Protein 4F3Y (pdb70)

InterPro domains:
  IPR000846 Dihydrodipicolinate reductase, N-terminal [PF01113] (4-126)
  IPR022663 Dihydrodipicolinate reductase, C-terminal [PF05173] (129-265)
  IPR022664 Dihydrodipicolinate reductase, conserved site [PS01298] (151-168)
  IPR023940 Dihydrodipicolinate reductase [MF_00102] (4-265)
  IPR023940 Dihydrodipicolinate reductase [PIRSF000161] (3-266)
  IPR023940 Dihydrodipicolinate reductase [PTHR20836] (3-265)
  IPR023940 Dihydrodipicolinate reductase [TIGR00036] (4-266)
  IPR036291 NAD(P)-binding domain superfamily [SSF51735] (3-267)

Secondary structure (DSSP, 8-state):
--EEEEESSTTSHHHHHHHHHHHH-TTEEEEEEB--TT-TTTTSBTTTTTT---S-B-B--HHHHHHH-SEEEE-S-HHHHHHHHHHHHHHT-EEEE------HHHHHHHHHHTTTSEEEE-S---HHHHHHHHHHHHHHHHTSSS-EEEEEEEE-TT--SSS-HHHHHHHHHHHHTTT--HHHHEEE---S---SPPTT-EEEEEEE-TT--EEEEEEEE-SSEEEEEEEEE--THHHHHHHHHHHHHHHT-SSEEE-HHHHTT--/--EEEEESSTTSHHHHHHHHHHHHSTTEEEEEEB--TT-TTTTSBTTGGGT---S-B-B--HHHHHHH-SEEEE-S-HHHHHHHHHHHHHHT-EEEE-------HHHHHHGGGTSEEEE-S---HHHHHHHHHHHHHHHHTTTT-EEEEEEEE-TT--SSS-HHHHHHHHHHHHHTT--HHHHEEES--S---SPPTT-EEEEEEE-TT---EEEEEEEETTEEEEEEEEE-STHHHHHHHHHHHHHHHT-SSEEE-HHHHHT--

Structure (mmCIF, N/CA/C/O backbone):
data_4F3Y
#
_entry.id   4F3Y
#
_cell.length_a   69.740
_cell.length_b   158.370
_cell.length_c   70.440
_cell.angle_alpha   90.00
_cell.angle_beta   130.00
_cell.angle_gamma   90.00
#
_symmetry.space_group_name_H-M   'C 1 2 1'
#
loop_
_entity.id
_entity.type
_entity.pdbx_description
1 polymer 'Dihydrodipicolinate reductase'
2 non-polymer 'SODIUM ION'
3 non-polymer 'CHLORIDE ION'
4 non-polymer 'UNKNOWN LIGAND'
5 water water
#
loop_
_atom_site.group_PDB
_atom_site.id
_atom_site.type_symbol
_atom_site.label_atom_id
_atom_site.label_alt_id
_atom_site.label_comp_id
_atom_site.label_asym_id
_atom_site.label_entity_id
_atom_site.label_seq_id
_atom_site.pdbx_PDB_ins_code
_atom_site.Cartn_x
_atom_site.Cartn_y
_atom_site.Cartn_z
_atom_site.occupancy
_atom_site.B_iso_or_equiv
_atom_site.auth_seq_id
_atom_site.auth_comp_id
_atom_site.auth_asym_id
_atom_site.auth_atom_id
_atom_site.pdbx_PDB_model_num
ATOM 1 N N . SER A 1 6 ? -49.735 -36.288 -2.409 1.00 55.45 2 SER A N 1
ATOM 2 C CA . SER A 1 6 ? -49.377 -34.979 -1.771 1.00 53.83 2 SER A CA 1
ATOM 3 C C . SER A 1 6 ? -49.441 -34.991 -0.231 1.00 50.12 2 SER A C 1
ATOM 4 O O . SER A 1 6 ? -49.244 -33.939 0.390 1.00 51.78 2 SER A O 1
ATOM 7 N N . SER A 1 7 ? -49.685 -36.160 0.374 1.00 46.79 3 SER A N 1
ATOM 8 C CA . SER A 1 7 ? -50.104 -36.247 1.785 1.00 42.55 3 SER A CA 1
ATOM 9 C C . SER A 1 7 ? -49.041 -36.778 2.785 1.00 38.85 3 SER A C 1
ATOM 10 O O . SER A 1 7 ? -48.618 -37.932 2.707 1.00 40.64 3 SER A O 1
ATOM 13 N N . MET A 1 8 ? -48.653 -35.928 3.734 1.00 33.37 4 MET A N 1
ATOM 14 C CA . MET A 1 8 ? -47.563 -36.195 4.669 1.00 28.84 4 MET A CA 1
ATOM 15 C C . MET A 1 8 ? -47.869 -37.340 5.636 1.00 27.96 4 MET A C 1
ATOM 16 O O . MET A 1 8 ? -48.840 -37.278 6.411 1.00 26.97 4 MET A O 1
ATOM 21 N N . LYS A 1 9 ? -47.027 -38.370 5.603 1.00 27.22 5 LYS A N 1
ATOM 22 C CA . LYS A 1 9 ? -47.191 -39.541 6.471 1.00 27.25 5 LYS A CA 1
ATOM 23 C C . LYS A 1 9 ? -46.473 -39.273 7.790 1.00 24.94 5 LYS A C 1
ATOM 24 O O . LYS A 1 9 ? -45.242 -39.379 7.880 1.00 24.17 5 LYS A O 1
ATOM 30 N N . ILE A 1 10 ? -47.252 -38.921 8.806 1.00 23.37 6 ILE A N 1
ATOM 31 C CA . ILE A 1 10 ? -46.712 -38.359 10.036 1.00 21.44 6 ILE A CA 1
ATOM 32 C C . ILE A 1 10 ? -46.885 -39.293 11.237 1.00 21.65 6 ILE A C 1
ATOM 33 O O . ILE A 1 10 ? -47.964 -39.880 11.429 1.00 22.46 6 ILE A O 1
ATOM 38 N N . ALA A 1 11 ? -45.810 -39.429 12.023 1.00 20.38 7 ALA A N 1
ATOM 39 C CA . ALA A 1 11 ? -45.867 -40.097 13.328 1.00 20.37 7 ALA A CA 1
ATOM 40 C C . ALA A 1 11 ? -45.740 -39.065 14.444 1.00 20.15 7 ALA A C 1
ATOM 41 O O . ALA A 1 11 ? -45.064 -38.039 14.285 1.00 19.96 7 ALA A O 1
ATOM 43 N N . ILE A 1 12 ? -46.390 -39.336 15.575 1.00 20.50 8 ILE A N 1
ATOM 44 C CA . ILE A 1 12 ? -46.355 -38.417 16.713 1.00 21.06 8 ILE A CA 1
ATOM 45 C C . ILE A 1 12 ? -45.741 -39.140 17.914 1.00 21.28 8 ILE A C 1
ATOM 46 O O . ILE A 1 12 ? -46.114 -40.287 18.214 1.00 21.77 8 ILE A O 1
ATOM 51 N N . ALA A 1 13 ? -44.800 -38.473 18.581 1.00 21.57 9 ALA A N 1
ATOM 52 C CA . ALA A 1 13 ? -44.144 -39.003 19.769 1.00 22.10 9 ALA A CA 1
ATOM 53 C C . ALA A 1 13 ? -44.911 -38.589 21.017 1.00 23.51 9 ALA A C 1
ATOM 54 O O . ALA A 1 13 ? -45.629 -37.589 21.014 1.00 23.77 9 ALA A O 1
ATOM 56 N N . GLY A 1 14 ? -44.761 -39.346 22.095 1.00 24.59 10 GLY A N 1
ATOM 57 C CA . GLY A 1 14 ? -45.465 -38.994 23.336 1.00 26.05 10 GLY A CA 1
ATOM 58 C C . GLY A 1 14 ? -46.952 -38.931 23.085 1.00 26.90 10 GLY A C 1
ATOM 59 O O . GLY A 1 14 ? -47.626 -37.974 23.472 1.00 29.62 10 GLY A O 1
ATOM 60 N N . ALA A 1 15 ? -47.468 -39.963 22.446 1.00 26.13 11 ALA A N 1
ATOM 61 C CA . ALA A 1 15 ? -48.829 -39.959 21.934 1.00 27.77 11 ALA A CA 1
ATOM 62 C C . ALA A 1 15 ? -49.876 -39.968 23.036 1.00 30.59 11 ALA A C 1
ATOM 63 O O . ALA A 1 15 ? -51.015 -39.599 22.776 1.00 32.11 11 ALA A O 1
ATOM 65 N N . SER A 1 16 ? -49.497 -40.370 24.254 1.00 30.29 12 SER A N 1
ATOM 66 C CA . SER A 1 16 ? -50.418 -40.297 25.399 1.00 33.24 12 SER A CA 1
ATOM 67 C C . SER A 1 16 ? -50.352 -38.988 26.160 1.00 33.67 12 SER A C 1
ATOM 68 O O . SER A 1 16 ? -51.190 -38.742 27.014 1.00 35.52 12 SER A O 1
ATOM 71 N N . GLY A 1 17 ? -49.325 -38.191 25.899 1.00 32.05 13 GLY A N 1
ATOM 72 C CA . GLY A 1 17 ? -49.175 -36.899 26.581 1.00 33.75 13 GLY A CA 1
ATOM 73 C C . GLY A 1 17 ? -50.170 -35.876 26.073 1.00 32.84 13 GLY A C 1
ATOM 74 O O . GLY A 1 17 ? -50.799 -36.085 25.045 1.00 32.05 13 GLY A O 1
ATOM 75 N N . ARG A 1 18 ? -50.329 -34.775 26.802 1.00 34.77 14 ARG A N 1
ATOM 76 C CA . ARG A 1 18 ? -51.262 -33.719 26.399 1.00 35.05 14 ARG A CA 1
ATOM 77 C C . ARG A 1 18 ? -50.829 -33.154 25.060 1.00 32.74 14 ARG A C 1
ATOM 78 O O . ARG A 1 18 ? -51.661 -32.960 24.171 1.00 33.03 14 ARG A O 1
ATOM 80 N N . MET A 1 19 ? -49.528 -32.911 24.886 1.00 31.67 15 MET A N 1
ATOM 81 C CA . MET A 1 19 ? -49.062 -32.337 23.623 1.00 30.89 15 MET A CA 1
ATOM 82 C C . MET A 1 19 ? -49.251 -33.321 22.474 1.00 28.54 15 MET A C 1
ATOM 83 O O . MET A 1 19 ? -49.729 -32.950 21.401 1.00 28.37 15 MET A O 1
ATOM 88 N N . GLY A 1 20 ? -48.861 -34.575 22.689 1.00 27.37 16 GLY A N 1
ATOM 89 C CA . GLY A 1 20 ? -49.013 -35.611 21.665 1.00 25.25 16 GLY A CA 1
ATOM 90 C C . GLY A 1 20 ? -50.456 -35.719 21.200 1.00 26.51 16 GLY A C 1
ATOM 91 O O . GLY A 1 20 ? -50.718 -35.868 19.998 1.00 25.26 16 GLY A O 1
ATOM 92 N N . ARG A 1 21 ? -51.396 -35.652 22.149 1.00 27.74 17 ARG A N 1
ATOM 93 C CA . ARG A 1 21 ? -52.820 -35.679 21.816 1.00 30.78 17 ARG A CA 1
ATOM 94 C C . ARG A 1 21 ? -53.255 -34.472 20.973 1.00 31.00 17 ARG A C 1
ATOM 95 O O . ARG A 1 21 ? -54.014 -34.607 20.004 1.00 31.82 17 ARG A O 1
ATOM 103 N N . MET A 1 22 ? -52.748 -33.294 21.302 1.00 30.84 18 MET A N 1
ATOM 104 C CA . MET A 1 22 ? -53.029 -32.134 20.463 1.00 31.93 18 MET A CA 1
ATOM 105 C C . MET A 1 22 ? -52.437 -32.336 19.077 1.00 29.43 18 MET A C 1
ATOM 106 O O . MET A 1 22 ? -53.058 -31.997 18.080 1.00 29.81 18 MET A O 1
ATOM 111 N N . LEU A 1 23 ? -51.243 -32.924 19.011 1.00 27.56 19 LEU A N 1
ATOM 112 C CA . LEU A 1 23 ? -50.578 -33.113 17.710 1.00 25.74 19 LEU A CA 1
ATOM 113 C C . LEU A 1 23 ? -51.357 -34.121 16.882 1.00 26.01 19 LEU A C 1
ATOM 114 O O . LEU A 1 23 ? -51.559 -33.914 15.689 1.00 26.57 19 LEU A O 1
ATOM 119 N N . ILE A 1 24 ? -51.823 -35.197 17.527 1.00 25.63 20 ILE A N 1
ATOM 120 C CA . ILE A 1 24 ? -52.698 -36.157 16.858 1.00 26.91 20 ILE A CA 1
ATOM 121 C C . ILE A 1 24 ? -53.975 -35.505 16.304 1.00 29.32 20 ILE A C 1
ATOM 122 O O . ILE A 1 24 ? -54.330 -35.717 15.137 1.00 29.33 20 ILE A O 1
ATOM 127 N N . GLU A 1 25 ? -54.661 -34.696 17.105 1.00 31.92 21 GLU A N 1
ATOM 128 C CA . GLU A 1 25 ? -55.874 -34.085 16.554 1.00 34.89 21 GLU A CA 1
ATOM 129 C C . GLU A 1 25 ? -55.551 -33.142 15.388 1.00 33.79 21 GLU A C 1
ATOM 130 O O . GLU A 1 25 ? -56.288 -33.108 14.422 1.00 34.22 21 GLU A O 1
ATOM 136 N N . ALA A 1 26 ? -54.428 -32.423 15.465 1.00 31.51 22 ALA A N 1
ATOM 137 C CA . ALA A 1 26 ? -53.990 -31.575 14.370 1.00 31.18 22 ALA A CA 1
ATOM 138 C C . ALA A 1 26 ? -53.682 -32.392 13.101 1.00 30.71 22 ALA A C 1
ATOM 139 O O . ALA A 1 26 ? -54.124 -32.014 11.995 1.00 31.80 22 ALA A O 1
ATOM 141 N N . VAL A 1 27 ? -52.932 -33.493 13.238 1.00 27.82 23 VAL A N 1
ATOM 142 C CA . VAL A 1 27 ? -52.623 -34.313 12.060 1.00 27.38 23 VAL A CA 1
ATOM 143 C C . VAL A 1 27 ? -53.921 -34.833 11.422 1.00 30.37 23 VAL A C 1
ATOM 144 O O . VAL A 1 27 ? -54.070 -34.812 10.196 1.00 30.79 23 VAL A O 1
ATOM 148 N N . LEU A 1 28 ? -54.856 -35.296 12.250 1.00 31.99 24 LEU A N 1
ATOM 149 C CA . LEU A 1 28 ? -56.078 -35.910 11.744 1.00 35.52 24 LEU A CA 1
ATOM 150 C C . LEU A 1 28 ? -56.874 -34.895 10.971 1.00 37.76 24 LEU A C 1
ATOM 151 O O . LEU A 1 28 ? -57.413 -35.228 9.917 1.00 40.60 24 LEU A O 1
ATOM 156 N N . ALA A 1 29 ? -56.896 -33.656 11.466 1.00 37.07 25 ALA A N 1
ATOM 157 C CA . ALA A 1 29 ? -57.688 -32.577 10.890 1.00 39.40 25 ALA A CA 1
ATOM 158 C C . ALA A 1 29 ? -57.042 -31.983 9.663 1.00 38.99 25 ALA A C 1
ATOM 159 O O . ALA A 1 29 ? -57.755 -31.559 8.754 1.00 41.72 25 ALA A O 1
ATOM 161 N N . ALA A 1 30 ? -55.711 -31.924 9.632 1.00 35.71 26 ALA A N 1
ATOM 162 C CA . ALA A 1 30 ? -55.022 -31.391 8.454 1.00 36.96 26 ALA A CA 1
ATOM 163 C C . ALA A 1 30 ? -55.422 -32.184 7.216 1.00 38.77 26 ALA A C 1
ATOM 164 O O . ALA A 1 30 ? -55.371 -33.425 7.229 1.00 38.46 26 ALA A O 1
ATOM 166 N N . PRO A 1 31 ? -55.850 -31.475 6.149 1.00 41.71 27 PRO A N 1
ATOM 167 C CA . PRO A 1 31 ? -56.317 -32.177 4.951 1.00 42.94 27 PRO A CA 1
ATOM 168 C C . PRO A 1 31 ? -55.161 -32.843 4.199 1.00 41.63 27 PRO A C 1
ATOM 169 O O . PRO A 1 31 ? -55.380 -33.812 3.491 1.00 44.93 27 PRO A O 1
ATOM 173 N N . ASP A 1 32 ? -53.940 -32.346 4.384 1.00 37.75 28 ASP A N 1
ATOM 174 C CA . ASP A 1 32 ? -52.767 -32.828 3.644 1.00 35.21 28 ASP A CA 1
ATOM 175 C C . ASP A 1 32 ? -51.810 -33.675 4.521 1.00 32.62 28 ASP A C 1
ATOM 176 O O . ASP A 1 32 ? -50.602 -33.797 4.210 1.00 30.76 28 ASP A O 1
ATOM 181 N N . ALA A 1 33 ? -52.339 -34.253 5.608 1.00 31.10 29 ALA A N 1
ATOM 182 C CA . ALA A 1 33 ? -51.569 -35.188 6.429 1.00 29.81 29 ALA A CA 1
ATOM 183 C C . ALA A 1 33 ? -52.355 -36.409 6.863 1.00 31.19 29 ALA A C 1
ATOM 184 O O . ALA A 1 33 ? -53.560 -36.348 7.085 1.00 32.28 29 ALA A O 1
ATOM 186 N N . THR A 1 34 ? -51.659 -37.524 7.015 1.00 30.78 30 THR A N 1
ATOM 187 C CA . THR A 1 34 ? -52.256 -38.714 7.604 1.00 31.84 30 THR A CA 1
ATOM 188 C C . THR A 1 34 ? -51.385 -39.178 8.761 1.00 29.18 30 THR A C 1
ATOM 189 O O . THR A 1 34 ? -50.140 -39.106 8.706 1.00 26.96 30 THR A O 1
ATOM 193 N N . LEU A 1 35 ? -52.044 -39.624 9.815 1.00 28.42 31 LEU A N 1
ATOM 194 C CA . LEU A 1 35 ? -51.364 -40.192 10.947 1.00 27.23 31 LEU A CA 1
ATOM 195 C C . LEU A 1 35 ? -51.022 -41.654 10.646 1.00 28.53 31 LEU A C 1
ATOM 196 O O . LEU A 1 35 ? -51.915 -42.449 10.429 1.00 30.28 31 LEU A O 1
ATOM 201 N N . VAL A 1 36 ? -49.740 -42.009 10.657 1.00 27.81 32 VAL A N 1
ATOM 202 C CA . VAL A 1 36 ? -49.335 -43.389 10.364 1.00 29.48 32 VAL A CA 1
ATOM 203 C C . VAL A 1 36 ? -48.612 -44.068 11.532 1.00 29.25 32 VAL A C 1
ATOM 204 O O . VAL A 1 36 ? -48.333 -45.259 11.469 1.00 32.26 32 VAL A O 1
ATOM 208 N N . GLY A 1 37 ? -48.257 -43.320 12.569 1.00 27.50 33 GLY A N 1
ATOM 209 C CA . GLY A 1 37 ? -47.580 -43.917 13.724 1.00 26.49 33 GLY A CA 1
ATOM 210 C C . GLY A 1 37 ? -47.854 -43.093 14.968 1.00 25.40 33 GLY A C 1
ATOM 211 O O . GLY A 1 37 ? -48.110 -41.888 14.859 1.00 24.25 33 GLY A O 1
ATOM 212 N N . ALA A 1 38 ? -47.821 -43.740 16.137 1.00 25.33 34 ALA A N 1
ATOM 213 C CA . ALA A 1 38 ? -48.043 -43.063 17.435 1.00 24.75 34 ALA A CA 1
ATOM 214 C C . ALA A 1 38 ? -47.223 -43.749 18.531 1.00 24.86 34 ALA A C 1
ATOM 215 O O . ALA A 1 38 ? -47.507 -44.889 18.916 1.00 25.80 34 ALA A O 1
ATOM 217 N N . LEU A 1 39 ? -46.188 -43.071 19.012 1.00 23.96 35 LEU A N 1
ATOM 218 C CA . LEU A 1 39 ? -45.230 -43.697 19.922 1.00 24.34 35 LEU A CA 1
ATOM 219 C C . LEU A 1 39 ? -45.521 -43.278 21.333 1.00 25.81 35 LEU A C 1
ATOM 220 O O . LEU A 1 39 ? -45.923 -42.138 21.574 1.00 25.75 35 LEU A O 1
ATOM 225 N N . ASP A 1 40 ? -45.260 -44.186 22.263 1.00 26.78 36 ASP A N 1
ATOM 226 C CA . ASP A 1 40 ? -45.290 -43.866 23.673 1.00 28.96 36 ASP A CA 1
ATOM 227 C C . ASP A 1 40 ? -44.110 -44.617 24.291 1.00 29.29 36 ASP A C 1
ATOM 228 O O . ASP A 1 40 ? -43.548 -45.531 23.657 1.00 29.23 36 ASP A O 1
ATOM 233 N N . ARG A 1 41 ? -43.720 -44.257 25.504 1.00 28.49 37 ARG A N 1
ATOM 234 C CA . ARG A 1 41 ? -42.588 -44.938 26.145 1.00 28.78 37 ARG A CA 1
ATOM 235 C C . ARG A 1 41 ? -42.820 -46.446 26.290 1.00 29.26 37 ARG A C 1
ATOM 236 O O . ARG A 1 41 ? -43.948 -46.900 26.446 1.00 29.54 37 ARG A O 1
ATOM 244 N N . THR A 1 42 ? -41.738 -47.216 26.247 1.00 29.61 38 THR A N 1
ATOM 245 C CA . THR A 1 42 ? -41.772 -48.624 26.615 1.00 30.08 38 THR A CA 1
ATOM 246 C C . THR A 1 42 ? -42.368 -48.770 28.007 1.00 32.15 38 THR A C 1
ATOM 247 O O . THR A 1 42 ? -42.030 -48.008 28.909 1.00 32.87 38 THR A O 1
ATOM 251 N N . GLY A 1 43 ? -43.274 -49.739 28.154 1.00 33.63 39 GLY A N 1
ATOM 252 C CA . GLY A 1 43 ? -43.946 -50.027 29.407 1.00 35.31 39 GLY A CA 1
ATOM 253 C C . GLY A 1 43 ? -45.138 -49.142 29.723 1.00 35.57 39 GLY A C 1
ATOM 254 O O . GLY A 1 43 ? -45.743 -49.278 30.785 1.00 36.54 39 GLY A O 1
ATOM 255 N N . SER A 1 44 ? -45.478 -48.220 28.824 1.00 34.06 40 SER A N 1
ATOM 256 C CA . SER A 1 44 ? -46.648 -47.349 29.052 1.00 34.55 40 SER A CA 1
ATOM 257 C C . SER A 1 44 ? -47.926 -48.199 29.159 1.00 35.84 40 SER A C 1
ATOM 258 O O . SER A 1 44 ? -48.121 -49.124 28.354 1.00 34.41 40 SER A O 1
ATOM 261 N N . PRO A 1 45 ? -48.794 -47.899 30.158 1.00 37.58 41 PRO A N 1
ATOM 262 C CA . PRO A 1 45 ? -50.083 -48.614 30.271 1.00 39.86 41 PRO A CA 1
ATOM 263 C C . PRO A 1 45 ? -50.921 -48.496 28.997 1.00 39.34 41 PRO A C 1
ATOM 264 O O . PRO A 1 45 ? -51.754 -49.350 28.716 1.00 41.47 41 PRO A O 1
ATOM 268 N N . GLN A 1 46 ? -50.686 -47.436 28.238 1.00 38.82 42 GLN A N 1
ATOM 269 C CA . GLN A 1 46 ? -51.512 -47.093 27.093 1.00 39.11 42 GLN A CA 1
ATOM 270 C C . GLN A 1 46 ? -51.148 -47.807 25.790 1.00 37.63 42 GLN A C 1
ATOM 271 O O . GLN A 1 46 ? -51.907 -47.729 24.818 1.00 37.55 42 GLN A O 1
ATOM 277 N N . LEU A 1 47 ? -49.997 -48.479 25.754 1.00 35.46 43 LEU A N 1
ATOM 278 C CA . LEU A 1 47 ? -49.587 -49.222 24.559 1.00 35.00 43 LEU A CA 1
ATOM 279 C C . LEU A 1 47 ? -50.695 -50.158 24.068 1.00 37.37 43 LEU A C 1
ATOM 280 O O . LEU A 1 47 ? -51.316 -50.848 24.860 1.00 38.46 43 LEU A O 1
ATOM 285 N N . GLY A 1 48 ? -50.971 -50.149 22.767 1.00 37.77 44 GLY A N 1
ATOM 286 C CA . GLY A 1 48 ? -52.039 -50.988 22.225 1.00 39.93 44 GLY A CA 1
ATOM 287 C C . GLY A 1 48 ? -53.342 -50.243 21.956 1.00 40.57 44 GLY A C 1
ATOM 288 O O . GLY A 1 48 ? -54.117 -50.664 21.101 1.00 42.26 44 GLY A O 1
ATOM 289 N N . GLN A 1 49 ? -53.589 -49.145 22.676 1.00 39.55 45 GLN A N 1
ATOM 290 C CA . GLN A 1 49 ? -54.775 -48.310 22.443 1.00 40.55 45 GLN A CA 1
ATOM 291 C C . GLN A 1 49 ? -54.692 -47.621 21.098 1.00 38.17 45 GLN A C 1
ATOM 292 O O . GLN A 1 49 ? -53.605 -47.344 20.608 1.00 36.08 45 GLN A O 1
ATOM 298 N N . ASP A 1 50 ? -55.850 -47.349 20.507 1.00 38.81 46 ASP A N 1
ATOM 299 C CA . ASP A 1 50 ? -55.928 -46.580 19.286 1.00 38.10 46 ASP A CA 1
ATOM 300 C C . ASP A 1 50 ? -55.520 -45.130 19.614 1.00 36.23 46 ASP A C 1
ATOM 301 O O . ASP A 1 50 ? -55.952 -44.581 20.624 1.00 37.04 46 ASP A O 1
ATOM 306 N N . ALA A 1 51 ? -54.675 -44.534 18.775 1.00 33.50 47 ALA A N 1
ATOM 307 C CA . ALA A 1 51 ? -54.215 -43.168 18.963 1.00 32.37 47 ALA A CA 1
ATOM 308 C C . ALA A 1 51 ? -55.328 -42.147 19.109 1.00 34.41 47 ALA A C 1
ATOM 309 O O . ALA A 1 51 ? -55.140 -41.115 19.755 1.00 34.12 47 ALA A O 1
ATOM 311 N N . GLY A 1 52 ? -56.475 -42.419 18.491 1.00 37.75 48 GLY A N 1
ATOM 312 C CA . GLY A 1 52 ? -57.579 -41.473 18.489 1.00 41.15 48 GLY A CA 1
ATOM 313 C C . GLY A 1 52 ? -58.656 -41.810 19.501 1.00 45.20 48 GLY A C 1
ATOM 314 O O . GLY A 1 52 ? -59.708 -41.180 19.506 1.00 47.96 48 GLY A O 1
ATOM 315 N N . ALA A 1 53 ? -58.401 -42.789 20.364 1.00 46.14 49 ALA A N 1
ATOM 316 C CA . ALA A 1 53 ? -59.432 -43.233 21.316 1.00 51.44 49 ALA A CA 1
ATOM 317 C C . ALA A 1 53 ? -59.877 -42.100 22.250 1.00 53.33 49 ALA A C 1
ATOM 318 O O . ALA A 1 53 ? -61.027 -42.046 22.653 1.00 56.37 49 ALA A O 1
ATOM 320 N N . PHE A 1 54 ? -58.965 -41.187 22.571 1.00 51.47 50 PHE A N 1
ATOM 321 C CA . PHE A 1 54 ? -59.305 -40.034 23.401 1.00 52.52 50 PHE A CA 1
ATOM 322 C C . PHE A 1 54 ? -60.318 -39.107 22.722 1.00 53.97 50 PHE A C 1
ATOM 323 O O . PHE A 1 54 ? -61.127 -38.476 23.392 1.00 55.12 50 PHE A O 1
ATOM 331 N N . LEU A 1 55 ? -60.227 -38.997 21.395 1.00 53.54 51 LEU A N 1
ATOM 332 C CA . LEU A 1 55 ? -61.188 -38.249 20.589 1.00 54.59 51 LEU A CA 1
ATOM 333 C C . LEU A 1 55 ? -62.247 -39.257 20.196 1.00 57.66 51 LEU A C 1
ATOM 334 O O . LEU A 1 55 ? -62.315 -40.342 20.770 1.00 59.48 51 LEU A O 1
ATOM 336 N N . GLY A 1 56 ? -63.077 -38.942 19.217 1.00 62.50 52 GLY A N 1
ATOM 337 C CA . GLY A 1 56 ? -64.122 -39.899 18.855 1.00 65.06 52 GLY A CA 1
ATOM 338 C C . GLY A 1 56 ? -63.698 -41.094 18.013 1.00 62.22 52 GLY A C 1
ATOM 339 O O . GLY A 1 56 ? -64.497 -42.003 17.790 1.00 64.95 52 GLY A O 1
ATOM 340 N N . LYS A 1 57 ? -62.443 -41.111 17.578 1.00 57.79 53 LYS A N 1
ATOM 341 C CA . LYS A 1 57 ? -62.073 -41.795 16.337 1.00 56.29 53 LYS A CA 1
ATOM 342 C C . LYS A 1 57 ? -61.192 -43.036 16.456 1.00 53.78 53 LYS A C 1
ATOM 343 O O . LYS A 1 57 ? -60.203 -43.064 17.201 1.00 52.43 53 LYS A O 1
ATOM 345 N N . GLN A 1 58 ? -61.571 -44.056 15.691 1.00 54.16 54 GLN A N 1
ATOM 346 C CA . GLN A 1 58 ? -60.743 -45.229 15.459 1.00 52.38 54 GLN A CA 1
ATOM 347 C C . GLN A 1 58 ? -59.856 -44.970 14.230 1.00 49.72 54 GLN A C 1
ATOM 348 O O . GLN A 1 58 ? -60.266 -45.197 13.085 1.00 51.35 54 GLN A O 1
ATOM 350 N N . THR A 1 59 ? -58.643 -44.490 14.486 1.00 45.44 55 THR A N 1
ATOM 351 C CA . THR A 1 59 ? -57.674 -44.174 13.441 1.00 43.01 55 THR A CA 1
ATOM 352 C C . THR A 1 59 ? -57.044 -45.438 12.855 1.00 43.09 55 THR A C 1
ATOM 353 O O . THR A 1 59 ? -56.437 -45.393 11.786 1.00 42.96 55 THR A O 1
ATOM 357 N N . GLY A 1 60 ? -57.150 -46.550 13.577 1.00 43.59 56 GLY A N 1
ATOM 358 C CA . GLY A 1 60 ? -56.459 -47.781 13.182 1.00 43.63 56 GLY A CA 1
ATOM 359 C C . GLY A 1 60 ? -54.952 -47.708 13.433 1.00 40.35 56 GLY A C 1
ATOM 360 O O . GLY A 1 60 ? -54.202 -48.599 13.044 1.00 41.02 56 GLY A O 1
ATOM 361 N N . VAL A 1 61 ? -54.504 -46.651 14.093 1.00 36.92 57 VAL A N 1
ATOM 362 C CA . VAL A 1 61 ? -53.112 -46.535 14.502 1.00 34.24 57 VAL A CA 1
ATOM 363 C C . VAL A 1 61 ? -53.026 -46.810 16.008 1.00 33.75 57 VAL A C 1
ATOM 364 O O . VAL A 1 61 ? -53.531 -46.026 16.818 1.00 33.82 57 VAL A O 1
ATOM 368 N N . ALA A 1 62 ? -52.417 -47.937 16.370 1.00 34.42 58 ALA A N 1
ATOM 369 C CA . ALA A 1 62 ? -52.218 -48.320 17.772 1.00 35.06 58 ALA A CA 1
ATOM 370 C C . ALA A 1 62 ? -50.939 -47.713 18.370 1.00 34.11 58 ALA A C 1
ATOM 371 O O . ALA A 1 62 ? -49.875 -47.742 17.732 1.00 33.55 58 ALA A O 1
ATOM 373 N N . LEU A 1 63 ? -51.049 -47.152 19.580 1.00 33.75 59 LEU A N 1
ATOM 374 C CA . LEU A 1 63 ? -49.891 -46.678 20.339 1.00 31.49 59 LEU A CA 1
ATOM 375 C C . LEU A 1 63 ? -48.897 -47.815 20.520 1.00 31.77 59 LEU A C 1
ATOM 376 O O . LEU A 1 63 ? -49.252 -48.915 20.964 1.00 33.29 59 LEU A O 1
ATOM 381 N N . THR A 1 64 ? -47.651 -47.551 20.173 1.00 29.65 60 THR A N 1
ATOM 382 C CA . THR A 1 64 ? -46.618 -48.570 20.253 1.00 30.06 60 THR A CA 1
ATOM 383 C C . THR A 1 64 ? -45.329 -47.965 20.815 1.00 28.64 60 THR A C 1
ATOM 384 O O . THR A 1 64 ? -45.173 -46.744 20.802 1.00 26.49 60 THR A O 1
ATOM 388 N N . ASP A 1 65 ? -44.429 -48.813 21.315 1.00 28.99 61 ASP A N 1
ATOM 389 C CA . ASP A 1 65 ? -43.106 -48.375 21.745 1.00 28.66 61 ASP A CA 1
ATOM 390 C C . ASP A 1 65 ? -42.019 -48.823 20.756 1.00 28.80 61 ASP A C 1
ATOM 391 O O . ASP A 1 65 ? -40.821 -48.748 21.050 1.00 29.11 61 ASP A O 1
ATOM 396 N N . ASP A 1 66 ? -42.443 -49.296 19.591 1.00 28.33 62 ASP A N 1
ATOM 397 C CA . ASP A 1 66 ? -41.496 -49.809 18.606 1.00 28.81 62 ASP A CA 1
ATOM 398 C C . ASP A 1 66 ? -41.077 -48.637 17.717 1.00 27.51 62 ASP A C 1
ATOM 399 O O . ASP A 1 66 ? -41.716 -48.347 16.687 1.00 26.94 62 ASP A O 1
ATOM 404 N N . ILE A 1 67 ? -40.019 -47.956 18.155 1.00 27.13 63 ILE A N 1
ATOM 405 C CA . ILE A 1 67 ? -39.492 -46.768 17.494 1.00 26.46 63 ILE A CA 1
ATOM 406 C C . ILE A 1 67 ? -39.035 -47.096 16.083 1.00 27.33 63 ILE A C 1
ATOM 407 O O . ILE A 1 67 ? -39.320 -46.349 15.147 1.00 28.14 63 ILE A O 1
ATOM 412 N N . GLU A 1 68 ? -38.373 -48.241 15.927 1.00 28.68 64 GLU A N 1
ATOM 413 C CA . GLU A 1 68 ? -37.876 -48.698 14.628 1.00 30.23 64 GLU A CA 1
ATOM 414 C C . GLU A 1 68 ? -38.972 -48.817 13.546 1.00 30.41 64 GLU A C 1
ATOM 415 O O . GLU A 1 68 ? -38.809 -48.310 12.421 1.00 29.12 64 GLU A O 1
ATOM 421 N N . ARG A 1 69 ? -40.080 -49.475 13.896 1.00 30.75 65 ARG A N 1
ATOM 422 C CA . ARG A 1 69 ? -41.161 -49.697 12.942 1.00 32.18 65 ARG A CA 1
ATOM 423 C C . ARG A 1 69 ? -41.852 -48.378 12.574 1.00 29.82 65 ARG A C 1
ATOM 424 O O . ARG A 1 69 ? -42.115 -48.114 11.401 1.00 30.35 65 ARG A O 1
ATOM 432 N N . VAL A 1 70 ? -42.117 -47.547 13.576 1.00 27.39 66 VAL A N 1
ATOM 433 C CA . VAL A 1 70 ? -42.719 -46.248 13.362 1.00 25.33 66 VAL A CA 1
ATOM 434 C C . VAL A 1 70 ? -41.828 -45.376 12.447 1.00 24.92 66 VAL A C 1
ATOM 435 O O . VAL A 1 70 ? -42.319 -44.781 11.487 1.00 24.95 66 VAL A O 1
ATOM 439 N N . CYS A 1 71 ? -40.532 -45.331 12.703 1.00 24.11 67 CYS A N 1
ATOM 440 C CA . CYS A 1 71 ? -39.651 -44.549 11.837 1.00 24.78 67 CYS A CA 1
ATOM 441 C C . CYS A 1 71 ? -39.575 -45.163 10.440 1.00 26.77 67 CYS A C 1
ATOM 442 O O . CYS A 1 71 ? -39.560 -44.422 9.464 1.00 26.43 67 CYS A O 1
ATOM 445 N N . ALA A 1 72 ? -39.605 -46.496 10.339 1.00 27.68 68 ALA A N 1
ATOM 446 C CA . ALA A 1 72 ? -39.652 -47.131 9.020 1.00 30.42 68 ALA A CA 1
ATOM 447 C C . ALA A 1 72 ? -40.904 -46.715 8.231 1.00 31.16 68 ALA A C 1
ATOM 448 O O . ALA A 1 72 ? -40.816 -46.415 7.054 1.00 31.70 68 ALA A O 1
ATOM 450 N N . GLU A 1 73 ? -42.052 -46.646 8.896 1.00 31.34 69 GLU A N 1
ATOM 451 C CA . GLU A 1 73 ? -43.322 -46.414 8.207 1.00 33.25 69 GLU A CA 1
ATOM 452 C C . GLU A 1 73 ? -43.674 -44.925 8.012 1.00 31.48 69 GLU A C 1
ATOM 453 O O . GLU A 1 73 ? -44.419 -44.569 7.097 1.00 32.88 69 GLU A O 1
ATOM 459 N N . ALA A 1 74 ? -43.123 -44.061 8.850 1.00 28.32 70 ALA A N 1
ATOM 460 C CA . ALA A 1 74 ? -43.383 -42.630 8.762 1.00 26.81 70 ALA A CA 1
ATOM 461 C C . ALA A 1 74 ? -42.343 -41.862 7.921 1.00 25.93 70 ALA A C 1
ATOM 462 O O . ALA A 1 74 ? -41.167 -42.204 7.908 1.00 26.28 70 ALA A O 1
ATOM 464 N N . ASP A 1 75 ? -42.770 -40.778 7.288 1.00 25.46 71 ASP A N 1
ATOM 465 C CA . ASP A 1 75 ? -41.848 -39.835 6.653 1.00 24.63 71 ASP A CA 1
ATOM 466 C C . ASP A 1 75 ? -41.49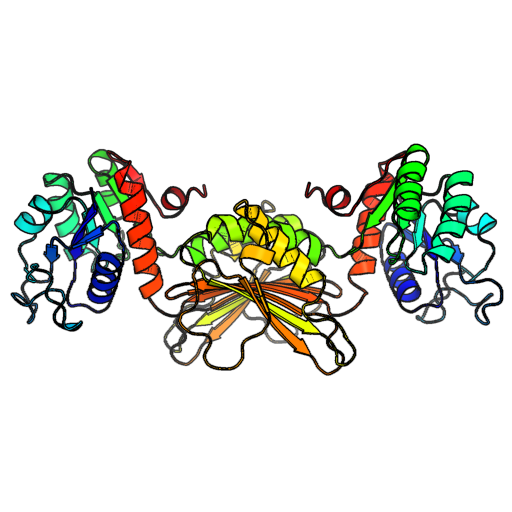1 -38.665 7.561 1.00 22.97 71 ASP A C 1
ATOM 467 O O . ASP A 1 75 ? -40.456 -37.989 7.362 1.00 22.61 71 ASP A O 1
ATOM 472 N N . TYR A 1 76 ? -42.353 -38.407 8.545 1.00 21.08 72 TYR A N 1
ATOM 473 C CA . TYR A 1 76 ? -42.144 -37.305 9.481 1.00 19.69 72 TYR A CA 1
ATOM 474 C C . TYR A 1 76 ? -42.395 -37.830 10.891 1.00 19.57 72 TYR A C 1
ATOM 475 O O . TYR A 1 76 ? -43.322 -38.624 11.103 1.00 21.01 72 TYR A O 1
ATOM 484 N N . LEU A 1 77 ? -41.624 -37.335 11.853 1.00 19.13 73 LEU A N 1
ATOM 485 C CA . LEU A 1 77 ? -41.915 -37.542 13.279 1.00 19.55 73 LEU A CA 1
ATOM 486 C C . LEU A 1 77 ? -41.960 -36.189 13.964 1.00 18.96 73 LEU A C 1
ATOM 487 O O . LEU A 1 77 ? -41.019 -35.416 13.848 1.00 19.55 73 LEU A O 1
ATOM 492 N N . ILE A 1 78 ? -43.035 -35.917 14.686 1.00 17.86 74 ILE A N 1
ATOM 493 C CA . ILE A 1 78 ? -43.142 -34.676 15.451 1.00 17.99 74 ILE A CA 1
ATOM 494 C C . ILE A 1 78 ? -43.008 -35.017 16.937 1.00 18.54 74 ILE A C 1
ATOM 495 O O . ILE A 1 78 ? -43.710 -35.890 17.476 1.00 17.91 74 ILE A O 1
ATOM 500 N N . ASP A 1 79 ? -42.057 -34.355 17.579 1.00 19.43 75 ASP A N 1
ATOM 501 C CA . ASP A 1 79 ? -41.598 -34.764 18.896 1.00 20.93 75 ASP A CA 1
ATOM 502 C C . ASP A 1 79 ? -41.543 -33.579 19.851 1.00 21.85 75 ASP A C 1
ATOM 503 O O . ASP A 1 79 ? -40.655 -32.730 19.744 1.00 21.77 75 ASP A O 1
ATOM 508 N N . PHE A 1 80 ? -42.509 -33.524 20.767 1.00 22.39 76 PHE A N 1
ATOM 509 C CA . PHE A 1 80 ? -42.498 -32.557 21.884 1.00 24.21 76 PHE A CA 1
ATOM 510 C C . PHE A 1 80 ? -42.473 -33.391 23.192 1.00 26.74 76 PHE A C 1
ATOM 511 O O . PHE A 1 80 ? -43.497 -33.492 23.877 1.00 29.69 76 PHE A O 1
ATOM 519 N N . THR A 1 81 ? -41.345 -34.004 23.546 1.00 27.22 77 THR A N 1
ATOM 520 C CA . THR A 1 81 ? -41.314 -34.861 24.747 1.00 29.05 77 THR A CA 1
ATOM 521 C C . THR A 1 81 ? -40.206 -34.432 25.687 1.00 30.98 77 THR A C 1
ATOM 522 O O . THR A 1 81 ? -40.272 -33.384 26.276 1.00 32.97 77 THR A O 1
ATOM 526 N N . LEU A 1 82 ? -39.185 -35.258 25.828 1.00 32.30 78 LEU A N 1
ATOM 527 C CA . LEU A 1 82 ? -38.114 -34.997 26.778 1.00 35.99 78 LEU A CA 1
ATOM 528 C C . LEU A 1 82 ? -36.792 -35.176 26.036 1.00 34.43 78 LEU A C 1
ATOM 529 O O . LEU A 1 82 ? -36.716 -36.038 25.141 1.00 32.89 78 LEU A O 1
ATOM 534 N N . PRO A 1 83 ? -35.763 -34.372 26.392 1.00 35.48 79 PRO A N 1
ATOM 535 C CA . PRO A 1 83 ? -34.471 -34.339 25.693 1.00 35.41 79 PRO A CA 1
ATOM 536 C C . PRO A 1 83 ? -33.846 -35.724 25.504 1.00 35.89 79 PRO A C 1
ATOM 537 O O . PRO A 1 83 ? -33.495 -36.078 24.361 1.00 35.57 79 PRO A O 1
ATOM 541 N N . GLU A 1 84 ? -33.749 -36.523 26.572 1.00 36.90 80 GLU A N 1
ATOM 542 C CA . GLU A 1 84 ? -33.201 -37.876 26.418 1.00 37.77 80 GLU A CA 1
ATOM 543 C C . GLU A 1 84 ? -34.106 -38.792 25.581 1.00 34.87 80 GLU A C 1
ATOM 544 O O . GLU A 1 84 ? -33.612 -39.688 24.887 1.00 34.71 80 GLU A O 1
ATOM 550 N N . GLY A 1 85 ? -35.414 -38.541 25.606 1.00 32.01 81 GLY A N 1
ATOM 551 C CA . GLY A 1 85 ? -36.331 -39.317 24.775 1.00 29.79 81 GLY A CA 1
ATOM 552 C C . GLY A 1 85 ? -36.128 -38.973 23.312 1.00 28.15 81 GLY A C 1
ATOM 553 O O . GLY A 1 85 ? -36.005 -39.865 22.467 1.00 27.87 81 GLY A O 1
ATOM 554 N N . THR A 1 86 ? -36.050 -37.670 23.028 1.00 27.33 82 THR A N 1
ATOM 555 C CA . THR A 1 86 ? -35.842 -37.161 21.667 1.00 26.05 82 THR A CA 1
ATOM 556 C C . THR A 1 86 ? -34.534 -37.660 21.055 1.00 26.71 82 THR A C 1
ATOM 557 O O . THR A 1 86 ? -34.513 -38.015 19.881 1.00 27.09 82 THR A O 1
ATOM 561 N N . LEU A 1 87 ? -33.468 -37.738 21.850 1.00 28.33 83 LEU A N 1
ATOM 562 C CA . LEU A 1 87 ? -32.172 -38.244 21.379 1.00 29.94 83 LEU A CA 1
ATOM 563 C C . LEU A 1 87 ? -32.180 -39.727 20.973 1.00 30.41 83 LEU A C 1
ATOM 564 O O . LEU A 1 87 ? -31.459 -40.131 20.050 1.00 31.23 83 LEU A O 1
ATOM 569 N N . VAL A 1 88 ? -32.966 -40.528 21.692 1.00 29.16 84 VAL A N 1
ATOM 570 C CA . VAL A 1 88 ? -33.257 -41.889 21.269 1.00 29.33 84 VAL A CA 1
ATOM 571 C C . VAL A 1 88 ? -33.996 -41.884 19.914 1.00 27.45 84 VAL A C 1
ATOM 572 O O . VAL A 1 88 ? -33.603 -42.596 18.987 1.00 27.98 84 VAL A O 1
ATOM 576 N N . HIS A 1 89 ? -35.018 -41.038 19.787 1.00 26.06 85 HIS A N 1
ATOM 577 C CA . HIS A 1 89 ? -35.736 -40.860 18.520 1.00 25.43 85 HIS A CA 1
ATOM 578 C C . HIS A 1 89 ? -34.851 -40.350 17.395 1.00 26.18 85 HIS A C 1
ATOM 579 O O . HIS A 1 89 ? -35.031 -40.736 16.219 1.00 24.97 85 HIS A O 1
ATOM 586 N N . LEU A 1 90 ? -33.900 -39.473 17.740 1.00 26.51 86 LEU A N 1
ATOM 587 C CA . LEU A 1 90 ? -32.982 -38.895 16.764 1.00 27.59 86 LEU A CA 1
ATOM 588 C C . LEU A 1 90 ? -32.205 -39.986 16.024 1.00 29.48 86 LEU A C 1
ATOM 589 O O . LEU A 1 90 ? -32.057 -39.914 14.800 1.00 30.17 86 LEU A O 1
ATOM 594 N N . ASP A 1 91 ? -31.720 -40.994 16.759 1.00 31.19 87 ASP A N 1
ATOM 595 C CA . ASP A 1 91 ? -30.879 -42.034 16.162 1.00 33.36 87 ASP A CA 1
ATOM 596 C C . ASP A 1 91 ? -31.693 -42.871 15.176 1.00 32.32 87 ASP A C 1
ATOM 597 O O . ASP A 1 91 ? -31.229 -43.152 14.086 1.00 32.28 87 ASP A O 1
ATOM 602 N N . ALA A 1 92 ? -32.913 -43.250 15.562 1.00 30.23 88 ALA A N 1
ATOM 603 C CA . ALA A 1 92 ? -33.823 -43.933 14.661 1.00 29.02 88 ALA A CA 1
ATOM 604 C C . ALA A 1 92 ? -34.129 -43.055 13.424 1.00 27.70 88 ALA A C 1
ATOM 605 O O . ALA A 1 92 ? -34.130 -43.540 12.284 1.00 29.00 88 ALA A O 1
ATOM 607 N N . ALA A 1 93 ? -34.369 -41.767 13.662 1.00 26.07 89 ALA A N 1
ATOM 608 C CA . ALA A 1 93 ? -34.717 -40.810 12.588 1.00 24.57 89 ALA A CA 1
ATOM 609 C C . ALA A 1 93 ? -33.621 -40.764 11.549 1.00 25.84 89 ALA A C 1
ATOM 610 O O . ALA A 1 93 ? -33.912 -40.756 10.362 1.00 25.87 89 ALA A O 1
ATOM 612 N N . LEU A 1 94 ? -32.368 -40.785 12.008 1.00 27.89 90 LEU A N 1
ATOM 613 C CA . LEU A 1 94 ? -31.197 -40.780 11.130 1.00 30.43 90 LEU A CA 1
ATOM 614 C C . LEU A 1 94 ? -31.085 -42.058 10.330 1.00 32.37 90 LEU A C 1
ATOM 615 O O . LEU A 1 94 ? -30.885 -42.007 9.141 1.00 34.60 90 LEU A O 1
ATOM 620 N N . ARG A 1 95 ? -31.229 -43.207 10.981 1.00 33.48 91 ARG A N 1
ATOM 621 C CA . ARG A 1 95 ? -31.066 -44.479 10.278 1.00 35.80 91 ARG A CA 1
ATOM 622 C C . ARG A 1 95 ? -32.194 -44.703 9.281 1.00 35.80 91 ARG A C 1
ATOM 623 O O . ARG A 1 95 ? -31.985 -45.376 8.289 1.00 38.09 91 ARG A O 1
ATOM 631 N N . HIS A 1 96 ? -33.362 -44.099 9.533 1.00 33.73 92 HIS A N 1
ATOM 632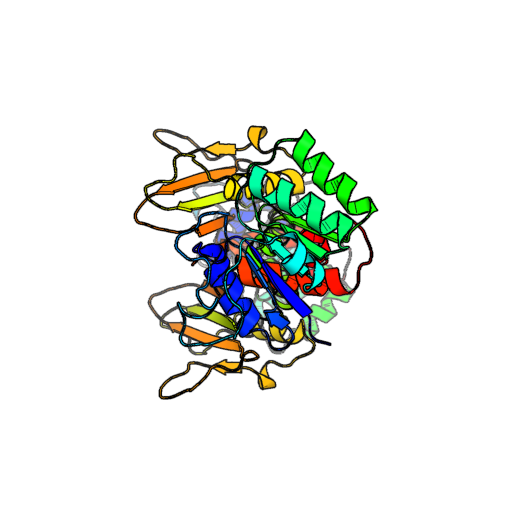 C CA . HIS A 1 96 ? -34.577 -44.324 8.731 1.00 33.57 92 HIS A CA 1
ATOM 633 C C . HIS A 1 96 ? -34.910 -43.182 7.827 1.00 33.65 92 HIS A C 1
ATOM 634 O O . HIS A 1 96 ? -35.905 -43.229 7.101 1.00 34.64 92 HIS A O 1
ATOM 641 N N . ASP A 1 97 ? -34.066 -42.158 7.847 1.00 33.31 93 ASP A N 1
ATOM 642 C CA . ASP A 1 97 ? -34.250 -40.948 7.025 1.00 33.81 93 ASP A CA 1
ATOM 643 C C . ASP A 1 97 ? -35.599 -40.230 7.230 1.00 30.62 93 ASP A C 1
ATOM 644 O O . ASP A 1 97 ? -36.291 -39.912 6.278 1.00 30.89 93 ASP A O 1
ATOM 649 N N . VAL A 1 98 ? -35.965 -40.002 8.487 1.00 28.35 94 VAL A N 1
ATOM 650 C CA . VAL A 1 98 ? -37.216 -39.372 8.831 1.00 24.77 94 VAL A CA 1
ATOM 651 C C . VAL A 1 98 ? -37.055 -37.843 8.930 1.00 24.48 94 VAL A C 1
ATOM 652 O O . VAL A 1 98 ? -36.027 -37.339 9.400 1.00 24.84 94 VAL A O 1
ATOM 656 N N . LYS A 1 99 ? -38.043 -37.092 8.458 1.00 22.79 95 LYS A N 1
ATOM 657 C CA . LYS A 1 99 ? -37.980 -35.641 8.646 1.00 21.96 95 LYS A CA 1
ATOM 658 C C . LYS A 1 99 ? -38.489 -35.350 10.062 1.00 22.09 95 LYS A C 1
ATOM 659 O O . LYS A 1 99 ? -39.594 -35.787 10.426 1.00 23.21 95 LYS A O 1
ATOM 665 N N . LEU A 1 100 ? -37.724 -34.591 10.838 1.00 20.68 96 LEU A N 1
ATOM 666 C CA . LEU A 1 100 ? -38.023 -34.431 12.253 1.00 20.95 96 LEU A CA 1
ATOM 667 C C . LEU A 1 100 ? -38.407 -32.984 12.666 1.00 20.19 96 LEU A C 1
ATOM 668 O O . LEU A 1 100 ? -37.727 -32.002 12.294 1.00 20.46 96 LEU A O 1
ATOM 673 N N . VAL A 1 101 ? -39.520 -32.857 13.389 1.00 18.61 97 VAL A N 1
ATOM 674 C CA . VAL A 1 101 ? -39.938 -31.588 14.004 1.00 18.61 97 VAL A CA 1
ATOM 675 C C . VAL A 1 101 ? -39.843 -31.750 15.527 1.00 19.49 97 VAL A C 1
ATOM 676 O O . VAL A 1 101 ? -40.571 -32.550 16.134 1.00 19.07 97 VAL A O 1
ATOM 680 N N . ILE A 1 102 ? -38.920 -31.010 16.125 1.00 20.20 98 ILE A N 1
ATOM 681 C CA . ILE A 1 102 ? -38.572 -31.155 17.542 1.00 20.81 98 ILE A CA 1
ATOM 682 C C . ILE A 1 102 ? -39.048 -29.928 18.297 1.00 22.45 98 ILE A C 1
ATOM 683 O O . ILE A 1 102 ? -38.569 -28.811 18.063 1.00 23.65 98 ILE A O 1
ATOM 688 N N . GLY A 1 103 ? -40.021 -30.147 19.169 1.00 22.94 99 GLY A N 1
ATOM 689 C CA . GLY A 1 103 ? -40.600 -29.084 19.953 1.00 25.49 99 GLY A CA 1
ATOM 690 C C . GLY A 1 103 ? -40.189 -29.286 21.391 1.00 28.36 99 GLY A C 1
ATOM 691 O O . GLY A 1 103 ? -40.493 -28.451 22.211 1.00 30.01 99 GLY A O 1
ATOM 692 N N . THR A 1 104 ? -39.508 -30.406 21.687 1.00 29.06 100 THR A N 1
ATOM 693 C CA . THR A 1 104 ? -38.923 -30.663 23.027 1.00 31.72 100 THR A CA 1
ATOM 694 C C . THR A 1 104 ? -38.046 -29.482 23.417 1.00 34.86 100 THR A C 1
ATOM 695 O O . THR A 1 104 ? -37.516 -28.815 22.533 1.00 36.35 100 THR A O 1
ATOM 699 N N . THR A 1 105 ? -37.878 -29.247 24.724 1.00 38.91 101 THR A N 1
ATOM 700 C CA . THR A 1 105 ? -36.948 -28.227 25.267 1.00 42.38 101 THR A CA 1
ATOM 701 C C . THR A 1 105 ? -36.023 -28.812 26.371 1.00 45.32 101 THR A C 1
ATOM 702 O O . THR A 1 105 ? -36.203 -29.949 26.798 1.00 45.33 101 THR A O 1
ATOM 706 N N . GLY A 1 106 ? -35.026 -28.035 26.799 1.00 47.96 102 GLY A N 1
ATOM 707 C CA . GLY A 1 106 ? -34.116 -28.447 27.868 1.00 51.31 102 GLY A CA 1
ATOM 708 C C . GLY A 1 106 ? -32.918 -29.263 27.400 1.00 51.87 102 GLY A C 1
ATOM 709 O O . GLY A 1 106 ? -32.427 -30.126 28.127 1.00 53.53 102 GLY A O 1
ATOM 710 N N . PHE A 1 107 ? -32.443 -28.999 26.188 1.00 49.90 103 PHE A N 1
ATOM 711 C CA . PHE A 1 107 ? -31.226 -29.643 25.688 1.00 48.96 103 PHE A CA 1
ATOM 712 C C . PHE A 1 107 ? -29.991 -28.901 26.198 1.00 51.84 103 PHE A C 1
ATOM 713 O O . PHE A 1 107 ? -30.053 -27.699 26.447 1.00 53.03 103 PHE A O 1
ATOM 721 N N . SER A 1 108 ? -28.875 -29.614 26.348 1.00 52.70 104 SER A N 1
ATOM 722 C CA . SER A 1 108 ? -27.567 -28.971 26.585 1.00 55.90 104 SER A CA 1
ATOM 723 C C . SER A 1 108 ? -26.992 -28.494 25.254 1.00 55.02 104 SER A C 1
ATOM 724 O O . SER A 1 108 ? -27.527 -28.818 24.179 1.00 51.00 104 SER A O 1
ATOM 727 N N . GLU A 1 109 ? -25.882 -27.767 25.323 1.00 58.54 105 GLU A N 1
ATOM 728 C CA . GLU A 1 109 ? -25.210 -27.296 24.107 1.00 59.17 105 GLU A CA 1
ATOM 729 C C . GLU A 1 109 ? -24.661 -28.453 23.252 1.00 56.94 105 GLU A C 1
ATOM 730 O O . GLU A 1 109 ? -24.894 -28.471 22.048 1.00 53.22 105 GLU A O 1
ATOM 736 N N . PRO A 1 110 ? -23.951 -29.428 23.868 1.00 59.29 106 PRO A N 1
ATOM 737 C CA . PRO A 1 110 ? -23.595 -30.621 23.076 1.00 59.14 106 PRO A CA 1
ATOM 738 C C . PRO A 1 110 ? -24.798 -31.303 22.387 1.00 54.77 106 PRO A C 1
ATOM 739 O O . PRO A 1 110 ? -24.670 -31.770 21.252 1.00 53.12 106 PRO A O 1
ATOM 743 N N . GLN A 1 111 ? -25.945 -31.354 23.064 1.00 53.35 107 GLN A N 1
ATOM 744 C CA . GLN A 1 111 ? -27.139 -31.992 22.507 1.00 48.97 107 GLN A CA 1
ATOM 745 C C . GLN A 1 111 ? -27.700 -31.172 21.334 1.00 47.82 107 GLN A C 1
ATOM 746 O O . GLN A 1 111 ? -27.934 -31.716 20.258 1.00 46.51 107 GLN A O 1
ATOM 752 N N . LYS A 1 112 ? -27.872 -29.867 21.529 1.00 47.57 108 LYS A N 1
ATOM 753 C CA . LYS A 1 112 ? -28.199 -28.976 20.438 1.00 46.66 108 LYS A CA 1
ATOM 754 C C . LYS A 1 112 ? -27.263 -29.140 19.231 1.00 47.44 108 LYS A C 1
ATOM 755 O O . LYS A 1 112 ? -27.733 -29.184 18.085 1.00 45.40 108 LYS A O 1
ATOM 761 N N . ALA A 1 113 ? -25.953 -29.239 19.485 1.00 48.20 109 ALA A N 1
ATOM 762 C CA . ALA A 1 113 ? -24.966 -29.392 18.406 1.00 48.89 109 ALA A CA 1
ATOM 763 C C . ALA A 1 113 ? -25.118 -30.756 17.725 1.00 46.81 109 ALA A C 1
ATOM 764 O O . ALA A 1 113 ? -24.718 -30.946 16.563 1.00 45.51 109 ALA A O 1
ATOM 766 N N . GLN A 1 114 ? -25.677 -31.695 18.480 1.00 44.97 110 GLN A N 1
ATOM 767 C CA . GLN A 1 114 ? -25.975 -33.034 18.007 1.00 45.15 110 GLN A CA 1
ATOM 768 C C . GLN A 1 114 ? -27.135 -32.946 17.031 1.00 40.54 110 GLN A C 1
ATOM 769 O O . GLN A 1 114 ? -27.133 -33.597 15.990 1.00 39.75 110 GLN A O 1
ATOM 775 N N . LEU A 1 115 ? -28.125 -32.130 17.366 1.00 38.75 111 LEU A N 1
ATOM 776 C CA . LEU A 1 115 ? -29.250 -31.909 16.463 1.00 36.27 111 LEU A CA 1
ATOM 777 C C . LEU A 1 115 ? -28.770 -31.233 15.170 1.00 37.51 111 LEU A C 1
ATOM 778 O O . LEU A 1 115 ? -29.169 -31.645 14.086 1.00 35.85 111 LEU A O 1
ATOM 783 N N . ARG A 1 116 ? -27.878 -30.245 15.275 1.00 40.41 112 ARG A N 1
ATOM 784 C CA . ARG A 1 116 ? -27.356 -29.575 14.077 1.00 41.60 112 ARG A CA 1
ATOM 785 C C . ARG A 1 116 ? -26.578 -30.559 13.226 1.00 42.02 112 ARG A C 1
ATOM 786 O O . ARG A 1 116 ? -26.801 -30.640 12.024 1.00 42.14 112 ARG A O 1
ATOM 794 N N . ALA A 1 117 ? -25.697 -31.336 13.855 1.00 42.55 113 ALA A N 1
ATOM 795 C CA . ALA A 1 117 ? -24.929 -32.346 13.137 1.00 42.56 113 ALA A CA 1
ATOM 796 C C . ALA A 1 117 ? -25.847 -33.300 12.387 1.00 40.18 113 ALA A C 1
ATOM 797 O O . ALA A 1 117 ? -25.587 -33.621 11.222 1.00 40.44 113 ALA A O 1
ATOM 799 N N . ALA A 1 118 ? -26.920 -33.736 13.053 1.00 36.84 114 ALA A N 1
ATOM 800 C CA . ALA A 1 118 ? -27.947 -34.582 12.437 1.00 34.21 114 ALA A CA 1
ATOM 801 C C . ALA A 1 118 ? -28.475 -33.943 11.142 1.00 32.23 114 ALA A C 1
ATOM 802 O O . ALA A 1 118 ? -28.798 -34.636 10.169 1.00 30.32 114 ALA A O 1
ATOM 804 N N . GLY A 1 119 ? -28.544 -32.617 11.141 1.00 32.64 115 GLY A N 1
ATOM 805 C CA . GLY A 1 119 ? -29.004 -31.853 9.969 1.00 32.06 115 GLY A CA 1
ATOM 806 C C . GLY A 1 119 ? -28.139 -32.028 8.717 1.00 34.22 115 GLY A C 1
ATOM 807 O O . GLY A 1 119 ? -28.516 -31.573 7.650 1.00 32.73 115 GLY A O 1
ATOM 808 N N . GLU A 1 120 ? -26.986 -32.683 8.834 1.00 35.93 116 GLU A N 1
ATOM 809 C CA . GLU A 1 120 ? -26.171 -32.983 7.641 1.00 39.97 116 GLU A CA 1
ATOM 810 C C . GLU A 1 120 ? -26.717 -34.183 6.888 1.00 39.51 116 GLU A C 1
ATOM 811 O O . GLU A 1 120 ? -26.430 -34.350 5.696 1.00 41.83 116 GLU A O 1
ATOM 817 N N . LYS A 1 121 ? -27.488 -35.011 7.594 1.00 36.22 117 LYS A N 1
ATOM 818 C CA . LYS A 1 121 ? -28.002 -36.259 7.066 1.00 36.30 117 LYS A CA 1
ATOM 819 C C . LYS A 1 121 ? -29.526 -36.246 6.879 1.00 34.27 117 LYS A C 1
ATOM 820 O O . LYS A 1 121 ? -30.024 -36.787 5.885 1.00 36.39 117 LYS A O 1
ATOM 822 N N . ILE A 1 122 ? -30.267 -35.618 7.801 1.00 30.80 118 ILE A N 1
ATOM 823 C CA . ILE A 1 122 ? -31.718 -35.520 7.665 1.00 27.47 118 ILE A CA 1
ATOM 824 C C . ILE A 1 122 ? -32.196 -34.069 7.693 1.00 26.43 118 ILE A C 1
ATOM 825 O O . ILE A 1 122 ? -31.464 -33.162 8.109 1.00 26.17 118 ILE A O 1
ATOM 830 N N . ALA A 1 123 ? -33.434 -33.839 7.272 1.00 24.09 119 ALA A N 1
ATOM 831 C CA . ALA A 1 123 ? -33.989 -32.498 7.366 1.00 24.04 119 ALA A CA 1
ATOM 832 C C . ALA A 1 123 ? -34.700 -32.396 8.716 1.00 22.37 119 ALA A C 1
ATOM 833 O O . ALA A 1 123 ? -35.490 -33.265 9.064 1.00 22.26 119 ALA A O 1
ATOM 835 N N . LEU A 1 124 ? -34.386 -31.385 9.514 1.00 22.67 120 LEU A N 1
ATOM 836 C CA . LEU A 1 124 ? -35.132 -31.191 10.764 1.00 21.63 120 LEU A CA 1
ATOM 837 C C . LEU A 1 124 ? -35.398 -29.734 11.141 1.00 20.98 120 LEU A C 1
ATOM 838 O O . LEU A 1 124 ? -34.654 -28.839 10.744 1.00 20.76 120 LEU A O 1
ATOM 843 N N . VAL A 1 125 ? -36.485 -29.532 11.890 1.00 19.85 121 VAL A N 1
ATOM 844 C CA . VAL A 1 125 ? -36.788 -28.262 12.541 1.00 20.56 121 VAL A CA 1
ATOM 845 C C . VAL A 1 125 ? -36.669 -28.395 14.055 1.00 21.61 121 VAL A C 1
ATOM 846 O O . VAL A 1 125 ? -37.201 -29.324 14.676 1.00 20.49 121 VAL A O 1
ATOM 850 N N . PHE A 1 126 ? -35.937 -27.468 14.650 1.00 23.17 122 PHE A N 1
ATOM 851 C CA . PHE A 1 126 ? -35.883 -27.396 16.095 1.00 25.18 122 PHE A CA 1
ATOM 852 C C . PHE A 1 126 ? -36.123 -25.953 16.485 1.00 26.99 122 PHE A C 1
ATOM 853 O O . PHE A 1 126 ? -35.502 -25.035 15.931 1.00 26.58 122 PHE A O 1
ATOM 861 N N . SER A 1 127 ? -37.023 -25.749 17.436 1.00 27.37 123 SER A N 1
ATOM 862 C CA . SER A 1 127 ? -37.327 -24.398 17.876 1.00 29.86 123 SER A CA 1
ATOM 863 C C . SER A 1 127 ? -37.876 -24.440 19.301 1.00 31.53 123 SER A C 1
ATOM 864 O O . SER A 1 127 ? -38.578 -25.379 19.672 1.00 30.23 123 SER A O 1
ATOM 867 N N . ALA A 1 128 ? -37.544 -23.421 20.083 1.00 34.58 124 ALA A N 1
ATOM 868 C CA . ALA A 1 128 ? -38.062 -23.303 21.425 1.00 36.79 124 ALA A CA 1
ATOM 869 C C . ALA A 1 128 ? -39.508 -22.830 21.364 1.00 36.17 124 ALA A C 1
ATOM 870 O O . ALA A 1 128 ? -40.263 -23.058 22.283 1.00 39.37 124 ALA A O 1
ATOM 872 N N . ASN A 1 129 ? -39.887 -22.150 20.297 1.00 32.55 125 ASN A N 1
ATOM 873 C CA . ASN A 1 129 ? -41.272 -21.706 20.165 1.00 29.99 125 ASN A CA 1
ATOM 874 C C . ASN A 1 129 ? -41.826 -22.001 18.766 1.00 28.16 125 ASN A C 1
ATOM 875 O O . ASN A 1 129 ? -41.420 -21.392 17.789 1.00 27.11 125 ASN A O 1
ATOM 880 N N . MET A 1 130 ? -42.749 -22.947 18.688 1.00 27.44 126 MET A N 1
ATOM 881 C CA . MET A 1 130 ? -43.283 -23.391 17.392 1.00 28.54 126 MET A CA 1
ATOM 882 C C . MET A 1 130 ? -44.507 -22.590 16.934 1.00 27.91 126 MET A C 1
ATOM 883 O O . MET A 1 130 ? -45.171 -22.929 15.944 1.00 30.48 126 MET A O 1
ATOM 888 N N . SER A 1 131 ? -44.792 -21.532 17.657 1.00 26.08 127 SER A N 1
ATOM 889 C CA . SER A 1 131 ? -45.954 -20.705 17.425 1.00 26.18 127 SER A CA 1
ATOM 890 C C . SER A 1 131 ? -45.727 -19.783 16.243 1.00 25.87 127 SER A C 1
ATOM 891 O O . SER A 1 131 ? -44.754 -19.027 16.232 1.00 26.75 127 SER A O 1
ATOM 894 N N . VAL A 1 132 ? -46.619 -19.824 15.250 1.00 25.19 128 VAL A N 1
ATOM 895 C CA . VAL A 1 132 ? -46.613 -18.787 14.190 1.00 23.52 128 VAL A CA 1
ATOM 896 C C . VAL A 1 132 ? -46.723 -17.394 14.820 1.00 22.18 128 VAL A C 1
ATOM 897 O O . VAL A 1 132 ? -45.955 -16.488 14.484 1.00 22.25 128 VAL A O 1
ATOM 901 N N . GLY A 1 133 ? -47.665 -17.232 15.751 1.00 21.22 129 GLY A N 1
ATOM 902 C CA . GLY A 1 133 ? -47.955 -15.921 16.353 1.00 19.84 129 GLY A CA 1
ATOM 903 C C . GLY A 1 133 ? -46.748 -15.270 16.982 1.00 20.74 129 GLY A C 1
ATOM 904 O O . GLY A 1 133 ? -46.469 -14.107 16.713 1.00 20.52 129 GLY A O 1
ATOM 905 N N . VAL A 1 134 ? -46.014 -16.019 17.820 1.00 20.63 130 VAL A N 1
ATOM 906 C CA . VAL A 1 134 ? -44.909 -15.431 18.563 1.00 21.34 130 VAL A CA 1
ATOM 907 C C . VAL A 1 134 ? -43.752 -15.027 17.645 1.00 22.44 130 VAL A C 1
ATOM 908 O O . VAL A 1 134 ? -43.196 -13.935 17.770 1.00 23.02 130 VAL A O 1
ATOM 912 N N . ASN A 1 135 ? -43.398 -15.925 16.737 1.00 22.45 131 ASN A N 1
ATOM 913 C CA . ASN A 1 135 ? -42.351 -15.677 15.773 1.00 23.37 131 ASN A CA 1
ATOM 914 C C . ASN A 1 135 ? -42.624 -14.462 14.886 1.00 23.07 131 ASN A C 1
ATOM 915 O O . ASN A 1 135 ? -41.724 -13.634 14.668 1.00 23.12 131 ASN A O 1
ATOM 920 N N . VAL A 1 136 ? -43.855 -14.337 14.394 1.00 22.06 132 VAL A N 1
ATOM 921 C CA . VAL A 1 136 ? -44.204 -13.145 13.652 1.00 22.10 132 VAL A CA 1
ATOM 922 C C . VAL A 1 136 ? -44.178 -11.905 14.567 1.00 21.85 132 VAL A C 1
ATOM 923 O O . VAL A 1 136 ? -43.691 -10.844 14.170 1.00 21.85 132 VAL A O 1
ATOM 927 N N . THR A 1 137 ? -44.680 -12.041 15.790 1.00 21.04 133 THR A N 1
ATOM 928 C CA . THR A 1 137 ? -44.662 -10.904 16.707 1.00 21.76 133 THR A CA 1
ATOM 929 C C . THR A 1 137 ? -43.253 -10.337 16.928 1.00 23.03 133 THR A C 1
ATOM 930 O O . THR A 1 137 ? -43.096 -9.103 16.949 1.00 22.32 133 THR A O 1
ATOM 934 N N . MET A 1 138 ? -42.240 -11.210 17.047 1.00 23.88 134 MET A N 1
ATOM 935 C CA . MET A 1 138 ? -40.852 -10.719 17.170 1.00 25.98 134 MET A CA 1
ATOM 936 C C . MET A 1 138 ? -40.453 -9.780 16.041 1.00 27.36 134 MET A C 1
ATOM 937 O O . MET A 1 138 ? -39.814 -8.771 16.295 1.00 28.95 134 MET A O 1
ATOM 942 N N . LYS A 1 139 ? -40.806 -10.127 14.807 1.00 27.91 135 LYS A N 1
ATOM 943 C CA . LYS A 1 139 ? -40.504 -9.300 13.635 1.00 29.26 135 LYS A CA 1
ATOM 944 C C . LYS A 1 139 ? -41.295 -7.993 13.635 1.00 28.29 135 LYS A C 1
ATOM 945 O O . LYS A 1 139 ? -40.775 -6.932 13.280 1.00 28.16 135 LYS A O 1
ATOM 951 N N . LEU A 1 140 ? -42.555 -8.078 14.042 1.00 26.47 136 LEU A N 1
ATOM 952 C CA . LEU A 1 140 ? -43.365 -6.880 14.212 1.00 26.30 136 LEU A CA 1
ATOM 953 C C . LEU A 1 140 ? -42.709 -5.926 15.198 1.00 26.03 136 LEU A C 1
ATOM 954 O O . LEU A 1 140 ? -42.641 -4.726 14.936 1.00 27.40 136 LEU A O 1
ATOM 959 N N . LEU A 1 141 ? -42.236 -6.475 16.322 1.00 25.73 137 LEU A N 1
ATOM 960 C CA . LEU A 1 141 ? -41.626 -5.707 17.399 1.00 25.82 137 LEU A CA 1
ATOM 961 C C . LEU A 1 141 ? -40.359 -5.019 16.936 1.00 27.15 137 LEU A C 1
ATOM 962 O O . LEU A 1 141 ? -40.106 -3.866 17.281 1.00 28.16 137 LEU A O 1
ATOM 967 N N . GLU A 1 142 ? -39.572 -5.737 16.154 1.00 27.70 138 GLU A N 1
ATOM 968 C CA . GLU A 1 142 ? -38.377 -5.202 15.565 1.00 29.98 138 GLU A CA 1
ATOM 969 C C . GLU A 1 142 ? -38.648 -3.951 14.679 1.00 30.07 138 GLU A C 1
ATOM 970 O O . GLU A 1 142 ? -37.903 -2.966 14.737 1.00 30.17 138 GLU A O 1
ATOM 976 N N . PHE A 1 143 ? -39.712 -3.990 13.881 1.00 29.38 139 PHE A N 1
ATOM 977 C CA . PHE A 1 143 ? -40.066 -2.867 12.994 1.00 29.13 139 PHE A CA 1
ATOM 978 C C . PHE A 1 143 ? -40.611 -1.718 13.851 1.00 27.35 139 PHE A C 1
ATOM 979 O O . PHE A 1 143 ? -40.160 -0.584 13.718 1.00 26.67 139 PHE A O 1
ATOM 987 N N . ALA A 1 144 ? -41.544 -2.039 14.752 1.00 24.81 140 ALA A N 1
ATOM 988 C CA . ALA A 1 144 ? -42.099 -1.048 15.679 1.00 24.62 140 ALA A CA 1
ATOM 989 C C . ALA A 1 144 ? -41.029 -0.339 16.522 1.00 24.89 140 ALA A C 1
ATOM 990 O O . ALA A 1 144 ? -41.095 0.861 16.693 1.00 25.10 140 ALA A O 1
ATOM 992 N N . ALA A 1 145 ? -40.037 -1.070 17.017 1.00 25.33 141 ALA A N 1
ATOM 993 C CA . ALA A 1 145 ? -38.974 -0.470 17.831 1.00 26.66 141 ALA A CA 1
ATOM 994 C C . ALA A 1 145 ? -38.110 0.550 17.081 1.00 28.82 141 ALA A C 1
ATOM 995 O O . ALA A 1 145 ? -37.658 1.542 17.690 1.00 29.12 141 ALA A O 1
ATOM 997 N N . LYS A 1 146 ? -37.884 0.322 15.785 1.00 29.21 142 LYS A N 1
ATOM 998 C CA . LYS A 1 146 ? -37.169 1.317 14.965 1.00 31.63 142 LYS A CA 1
ATOM 999 C C . LYS A 1 146 ? -38.065 2.506 14.650 1.00 30.60 142 LYS A C 1
ATOM 1000 O O . LYS A 1 146 ? -37.629 3.640 14.725 1.00 30.93 142 LYS A O 1
ATOM 1006 N N . GLN A 1 147 ? -39.320 2.243 14.280 1.00 29.43 143 GLN A N 1
ATOM 1007 C CA . GLN A 1 147 ? -40.226 3.359 13.943 1.00 29.23 143 GLN A CA 1
ATOM 1008 C C . GLN A 1 147 ? -40.546 4.228 15.166 1.00 27.57 143 GLN A C 1
ATOM 1009 O O . GLN A 1 147 ? -40.658 5.446 15.036 1.00 27.42 143 GLN A O 1
ATOM 1015 N N . PHE A 1 148 ? -40.662 3.592 16.342 1.00 25.64 144 PHE A N 1
ATOM 1016 C CA . PHE A 1 148 ? -40.964 4.278 17.600 1.00 25.24 144 PHE A CA 1
ATOM 1017 C C . PHE A 1 148 ? -39.717 4.517 18.472 1.00 26.65 144 PHE A C 1
ATOM 1018 O O . PHE A 1 148 ? -39.820 4.576 19.705 1.00 26.54 144 PHE A O 1
ATOM 1026 N N . ALA A 1 149 ? -38.559 4.706 17.825 1.00 28.31 145 ALA A N 1
ATOM 1027 C CA . ALA A 1 149 ? -37.272 4.806 18.509 1.00 29.22 145 ALA A CA 1
ATOM 1028 C C . ALA A 1 149 ? -37.140 6.080 19.357 1.00 30.39 145 ALA A C 1
ATOM 1029 O O . ALA A 1 149 ? -36.360 6.092 20.317 1.00 31.24 145 ALA A O 1
ATOM 1031 N N . GLN A 1 150 ? -37.892 7.134 19.003 1.00 29.31 146 GLN A N 1
ATOM 1032 C CA . GLN A 1 150 ? -37.918 8.384 19.769 1.00 29.78 146 GLN A CA 1
ATOM 1033 C C . GLN A 1 150 ? -39.362 8.799 20.131 1.00 28.80 146 GLN A C 1
ATOM 1034 O O . GLN A 1 150 ? -40.282 8.700 19.314 1.00 28.51 146 GLN A O 1
ATOM 1036 N N . GLY A 1 151 ? -39.546 9.220 21.374 1.00 28.21 147 GLY A N 1
ATOM 1037 C CA . GLY A 1 151 ? -40.794 9.763 21.810 1.00 27.58 147 GLY A CA 1
ATOM 1038 C C . GLY A 1 151 ? -41.742 8.739 22.387 1.00 26.23 147 GLY A C 1
ATOM 1039 O O . GLY A 1 151 ? -42.853 9.108 22.717 1.00 26.80 147 GLY A O 1
ATOM 1040 N N . TYR A 1 152 ? -41.330 7.469 22.495 1.00 24.80 148 TYR A N 1
ATOM 1041 C CA . TYR A 1 152 ? -42.219 6.402 22.973 1.00 23.48 148 TYR A CA 1
ATOM 1042 C C . TYR A 1 152 ? -41.578 5.651 24.128 1.00 23.38 148 TYR A C 1
ATOM 1043 O O . TYR A 1 152 ? -40.464 5.143 24.014 1.00 24.72 148 TYR A O 1
ATOM 1052 N N . ASP A 1 153 ? -42.267 5.595 25.250 1.00 22.01 149 ASP A N 1
ATOM 1053 C CA . ASP A 1 153 ? -41.760 4.809 26.369 1.00 21.75 149 ASP A CA 1
ATOM 1054 C C . ASP A 1 153 ? -42.226 3.376 26.189 1.00 20.60 149 ASP A C 1
ATOM 1055 O O . ASP A 1 153 ? -43.425 3.135 26.050 1.00 19.44 149 ASP A O 1
ATOM 1060 N N . ILE A 1 154 ? -41.268 2.454 26.224 1.00 20.85 150 ILE A N 1
ATOM 1061 C CA . ILE A 1 154 ? -41.486 1.029 25.936 1.00 20.43 150 ILE A CA 1
ATOM 1062 C C . ILE A 1 154 ? -41.599 0.190 27.198 1.00 20.46 150 ILE A C 1
ATOM 1063 O O . ILE A 1 154 ? -40.657 0.095 28.003 1.00 22.23 150 ILE A O 1
ATOM 1068 N N . GLU A 1 155 ? -42.759 -0.419 27.343 1.00 19.69 151 GLU A N 1
ATOM 1069 C CA . GLU A 1 155 ? -43.127 -1.195 28.502 1.00 19.56 151 GLU A CA 1
ATOM 1070 C C . GLU A 1 155 ? -43.529 -2.587 28.039 1.00 19.16 151 GLU A C 1
ATOM 1071 O O . GLU A 1 155 ? -44.233 -2.733 27.025 1.00 18.84 151 GLU A O 1
ATOM 1077 N N . ILE A 1 156 ? -43.091 -3.605 28.765 1.00 19.30 152 ILE A N 1
ATOM 1078 C CA . ILE A 1 156 ? -43.400 -4.980 28.397 1.00 19.10 152 ILE A CA 1
ATOM 1079 C C . ILE A 1 156 ? -44.187 -5.588 29.572 1.00 19.37 152 ILE A C 1
ATOM 1080 O O . ILE A 1 156 ? -43.697 -5.650 30.695 1.00 20.75 152 ILE A O 1
ATOM 1085 N N . ILE A 1 157 ? -45.415 -6.004 29.314 1.00 18.82 153 ILE A N 1
ATOM 1086 C CA . ILE A 1 157 ? -46.308 -6.483 30.344 1.00 18.89 153 ILE A CA 1
ATOM 1087 C C . ILE A 1 157 ? -46.690 -7.920 29.971 1.00 19.79 153 ILE A C 1
ATOM 1088 O O . ILE A 1 157 ? -47.103 -8.206 28.854 1.00 18.91 153 ILE A O 1
ATOM 1093 N N . GLU A 1 158 ? -46.588 -8.802 30.950 1.00 19.70 154 GLU A N 1
ATOM 1094 C CA . GLU A 1 158 ? -46.626 -10.208 30.687 1.00 20.49 154 GLU A CA 1
ATOM 1095 C C . GLU A 1 158 ? -47.445 -10.805 31.857 1.00 19.00 154 GLU A C 1
ATOM 1096 O O . GLU A 1 158 ? -47.352 -10.331 32.989 1.00 19.09 154 GLU A O 1
ATOM 1102 N N . ALA A 1 159 ? -48.312 -11.767 31.551 1.00 17.38 155 ALA A N 1
ATOM 1103 C CA . ALA A 1 159 ? -49.156 -12.443 32.530 1.00 16.85 155 ALA A CA 1
ATOM 1104 C C . ALA A 1 159 ? -49.065 -13.955 32.334 1.00 17.19 155 ALA A C 1
ATOM 1105 O O . ALA A 1 159 ? -49.143 -14.442 31.199 1.00 17.66 155 ALA A O 1
ATOM 1107 N N . HIS A 1 160 ? -48.868 -14.682 33.429 1.00 17.75 156 HIS A N 1
ATOM 1108 C CA . HIS A 1 160 ? -48.774 -16.136 33.445 1.00 18.15 156 HIS A CA 1
ATOM 1109 C C . HIS A 1 160 ? -49.410 -16.638 34.709 1.00 18.96 156 HIS A C 1
ATOM 1110 O O . HIS A 1 160 ? -49.686 -15.837 35.646 1.00 17.72 156 HIS A O 1
ATOM 1117 N N . HIS A 1 161 ? -49.607 -17.966 34.727 1.00 19.20 157 HIS A N 1
ATOM 1118 C CA . HIS A 1 161 ? -50.251 -18.719 35.802 1.00 20.76 157 HIS A CA 1
ATOM 1119 C C . HIS A 1 161 ? -49.540 -18.623 37.146 1.00 22.29 157 HIS A C 1
ATOM 1120 O O . HIS A 1 161 ? -48.390 -18.184 37.229 1.00 22.32 157 HIS A O 1
ATOM 1127 N N . ARG A 1 162 ? -50.246 -19.070 38.193 1.00 23.46 158 ARG A N 1
ATOM 1128 C CA A ARG A 1 162 ? -49.794 -19.026 39.580 0.50 24.45 158 ARG A CA 1
ATOM 1129 C CA B ARG A 1 162 ? -49.766 -18.996 39.573 0.50 24.86 158 ARG A CA 1
ATOM 1130 C C . ARG A 1 162 ? -48.555 -19.868 39.895 1.00 26.36 158 ARG A C 1
ATOM 1131 O O . ARG A 1 162 ? -47.954 -19.726 40.979 1.00 27.38 158 ARG A O 1
ATOM 1146 N N . HIS A 1 163 ? -48.175 -20.753 38.972 1.00 26.39 159 HIS A N 1
ATOM 1147 C CA . HIS A 1 163 ? -47.003 -21.614 39.222 1.00 28.65 159 HIS A CA 1
ATOM 1148 C C . HIS A 1 163 ? -45.745 -21.178 38.507 1.00 29.12 159 HIS A C 1
ATOM 1149 O O . HIS A 1 163 ? -44.715 -21.856 38.624 1.00 30.18 159 HIS A O 1
ATOM 1156 N N . LYS A 1 164 ? -45.783 -20.074 37.756 1.00 27.42 160 LYS A N 1
ATOM 1157 C CA . LYS A 1 164 ? -44.565 -19.659 37.045 1.00 28.24 160 LYS A CA 1
ATOM 1158 C C . LYS A 1 164 ? -43.600 -19.042 38.055 1.00 29.12 160 LYS A C 1
ATOM 1159 O O . LYS A 1 164 ? -43.987 -18.128 38.792 1.00 28.11 160 LYS A O 1
ATOM 1165 N N . VAL A 1 165 ? -42.371 -19.576 38.123 1.00 30.92 161 VAL A N 1
ATOM 1166 C CA . VAL A 1 165 ? -41.443 -19.214 39.201 1.00 32.98 161 VAL A CA 1
ATOM 1167 C C . VAL A 1 165 ? -40.474 -18.100 38.813 1.00 33.60 161 VAL A C 1
ATOM 1168 O O . VAL A 1 165 ? -39.822 -17.521 39.697 1.00 35.43 161 VAL A O 1
ATOM 1172 N N A ASP A 1 166 ? -40.415 -17.791 37.518 0.50 32.40 162 ASP A N 1
ATOM 1173 N N B ASP A 1 166 ? -40.359 -17.838 37.509 0.50 32.34 162 ASP A N 1
ATOM 1174 C CA A ASP A 1 166 ? -39.466 -16.826 36.954 0.50 32.65 162 ASP A CA 1
ATOM 1175 C CA B ASP A 1 166 ? -39.463 -16.807 36.968 0.50 32.45 162 ASP A CA 1
ATOM 1176 C C A ASP A 1 166 ? -40.130 -15.584 36.353 0.50 30.93 162 ASP A C 1
ATOM 1177 C C B ASP A 1 166 ? -40.214 -15.582 36.465 0.50 30.81 162 ASP A C 1
ATOM 1178 O O A ASP A 1 166 ? -41.011 -15.699 35.486 0.50 29.27 162 ASP A O 1
ATOM 1179 O O B ASP A 1 166 ? -41.233 -15.708 35.770 0.50 29.30 162 ASP A O 1
ATOM 1188 N N . ALA A 1 167 ? -39.673 -14.409 36.785 1.00 31.00 163 ALA A N 1
ATOM 1189 C CA . ALA A 1 167 ? -40.198 -13.112 36.307 1.00 30.03 163 ALA A CA 1
ATOM 1190 C C . ALA A 1 167 ? -39.063 -12.193 35.861 1.00 30.81 163 ALA A C 1
ATOM 1191 O O . ALA A 1 167 ? -38.065 -12.038 36.576 1.00 32.18 163 ALA A O 1
ATOM 1193 N N . PRO A 1 168 ? -39.204 -11.574 34.673 1.00 30.14 164 PRO A N 1
ATOM 1194 C CA . PRO A 1 168 ? -40.235 -11.825 33.672 1.00 28.04 164 PRO A CA 1
ATOM 1195 C C . PRO A 1 168 ? -40.004 -13.154 32.909 1.00 28.21 164 PRO A C 1
ATOM 1196 O O . PRO A 1 168 ? -38.977 -13.821 33.122 1.00 29.15 164 PRO A O 1
ATOM 1200 N N . SER A 1 169 ? -40.952 -13.534 32.045 1.00 25.84 165 SER A N 1
ATOM 1201 C CA . SER A 1 169 ? -40.860 -14.799 31.292 1.00 25.82 165 SER A CA 1
ATOM 1202 C C . SER A 1 169 ? -39.732 -14.717 30.269 1.00 26.33 165 SER A C 1
ATOM 1203 O O . SER A 1 169 ? -39.325 -13.613 29.873 1.00 26.49 165 SER A O 1
ATOM 1206 N N . GLY A 1 170 ? -39.295 -15.867 29.775 1.00 26.42 166 GLY A N 1
ATOM 1207 C CA . GLY A 1 170 ? -38.268 -15.902 28.728 1.00 27.08 166 GLY A CA 1
ATOM 1208 C C . GLY A 1 170 ? -38.773 -15.175 27.482 1.00 26.19 166 GLY A C 1
ATOM 1209 O O . GLY A 1 170 ? -38.026 -14.419 26.843 1.00 26.73 166 GLY A O 1
ATOM 1210 N N . THR A 1 171 ? -40.046 -15.372 27.141 1.00 24.30 167 THR A N 1
ATOM 1211 C CA . THR A 1 171 ? -40.596 -14.707 25.976 1.00 23.70 167 THR A CA 1
ATOM 1212 C C . THR A 1 171 ? -40.500 -13.186 26.114 1.00 23.61 167 THR A C 1
ATOM 1213 O O . THR A 1 171 ? -40.036 -12.504 25.185 1.00 24.52 167 THR A O 1
ATOM 1217 N N . ALA A 1 172 ? -40.881 -12.661 27.280 1.00 23.00 168 ALA A N 1
ATOM 1218 C CA . ALA A 1 172 ? -40.764 -11.222 27.551 1.00 22.86 168 ALA A CA 1
ATOM 1219 C C . ALA A 1 172 ? -39.313 -10.742 27.398 1.00 24.36 168 ALA A C 1
ATOM 1220 O O . ALA A 1 172 ? -39.061 -9.667 26.842 1.00 23.08 168 ALA A O 1
ATOM 1222 N N . LEU A 1 173 ? -38.374 -11.546 27.898 1.00 26.00 169 LEU A N 1
ATOM 1223 C CA . LEU A 1 173 ? -36.956 -11.205 27.831 1.00 28.67 169 LEU A CA 1
ATOM 1224 C C . LEU A 1 173 ? -36.470 -11.198 26.368 1.00 29.51 169 LEU A C 1
ATOM 1225 O O . LEU A 1 173 ? -35.731 -10.294 25.956 1.00 29.71 169 LEU A O 1
ATOM 1230 N N . MET A 1 174 ? -36.901 -12.196 25.594 1.00 29.99 170 MET A N 1
ATOM 1231 C CA . MET A 1 174 ? -36.602 -12.269 24.171 1.00 31.91 170 MET A CA 1
ATOM 1232 C C . MET A 1 174 ? -37.161 -11.040 23.444 1.00 30.08 170 MET A C 1
ATOM 1233 O O . MET A 1 174 ? -36.457 -10.407 22.664 1.00 30.85 170 MET A O 1
ATOM 1238 N N . MET A 1 175 ? -38.420 -10.701 23.722 1.00 28.24 171 MET A N 1
ATOM 1239 C CA . MET A 1 175 ? -39.037 -9.466 23.224 1.00 26.34 171 MET A CA 1
ATOM 1240 C C . MET A 1 175 ? -38.205 -8.205 23.550 1.00 26.42 171 MET A C 1
ATOM 1241 O O . MET A 1 175 ? -37.923 -7.409 22.664 1.00 26.88 171 MET A O 1
ATOM 1246 N N . GLY A 1 176 ? -37.822 -8.037 24.810 1.00 25.95 172 GLY A N 1
ATOM 1247 C CA . GLY A 1 176 ? -36.923 -6.947 25.229 1.00 27.49 172 GLY A CA 1
ATOM 1248 C C . GLY A 1 176 ? -35.601 -6.883 24.461 1.00 29.58 172 GLY A C 1
ATOM 1249 O O . GLY A 1 176 ? -35.187 -5.797 24.018 1.00 29.02 172 GLY A O 1
ATOM 1250 N N . GLU A 1 177 ? -34.946 -8.041 24.292 1.00 31.00 173 GLU A N 1
ATOM 1251 C CA . GLU A 1 177 ? -33.684 -8.116 23.535 1.00 33.90 173 GLU A CA 1
ATOM 1252 C C . GLU A 1 177 ? -33.871 -7.734 22.069 1.00 33.01 173 GLU A C 1
ATOM 1253 O O . GLU A 1 177 ? -33.066 -6.995 21.523 1.00 34.60 173 GLU A O 1
ATOM 1259 N N . THR A 1 178 ? -34.941 -8.232 21.454 1.00 31.44 174 THR A N 1
ATOM 1260 C CA . THR A 1 178 ? -35.300 -7.898 20.076 1.00 31.39 174 THR A CA 1
ATOM 1261 C C . THR A 1 178 ? -35.472 -6.388 19.929 1.00 30.69 174 THR A C 1
ATOM 1262 O O . THR A 1 178 ? -34.960 -5.776 18.990 1.00 31.31 174 THR A O 1
ATOM 1266 N N . ILE A 1 179 ? -36.197 -5.795 20.872 1.00 29.56 175 ILE A N 1
ATOM 1267 C CA . ILE A 1 179 ? -36.423 -4.349 20.876 1.00 29.38 175 ILE A CA 1
ATOM 1268 C C . ILE A 1 179 ? -35.119 -3.570 21.098 1.00 31.32 175 ILE A C 1
ATOM 1269 O O . ILE A 1 179 ? -34.835 -2.613 20.368 1.00 31.61 175 ILE A O 1
ATOM 1274 N N . ALA A 1 180 ? -34.331 -3.978 22.087 1.00 32.10 176 ALA A N 1
ATOM 1275 C CA . ALA A 1 180 ? -33.067 -3.299 22.350 1.00 34.70 176 ALA A CA 1
ATOM 1276 C C . ALA A 1 180 ? -32.137 -3.364 21.139 1.00 37.10 176 ALA A C 1
ATOM 1277 O O . ALA A 1 180 ? -31.579 -2.342 20.739 1.00 37.57 176 ALA A O 1
ATOM 1279 N N . ALA A 1 181 ? -31.999 -4.555 20.546 1.00 38.48 177 ALA A N 1
ATOM 1280 C CA . ALA A 1 181 ? -31.104 -4.757 19.397 1.00 42.12 177 ALA A CA 1
ATOM 1281 C C . ALA A 1 181 ? -31.506 -3.922 18.173 1.00 43.12 177 ALA A C 1
ATOM 1282 O O . ALA A 1 181 ? -30.642 -3.481 17.431 1.00 44.85 177 ALA A O 1
ATOM 1284 N N . ALA A 1 182 ? -32.808 -3.695 17.989 1.00 42.23 178 ALA A N 1
ATOM 1285 C CA . ALA A 1 182 ? -33.333 -2.913 16.866 1.00 43.58 178 ALA A CA 1
ATOM 1286 C C . ALA A 1 182 ? -32.758 -1.494 16.787 1.00 47.26 178 ALA A C 1
ATOM 1287 O O . ALA A 1 182 ? -32.815 -0.866 15.725 1.00 47.23 178 ALA A O 1
ATOM 1289 N N . THR A 1 183 ? -32.237 -0.986 17.914 1.00 49.90 179 THR A N 1
ATOM 1290 C CA . THR A 1 183 ? -31.450 0.263 17.940 1.00 50.47 179 THR A CA 1
ATOM 1291 C C . THR A 1 183 ? -30.017 0.090 18.478 1.00 52.95 179 THR A C 1
ATOM 1292 O O . THR A 1 183 ? -29.481 0.985 19.141 1.00 53.33 179 THR A O 1
ATOM 1296 N N . GLY A 1 184 ? -29.403 -1.058 18.188 1.00 54.27 180 GLY A N 1
ATOM 1297 C CA . GLY A 1 184 ? -28.029 -1.351 18.598 1.00 54.99 180 GLY A CA 1
ATOM 1298 C C . GLY A 1 184 ? -27.755 -1.345 20.097 1.00 56.15 180 GLY A C 1
ATOM 1299 O O . GLY A 1 184 ? -26.606 -1.189 20.512 1.00 59.83 180 GLY A O 1
ATOM 1300 N N . ARG A 1 185 ? -28.801 -1.505 20.909 1.00 55.00 181 ARG A N 1
ATOM 1301 C CA . ARG A 1 185 ? -28.657 -1.560 22.367 1.00 54.70 181 ARG A CA 1
ATOM 1302 C C . ARG A 1 185 ? -28.759 -2.975 22.910 1.00 54.76 181 ARG A C 1
ATOM 1303 O O . ARG A 1 185 ? -29.147 -3.916 22.199 1.00 53.75 181 ARG A O 1
ATOM 1311 N N . SER A 1 186 ? -28.402 -3.112 24.183 1.00 55.59 182 SER A N 1
ATOM 1312 C CA . SER A 1 186 ? -28.663 -4.336 24.923 1.00 54.14 182 SER A CA 1
ATOM 1313 C C . SER A 1 186 ? -29.576 -4.048 26.097 1.00 50.33 182 SER A C 1
ATOM 1314 O O . SER A 1 186 ? -29.578 -2.947 26.673 1.00 48.22 182 SER A O 1
ATOM 1317 N N . LEU A 1 187 ? -30.349 -5.072 26.426 1.00 48.65 183 LEU A N 1
ATOM 1318 C CA . LEU A 1 187 ? -31.364 -5.020 27.456 1.00 45.57 183 LEU A CA 1
ATOM 1319 C C . LEU A 1 187 ? -30.815 -4.623 28.834 1.00 47.52 183 LE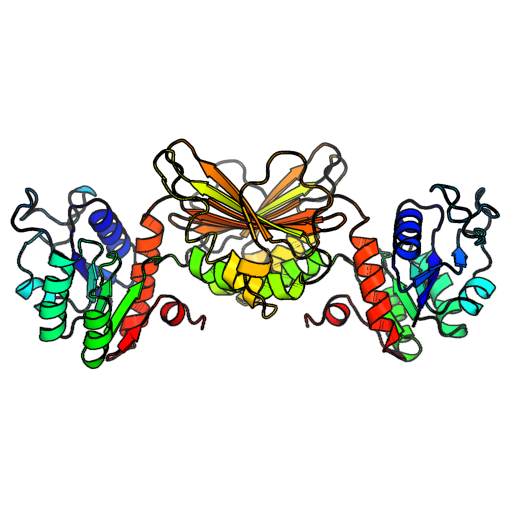U A C 1
ATOM 1320 O O . LEU A 1 187 ? -31.350 -3.706 29.454 1.00 46.08 183 LEU A O 1
ATOM 1325 N N . ASP A 1 188 ? -29.740 -5.274 29.304 1.00 49.66 184 ASP A N 1
ATOM 1326 C CA . ASP A 1 188 ? -29.268 -5.016 30.679 1.00 50.73 184 ASP A CA 1
ATOM 1327 C C . ASP A 1 188 ? -28.731 -3.589 30.919 1.00 50.21 184 ASP A C 1
ATOM 1328 O O . ASP A 1 188 ? -28.508 -3.183 32.060 1.00 50.29 184 ASP A O 1
ATOM 1333 N N . ASP A 1 189 ? -28.577 -2.817 29.842 1.00 50.14 185 ASP A N 1
ATOM 1334 C CA . ASP A 1 189 ? -28.330 -1.373 29.934 1.00 49.92 185 ASP A CA 1
ATOM 1335 C C . ASP A 1 189 ? -29.596 -0.541 30.237 1.00 47.78 185 ASP A C 1
ATOM 1336 O O . ASP A 1 189 ? -29.507 0.529 30.848 1.00 49.97 185 ASP A O 1
ATOM 1341 N N . CYS A 1 190 ? -30.764 -1.018 29.814 1.00 42.74 186 CYS A N 1
ATOM 1342 C CA . CYS A 1 190 ? -31.966 -0.182 29.871 1.00 40.33 186 CYS A CA 1
ATOM 1343 C C . CYS A 1 190 ? -33.202 -0.823 30.546 1.00 37.61 186 CYS A C 1
ATOM 1344 O O . CYS A 1 190 ? -34.245 -0.176 30.707 1.00 35.06 186 CYS A O 1
ATOM 1347 N N . ALA A 1 191 ? -33.079 -2.086 30.945 1.00 37.52 187 ALA A N 1
ATOM 1348 C CA . ALA A 1 191 ? -34.199 -2.836 31.529 1.00 35.77 187 ALA A CA 1
ATOM 1349 C C . ALA A 1 191 ? -34.477 -2.411 32.974 1.00 35.86 187 ALA A C 1
ATOM 1350 O O . ALA A 1 191 ? -33.547 -2.276 33.777 1.00 38.35 187 ALA A O 1
ATOM 1352 N N . VAL A 1 192 ? -35.745 -2.176 33.296 1.00 34.17 188 VAL A N 1
ATOM 1353 C CA . VAL A 1 192 ? -36.189 -2.033 34.687 1.00 34.77 188 VAL A CA 1
ATOM 1354 C C . VAL A 1 192 ? -37.270 -3.088 34.974 1.00 34.45 188 VAL A C 1
ATOM 1355 O O . VAL A 1 192 ? -38.263 -3.190 34.246 1.00 32.48 188 VAL A O 1
ATOM 1359 N N . TYR A 1 193 ? -37.052 -3.873 36.025 1.00 36.89 189 TYR A N 1
ATOM 1360 C CA . TYR A 1 193 ? -37.875 -5.039 36.345 1.00 37.73 189 TYR A CA 1
ATOM 1361 C C . TYR A 1 193 ? -38.754 -4.781 37.563 1.00 38.37 189 TYR A C 1
ATOM 1362 O O . TYR A 1 193 ? -38.257 -4.710 38.684 1.00 41.30 189 TYR A O 1
ATOM 1371 N N . GLY A 1 194 ? -40.057 -4.658 37.355 1.00 37.58 190 GLY A N 1
ATOM 1372 C CA . GLY A 1 194 ? -40.953 -4.186 38.423 1.00 38.36 190 GLY A CA 1
ATOM 1373 C C . GLY A 1 194 ? -40.595 -2.774 38.898 1.00 40.06 190 GLY A C 1
ATOM 1374 O O . GLY A 1 194 ? -39.503 -2.254 38.625 1.00 44.00 190 GLY A O 1
ATOM 1375 N N . ARG A 1 195 ? -41.511 -2.148 39.613 1.00 39.13 191 ARG A N 1
ATOM 1376 C CA . ARG A 1 195 ? -41.312 -0.813 40.170 1.00 39.20 191 ARG A CA 1
ATOM 1377 C C . ARG A 1 195 ? -42.030 -0.812 41.500 1.00 41.54 191 ARG A C 1
ATOM 1378 O O . ARG A 1 195 ? -43.199 -1.227 41.567 1.00 40.14 191 ARG A O 1
ATOM 1386 N N . HIS A 1 196 ? -41.359 -0.336 42.543 1.00 43.05 192 HIS A N 1
ATOM 1387 C CA . HIS A 1 196 ? -41.998 -0.070 43.832 1.00 45.93 192 HIS A CA 1
ATOM 1388 C C . HIS A 1 196 ? -41.296 1.091 44.470 1.00 46.84 192 HIS A C 1
ATOM 1389 O O . HIS A 1 196 ? -40.092 1.227 44.318 1.00 48.88 192 HIS A O 1
ATOM 1396 N N . GLY A 1 197 ? -42.034 1.936 45.186 1.00 46.82 193 GLY A N 1
ATOM 1397 C CA . GLY A 1 197 ? -41.450 3.082 45.884 1.00 46.85 193 GLY A CA 1
ATOM 1398 C C . GLY A 1 197 ? -41.313 4.286 44.972 1.00 46.81 193 GLY A C 1
ATOM 1399 O O . GLY A 1 197 ? -41.965 4.346 43.925 1.00 44.57 193 GLY A O 1
ATOM 1400 N N . VAL A 1 198 ? -40.462 5.236 45.379 1.00 48.34 194 VAL A N 1
ATOM 1401 C CA . VAL A 1 198 ? -40.159 6.463 44.635 1.00 47.80 194 VAL A CA 1
ATOM 1402 C C . VAL A 1 198 ? -39.226 6.096 43.477 1.00 48.75 194 VAL A C 1
ATOM 1403 O O . VAL A 1 198 ? -38.024 6.004 43.656 1.00 52.42 194 VAL A O 1
ATOM 1407 N N . THR A 1 199 ? -39.773 5.864 42.289 1.00 48.63 195 THR A N 1
ATOM 1408 C CA . THR A 1 199 ? -38.924 5.472 41.153 1.00 48.17 195 THR A CA 1
ATOM 1409 C C . THR A 1 199 ? -38.456 6.672 40.320 1.00 48.56 195 THR A C 1
ATOM 1410 O O . THR A 1 199 ? -37.575 6.536 39.472 1.00 50.04 195 THR A O 1
ATOM 1414 N N . GLY A 1 200 ? -39.013 7.850 40.600 1.00 48.27 196 GLY A N 1
ATOM 1415 C CA . GLY A 1 200 ? -38.636 9.086 39.902 1.00 47.51 196 GLY A CA 1
ATOM 1416 C C . GLY A 1 200 ? -39.116 9.198 38.458 1.00 44.43 196 GLY A C 1
ATOM 1417 O O . GLY A 1 200 ? -39.879 8.367 37.963 1.00 43.28 196 GLY A O 1
ATOM 1418 N N . GLU A 1 201 ? -38.677 10.262 37.802 1.00 43.67 197 GLU A N 1
ATOM 1419 C CA . GLU A 1 201 ? -38.940 10.517 36.408 1.00 41.53 197 GLU A CA 1
ATOM 1420 C C . GLU A 1 201 ? -38.463 9.327 35.579 1.00 39.22 197 GLU A C 1
ATOM 1421 O O . GLU A 1 201 ? -37.338 8.855 35.748 1.00 40.52 197 GLU A O 1
ATOM 1427 N N . ARG A 1 202 ? -39.319 8.830 34.700 1.00 35.14 198 ARG A N 1
ATOM 1428 C CA . ARG A 1 202 ? -38.936 7.722 33.830 1.00 33.32 198 ARG A CA 1
ATOM 1429 C C . ARG A 1 202 ? -37.925 8.174 32.775 1.00 33.34 198 ARG A C 1
ATOM 1430 O O . ARG A 1 202 ? -38.141 9.155 32.062 1.00 31.96 198 ARG A O 1
ATOM 1438 N N . ASP A 1 203 ? -36.831 7.436 32.661 1.00 34.67 199 ASP A N 1
ATOM 1439 C CA . ASP A 1 203 ? -35.847 7.717 31.624 1.00 36.32 199 ASP A CA 1
ATOM 1440 C C . ASP A 1 203 ? -36.409 7.257 30.277 1.00 34.89 199 ASP A C 1
ATOM 1441 O O . ASP A 1 203 ? -36.903 6.139 30.188 1.00 33.65 199 ASP A O 1
ATOM 1446 N N . PRO A 1 204 ? -36.307 8.103 29.218 1.00 35.78 200 PRO A N 1
ATOM 1447 C CA . PRO A 1 204 ? -36.962 7.751 27.934 1.00 33.65 200 PRO A CA 1
ATOM 1448 C C . PRO A 1 204 ? -36.393 6.474 27.278 1.00 34.19 200 PRO A C 1
ATOM 1449 O O . PRO A 1 204 ? -37.092 5.818 26.486 1.00 32.28 200 PRO A O 1
ATOM 1453 N N . SER A 1 205 ? -35.157 6.112 27.627 1.00 34.90 201 SER A N 1
ATOM 1454 C CA . SER A 1 205 ? -34.545 4.889 27.108 1.00 35.65 201 SER A CA 1
ATOM 1455 C C . SER A 1 205 ? -34.939 3.582 27.841 1.00 34.57 201 SER A C 1
ATOM 1456 O O . SER A 1 205 ? -34.744 2.489 27.300 1.00 34.94 201 SER A O 1
ATOM 1459 N N . THR A 1 206 ? -35.487 3.690 29.052 1.00 33.42 202 THR A N 1
ATOM 1460 C CA . THR A 1 206 ? -35.864 2.514 29.858 1.00 32.53 202 THR A CA 1
ATOM 1461 C C . THR A 1 206 ? -36.835 1.588 29.126 1.00 30.40 202 THR A C 1
ATOM 1462 O O . THR A 1 206 ? -37.782 2.056 28.477 1.00 29.93 202 THR A O 1
ATOM 1466 N N . ILE A 1 207 ? -36.588 0.285 29.240 1.00 29.26 203 ILE A N 1
ATOM 1467 C CA . ILE A 1 207 ? -37.582 -0.745 28.915 1.00 27.08 203 ILE A CA 1
ATOM 1468 C C . ILE A 1 207 ? -38.101 -1.350 30.210 1.00 25.92 203 ILE A C 1
ATOM 1469 O O . ILE A 1 207 ? -37.398 -2.087 30.870 1.00 26.94 203 ILE A O 1
ATOM 1474 N N . GLY A 1 208 ? -39.344 -1.037 30.567 1.00 24.63 204 GLY A N 1
ATOM 1475 C CA . GLY A 1 208 ? -39.935 -1.502 31.837 1.00 24.39 204 GLY A CA 1
ATOM 1476 C C . GLY A 1 208 ? -40.771 -2.761 31.694 1.00 24.00 204 GLY A C 1
ATOM 1477 O O . GLY A 1 208 ? -41.666 -2.825 30.830 1.00 23.49 204 GLY A O 1
ATOM 1478 N N . PHE A 1 209 ? -40.499 -3.740 32.555 1.00 24.07 205 PHE A N 1
ATOM 1479 C CA . PHE A 1 209 ? -41.158 -5.039 32.573 1.00 23.83 205 PHE A CA 1
ATOM 1480 C C . PHE A 1 209 ? -42.107 -5.147 33.756 1.00 24.03 205 PHE A C 1
ATOM 1481 O O . PHE A 1 209 ? -41.732 -4.806 34.886 1.00 26.15 205 PHE A O 1
ATOM 1489 N N . SER A 1 210 ? -43.318 -5.651 33.515 1.00 23.17 206 SER A N 1
ATOM 1490 C CA . SER A 1 210 ? -44.229 -5.983 34.605 1.00 22.39 206 SER A CA 1
ATOM 1491 C C . SER A 1 210 ? -44.653 -7.427 34.426 1.00 22.06 206 SER A C 1
ATOM 1492 O O . SER A 1 210 ? -45.029 -7.844 33.321 1.00 21.27 206 SER A O 1
ATOM 1495 N N . ALA A 1 211 ? -44.620 -8.172 35.522 1.00 22.03 207 ALA A N 1
ATOM 1496 C CA . ALA A 1 211 ? -44.955 -9.579 35.483 1.00 22.17 207 ALA A CA 1
ATOM 1497 C C . ALA A 1 211 ? -46.166 -9.843 36.396 1.00 21.41 207 ALA A C 1
ATOM 1498 O O . ALA A 1 211 ? -46.049 -9.790 37.613 1.00 23.00 207 ALA A O 1
ATOM 1500 N N . ILE A 1 212 ? -47.295 -10.158 35.775 1.00 20.36 208 ILE A N 1
ATOM 1501 C CA . ILE A 1 212 ? -48.579 -10.480 36.427 1.00 20.06 208 ILE A CA 1
ATOM 1502 C C . ILE A 1 212 ? -48.676 -11.995 36.612 1.00 20.46 208 ILE A C 1
ATOM 1503 O O . ILE A 1 212 ? -48.327 -12.765 35.713 1.00 20.38 208 ILE A O 1
ATOM 1508 N N . ARG A 1 213 ? -49.158 -12.431 37.768 1.00 20.35 209 ARG A N 1
ATOM 1509 C CA . ARG A 1 213 ? -49.180 -13.831 38.050 1.00 20.70 209 ARG A CA 1
ATOM 1510 C C . ARG A 1 213 ? -50.472 -14.194 38.695 1.00 20.42 209 ARG A C 1
ATOM 1511 O O . ARG A 1 213 ? -50.860 -13.573 39.691 1.00 21.00 209 ARG A O 1
ATOM 1519 N N . GLY A 1 214 ? -51.108 -15.240 38.191 1.00 19.38 210 GLY A N 1
ATOM 1520 C CA . GLY A 1 214 ? -52.271 -15.805 38.876 1.00 19.08 210 GLY A CA 1
ATOM 1521 C C . GLY A 1 214 ? -53.075 -16.760 38.014 1.00 18.30 210 GLY A C 1
ATOM 1522 O O . GLY A 1 214 ? -52.857 -16.843 36.789 1.00 17.13 210 GLY A O 1
ATOM 1523 N N . GLY A 1 215 ? -53.998 -17.472 38.657 1.00 18.47 211 GLY A N 1
ATOM 1524 C CA . GLY A 1 215 ? -54.840 -18.479 37.988 1.00 19.60 211 GLY A CA 1
ATOM 1525 C C . GLY A 1 215 ? -54.053 -19.467 37.154 1.00 20.20 211 GLY A C 1
ATOM 1526 O O . GLY A 1 215 ? -52.970 -19.874 37.540 1.00 21.35 211 GLY A O 1
ATOM 1527 N N . ASP A 1 216 ? -54.592 -19.838 35.996 1.00 20.52 212 ASP A N 1
ATOM 1528 C CA . ASP A 1 216 ? -53.899 -20.749 35.087 1.00 21.33 212 ASP A CA 1
ATOM 1529 C C . ASP A 1 216 ? -53.647 -20.034 33.749 1.00 19.99 212 ASP A C 1
ATOM 1530 O O . ASP A 1 216 ? -53.717 -20.637 32.683 1.00 20.17 212 ASP A O 1
ATOM 1535 N N . ILE A 1 217 ? -53.353 -18.737 33.801 1.00 19.24 213 ILE A N 1
ATOM 1536 C CA . ILE A 1 217 ? -53.089 -17.964 32.569 1.00 17.58 213 ILE A CA 1
ATOM 1537 C C . ILE A 1 217 ? -51.935 -18.616 31.802 1.00 18.66 213 ILE A C 1
ATOM 1538 O O . ILE A 1 217 ? -50.859 -18.823 32.381 1.00 19.90 213 ILE A O 1
ATOM 1543 N N . VAL A 1 218 ? -52.156 -18.979 30.534 1.00 17.96 214 VAL A N 1
ATOM 1544 C CA . VAL A 1 218 ? -51.141 -19.706 29.737 1.00 19.20 214 VAL A CA 1
ATOM 1545 C C . VAL A 1 218 ? -49.964 -18.794 29.342 1.00 19.40 214 VAL A C 1
ATOM 1546 O O . VAL A 1 218 ? -48.796 -19.180 29.419 1.00 20.35 214 VAL A O 1
ATOM 1550 N N . GLY A 1 219 ? -50.274 -17.558 28.979 1.00 19.04 215 GLY A N 1
ATOM 1551 C CA . GLY A 1 219 ? -49.236 -16.578 28.710 1.00 19.16 215 GLY A CA 1
ATOM 1552 C C . GLY A 1 219 ? -49.727 -15.476 27.800 1.00 18.63 215 GLY A C 1
ATOM 1553 O O . GLY A 1 219 ? -50.016 -15.714 26.634 1.00 19.06 215 GLY A O 1
ATOM 1554 N N . ASP A 1 220 ? -49.829 -14.275 28.343 1.00 18.46 216 ASP A N 1
ATOM 1555 C CA . ASP A 1 220 ? -50.113 -13.074 27.556 1.00 17.88 216 ASP A CA 1
ATOM 1556 C C . ASP A 1 220 ? -48.873 -12.180 27.549 1.00 18.51 216 ASP A C 1
ATOM 1557 O O . ASP A 1 220 ? -48.232 -11.980 28.596 1.00 19.34 216 ASP A O 1
ATOM 1562 N N . HIS A 1 221 ? -48.544 -11.626 26.397 1.00 18.17 217 HIS A N 1
ATOM 1563 C CA . HIS A 1 221 ? -47.397 -10.694 26.302 1.00 18.96 217 HIS A CA 1
ATOM 1564 C C . HIS A 1 221 ? -47.785 -9.454 25.527 1.00 18.78 217 HIS A C 1
ATOM 1565 O O . HIS A 1 221 ? -48.188 -9.550 24.354 1.00 18.72 217 HIS A O 1
ATOM 1572 N N . THR A 1 222 ? -47.585 -8.297 26.148 1.00 18.11 218 THR A N 1
ATOM 1573 C CA . THR A 1 222 ? -47.898 -7.007 25.519 1.00 17.48 218 THR A CA 1
ATOM 1574 C C . THR A 1 222 ? -46.691 -6.112 25.514 1.00 18.30 218 THR A C 1
ATOM 1575 O O . THR A 1 222 ? -45.999 -5.965 26.533 1.00 18.47 218 THR A O 1
ATOM 1579 N N . VAL A 1 223 ? -46.423 -5.524 24.351 1.00 18.72 219 VAL A N 1
ATOM 1580 C CA . VAL A 1 223 ? -45.459 -4.456 24.266 1.00 19.11 219 VAL A CA 1
ATOM 1581 C C . VAL A 1 223 ? -46.241 -3.179 24.030 1.00 18.41 219 VAL A C 1
ATOM 1582 O O . VAL A 1 223 ? -47.015 -3.060 23.051 1.00 18.92 219 VAL A O 1
ATOM 1586 N N . LEU A 1 224 ? -46.048 -2.247 24.959 1.00 17.50 220 LEU A N 1
ATOM 1587 C CA . LEU A 1 224 ? -46.675 -0.945 24.953 1.00 16.72 220 LEU A CA 1
ATOM 1588 C C . LEU A 1 224 ? -45.658 0.132 24.543 1.00 17.39 220 LEU A C 1
ATOM 1589 O O . LEU A 1 224 ? -44.621 0.280 25.178 1.00 17.91 220 LEU A O 1
ATOM 1594 N N . PHE A 1 225 ? -45.971 0.854 23.467 1.00 16.92 221 PHE A N 1
ATOM 1595 C CA . PHE A 1 225 ? -45.221 2.032 23.037 1.00 17.72 221 PHE A CA 1
ATOM 1596 C C . PHE A 1 225 ? -46.078 3.221 23.442 1.00 17.54 221 PHE A C 1
ATOM 1597 O O . PHE A 1 225 ? -47.064 3.553 22.767 1.00 16.94 221 PHE A O 1
ATOM 1605 N N . ALA A 1 226 ? -45.712 3.830 24.565 1.00 17.46 222 ALA A N 1
ATOM 1606 C CA . ALA A 1 226 ? -46.510 4.882 25.150 1.00 17.58 222 ALA A CA 1
ATOM 1607 C C . ALA A 1 226 ? -45.937 6.222 24.760 1.00 18.53 222 ALA A C 1
ATOM 1608 O O . ALA A 1 226 ? -44.826 6.569 25.158 1.00 19.85 222 ALA A O 1
ATOM 1610 N N . GLY A 1 227 ? -46.706 6.984 23.989 1.00 18.69 223 GLY A N 1
ATOM 1611 C CA . GLY A 1 227 ? -46.229 8.264 23.485 1.00 19.58 223 GLY A CA 1
ATOM 1612 C C . GLY A 1 227 ? -47.029 9.401 24.072 1.00 19.78 223 GLY A C 1
ATOM 1613 O O . GLY A 1 227 ? -47.895 9.188 24.934 1.00 18.38 223 GLY A O 1
ATOM 1614 N N . ILE A 1 228 ? -46.746 10.612 23.585 1.00 20.34 224 ILE A N 1
ATOM 1615 C CA . ILE A 1 228 ? -47.467 11.796 24.028 1.00 20.24 224 ILE A CA 1
ATOM 1616 C C . ILE A 1 228 ? -48.767 11.913 23.228 1.00 19.93 224 ILE A C 1
ATOM 1617 O O . ILE A 1 228 ? -48.762 12.303 22.064 1.00 20.41 224 ILE A O 1
ATOM 1622 N N . GLY A 1 229 ? -49.883 11.592 23.883 1.00 19.72 225 GLY A N 1
ATOM 1623 C CA . GLY A 1 229 ? -51.209 11.657 23.250 1.00 19.47 225 GLY A CA 1
ATOM 1624 C C . GLY A 1 229 ? -51.663 10.362 22.562 1.00 19.12 225 GLY A C 1
ATOM 1625 O O . GLY A 1 229 ? -52.764 10.324 21.999 1.00 19.68 225 GLY A O 1
ATOM 1626 N N . GLU A 1 230 ? -50.835 9.310 22.583 1.00 18.46 226 GLU A N 1
ATOM 1627 C CA . GLU A 1 230 ? -51.197 8.056 21.943 1.00 18.08 226 GLU A CA 1
ATOM 1628 C C . GLU A 1 230 ? -50.410 6.882 22.475 1.00 17.79 226 GLU A C 1
ATOM 1629 O O . GLU A 1 230 ? -49.314 7.050 22.988 1.00 18.30 226 GLU A O 1
ATOM 1635 N N . ARG A 1 231 ? -50.976 5.690 22.314 1.00 17.44 227 ARG A N 1
ATOM 1636 C CA . ARG A 1 231 ? -50.326 4.432 22.658 1.00 17.54 227 ARG A CA 1
ATOM 1637 C C . ARG A 1 231 ? -50.458 3.436 21.521 1.00 17.11 227 ARG A C 1
ATOM 1638 O O . ARG A 1 231 ? -51.494 3.380 20.852 1.00 17.61 227 ARG A O 1
ATOM 1646 N N . ILE A 1 232 ? -49.433 2.624 21.321 1.00 17.23 228 ILE A N 1
ATOM 1647 C CA . ILE A 1 232 ? -49.492 1.565 20.334 1.00 17.27 228 ILE A CA 1
ATOM 1648 C C . ILE A 1 232 ? -49.146 0.275 21.082 1.00 17.53 228 ILE A C 1
ATOM 1649 O O . ILE A 1 232 ? -48.122 0.212 21.783 1.00 17.27 228 ILE A O 1
ATOM 1654 N N . GLU A 1 233 ? -50.018 -0.726 20.969 1.00 17.07 229 GLU A N 1
ATOM 1655 C CA . GLU A 1 233 ? -49.813 -1.991 21.642 1.00 17.87 229 GLU A CA 1
ATOM 1656 C C . GLU A 1 233 ? -49.796 -3.145 20.658 1.00 17.70 229 GLU A C 1
ATOM 1657 O O . GLU A 1 233 ? -50.604 -3.208 19.720 1.00 17.34 229 GLU A O 1
ATOM 1663 N N . ILE A 1 234 ? -48.848 -4.042 20.878 1.00 17.33 230 ILE A N 1
ATOM 1664 C CA . ILE A 1 234 ? -48.727 -5.248 20.102 1.00 17.23 230 ILE A CA 1
ATOM 1665 C C . ILE A 1 234 ? -48.794 -6.377 21.139 1.00 17.62 230 ILE A C 1
ATOM 1666 O O . ILE A 1 234 ? -47.915 -6.463 22.015 1.00 17.39 230 ILE A O 1
ATOM 1671 N N . THR A 1 235 ? -49.828 -7.218 21.040 1.00 16.74 231 THR A N 1
ATOM 1672 C CA . THR A 1 235 ? -50.128 -8.185 22.095 1.00 16.90 231 THR A CA 1
ATOM 1673 C C . THR A 1 235 ? -50.230 -9.572 21.498 1.00 17.20 231 THR A C 1
ATOM 1674 O O . THR A 1 235 ? -50.842 -9.741 20.429 1.00 17.35 231 THR A O 1
ATOM 1678 N N . HIS A 1 236 ? -49.602 -10.543 22.169 1.00 17.19 232 HIS A N 1
ATOM 1679 C CA . HIS A 1 236 ? -49.762 -11.955 21.840 1.00 16.89 232 HIS A CA 1
ATOM 1680 C C . HIS A 1 236 ? -50.365 -12.650 23.035 1.00 17.03 232 HIS A C 1
ATOM 1681 O O . HIS A 1 236 ? -49.852 -12.522 24.143 1.00 17.21 232 HIS A O 1
ATOM 1688 N N . LYS A 1 237 ? -51.468 -13.368 22.801 1.00 16.98 233 LYS A N 1
ATOM 1689 C CA . LYS A 1 237 ? -52.213 -14.164 23.786 1.00 17.43 233 LYS A CA 1
ATOM 1690 C C . LYS A 1 237 ? -52.148 -15.641 23.381 1.00 18.19 233 LYS A C 1
ATOM 1691 O O . LYS A 1 237 ? -52.596 -16.018 22.296 1.00 17.56 233 LYS A O 1
ATOM 1697 N N . SER A 1 238 ? -51.598 -16.476 24.262 1.00 18.52 234 SER A N 1
ATOM 1698 C CA . SER A 1 238 ? -51.572 -17.916 24.010 1.00 19.57 234 SER A CA 1
ATOM 1699 C C . SER A 1 238 ? -52.736 -18.520 24.790 1.00 19.68 234 SER A C 1
ATOM 1700 O O . SER A 1 238 ? -52.815 -18.339 25.995 1.00 19.65 234 SER A O 1
ATOM 1703 N N . ALA A 1 239 ? -53.655 -19.214 24.131 1.00 20.39 235 ALA A N 1
ATOM 1704 C CA . ALA A 1 239 ? -54.734 -19.878 24.865 1.00 20.48 235 ALA A CA 1
ATOM 1705 C C . ALA A 1 239 ? -54.341 -21.289 25.294 1.00 21.82 235 ALA A C 1
ATOM 1706 O O . ALA A 1 239 ? -54.803 -21.799 26.314 1.00 20.67 235 ALA A O 1
ATOM 1708 N N . SER A 1 240 ? -53.475 -21.929 24.515 1.00 23.88 236 SER A N 1
ATOM 1709 C CA . SER A 1 240 ? -53.088 -23.298 24.832 1.00 24.79 236 SER A CA 1
ATOM 1710 C C . SER A 1 240 ? -51.960 -23.802 23.939 1.00 26.54 236 SER A C 1
ATOM 1711 O O . SER A 1 240 ? -51.614 -23.153 22.947 1.00 27.73 236 SER A O 1
ATOM 1714 N N . ARG A 1 241 ? -51.397 -24.962 24.261 1.00 32.37 237 ARG A N 1
ATOM 1715 C CA . ARG A 1 241 ? -50.299 -25.482 23.446 1.00 30.68 237 ARG A CA 1
ATOM 1716 C C . ARG A 1 241 ? -50.739 -25.879 22.019 1.00 29.01 237 ARG A C 1
ATOM 1717 O O . ARG A 1 241 ? -49.896 -26.142 21.166 1.00 26.54 237 ARG A O 1
ATOM 1725 N N . VAL A 1 242 ? -52.051 -25.877 21.769 1.00 30.08 238 VAL A N 1
ATOM 1726 C CA A VAL A 1 242 ? -52.630 -26.141 20.448 0.50 30.62 238 VAL A CA 1
ATOM 1727 C CA B VAL A 1 242 ? -52.588 -26.178 20.437 0.50 30.47 238 VAL A CA 1
ATOM 1728 C C . VAL A 1 242 ? -51.949 -25.319 19.328 1.00 29.81 238 VAL A C 1
ATOM 1729 O O . VAL A 1 242 ? -51.707 -25.817 18.227 1.00 30.21 238 VAL A O 1
ATOM 1736 N N . SER A 1 243 ? -51.606 -24.066 19.617 1.00 29.04 239 SER A N 1
ATOM 1737 C CA . SER A 1 243 ? -50.908 -23.243 18.621 1.00 29.03 239 SER A CA 1
ATOM 1738 C C . SER A 1 243 ? -49.538 -23.819 18.214 1.00 26.56 239 SER A C 1
ATOM 1739 O O . SER A 1 243 ? -49.066 -23.561 17.121 1.00 25.71 239 SER A O 1
ATOM 1742 N N . TYR A 1 244 ? -48.899 -24.585 19.096 1.00 25.26 240 TYR A N 1
ATOM 1743 C CA . TYR A 1 244 ? -47.623 -25.216 18.764 1.00 24.45 240 TYR A CA 1
ATOM 1744 C C . TYR A 1 244 ? -47.824 -26.354 17.774 1.00 24.64 240 TYR A C 1
ATOM 1745 O O . TYR A 1 244 ? -46.985 -26.576 16.894 1.00 26.12 240 TYR A O 1
ATOM 1754 N N . ALA A 1 245 ? -48.946 -27.052 17.904 1.00 25.94 241 ALA A N 1
ATOM 1755 C CA . ALA A 1 245 ? -49.323 -28.129 16.983 1.00 25.87 241 ALA A CA 1
ATOM 1756 C C . ALA A 1 245 ? -49.509 -27.577 15.563 1.00 25.78 241 ALA A C 1
ATOM 1757 O O . ALA A 1 245 ? -49.099 -28.196 14.571 1.00 24.53 241 ALA A O 1
ATOM 1759 N N . GLN A 1 246 ? -50.121 -26.411 15.472 1.00 26.57 242 GLN A N 1
ATOM 1760 C CA . GLN A 1 246 ? -50.322 -25.761 14.179 1.00 27.74 242 GLN A CA 1
ATOM 1761 C C . GLN A 1 246 ? -48.984 -25.361 13.503 1.00 25.16 242 GLN A C 1
ATOM 1762 O O . GLN A 1 246 ? -48.821 -25.514 12.292 1.00 24.78 242 GLN A O 1
ATOM 1768 N N . GLY A 1 247 ? -48.049 -24.827 14.290 1.00 23.22 243 GLY A N 1
ATOM 1769 C CA . GLY A 1 247 ? -46.749 -24.422 13.765 1.00 21.08 243 GLY A CA 1
ATOM 1770 C C . GLY A 1 247 ? -45.891 -25.634 13.409 1.00 19.07 243 GLY A C 1
ATOM 1771 O O . GLY A 1 247 ? -45.148 -25.580 12.441 1.00 17.84 243 GLY A O 1
ATOM 1772 N N . ALA A 1 248 ? -46.021 -26.709 14.187 1.00 18.43 244 ALA A N 1
ATOM 1773 C CA . ALA A 1 248 ? -45.371 -27.997 13.898 1.00 18.44 244 ALA A CA 1
ATOM 1774 C C . ALA A 1 248 ? -45.794 -28.548 12.527 1.00 18.86 244 ALA A C 1
ATOM 1775 O O . ALA A 1 248 ? -44.952 -29.056 11.787 1.00 19.27 244 ALA A O 1
ATOM 1777 N N . LEU A 1 249 ? -47.071 -28.439 12.183 1.00 19.33 245 LEU A N 1
ATOM 1778 C CA . LEU A 1 249 ? -47.510 -28.851 10.848 1.00 21.03 245 LEU A CA 1
ATOM 1779 C C . LEU A 1 249 ? -46.963 -27.951 9.722 1.00 20.51 245 LEU A C 1
ATOM 1780 O O . LEU A 1 249 ? -46.645 -28.436 8.651 1.00 20.01 245 LEU A O 1
ATOM 1785 N N . ARG A 1 250 ? -46.859 -26.649 9.964 1.00 20.33 246 ARG A N 1
ATOM 1786 C CA . ARG A 1 250 ? -46.232 -25.780 8.960 1.00 20.66 246 ARG A CA 1
ATOM 1787 C C . ARG A 1 250 ? -44.751 -26.147 8.820 1.00 19.40 246 ARG A C 1
ATOM 1788 O O . ARG A 1 250 ? -44.201 -26.097 7.711 1.00 19.54 246 ARG A O 1
ATOM 1796 N N . ALA A 1 251 ? -44.114 -26.503 9.946 1.00 17.74 247 ALA A N 1
ATOM 1797 C CA . ALA A 1 251 ? -42.744 -27.003 9.911 1.00 16.87 247 ALA A CA 1
ATOM 1798 C C . ALA A 1 251 ? -42.682 -28.266 9.039 1.00 16.84 247 ALA A C 1
ATOM 1799 O O . ALA A 1 251 ? -41.804 -28.365 8.180 1.00 16.92 247 ALA A O 1
ATOM 1801 N N . ALA A 1 252 ? -43.608 -29.205 9.231 1.00 16.63 248 ALA A N 1
ATOM 1802 C CA . ALA A 1 252 ? -43.570 -30.428 8.417 1.00 18.08 248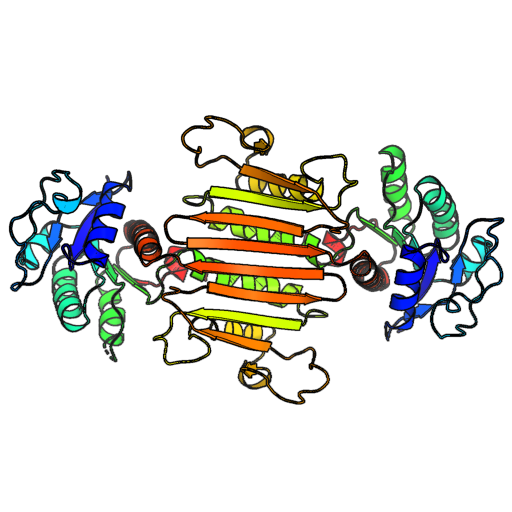 ALA A CA 1
ATOM 1803 C C . ALA A 1 252 ? -43.699 -30.084 6.921 1.00 19.14 248 ALA A C 1
ATOM 1804 O O . ALA A 1 252 ? -42.955 -30.636 6.099 1.00 19.15 248 ALA A O 1
ATOM 1806 N N . ARG A 1 253 ? -44.601 -29.153 6.588 1.00 20.15 249 ARG A N 1
ATOM 1807 C CA . ARG A 1 253 ? -44.804 -28.744 5.181 1.00 21.99 249 ARG A CA 1
ATOM 1808 C C . ARG A 1 253 ? -43.541 -28.105 4.614 1.00 21.89 249 ARG A C 1
ATOM 1809 O O . ARG A 1 253 ? -43.198 -28.357 3.458 1.00 23.62 249 ARG A O 1
ATOM 1817 N N . PHE A 1 254 ? -42.864 -27.271 5.404 1.00 20.49 250 PHE A N 1
ATOM 1818 C CA . PHE A 1 254 ? -41.571 -26.723 4.972 1.00 20.62 250 PHE A CA 1
ATOM 1819 C C . PHE A 1 254 ? -40.563 -27.885 4.741 1.00 20.53 250 PHE A C 1
ATOM 1820 O O . PHE A 1 254 ? -39.849 -27.902 3.754 1.00 20.80 250 PHE A O 1
ATOM 1828 N N . LEU A 1 255 ? -40.532 -28.861 5.646 1.00 19.71 251 LEU A N 1
ATOM 1829 C CA . LEU A 1 255 ? -39.557 -29.934 5.531 1.00 20.42 251 LEU A CA 1
ATOM 1830 C C . LEU A 1 255 ? -39.813 -30.848 4.318 1.00 21.79 251 LEU A C 1
ATOM 1831 O O . LEU A 1 255 ? -38.865 -31.471 3.804 1.00 22.18 251 LEU A O 1
ATOM 1836 N N . ALA A 1 256 ? -41.071 -30.920 3.858 1.00 22.81 252 ALA A N 1
ATOM 1837 C CA . ALA A 1 256 ? -41.395 -31.741 2.694 1.00 24.78 252 ALA A CA 1
ATOM 1838 C C . ALA A 1 256 ? -40.495 -31.408 1.493 1.00 25.66 252 ALA A C 1
ATOM 1839 O O . ALA A 1 256 ? -40.133 -32.294 0.729 1.00 27.53 252 ALA A O 1
ATOM 1841 N N . GLY A 1 257 ? -40.121 -30.140 1.339 1.00 24.79 253 GLY A N 1
ATOM 1842 C CA . GLY A 1 257 ? -39.290 -29.732 0.198 1.00 25.27 253 GLY A CA 1
ATOM 1843 C C . GLY A 1 257 ? -37.791 -29.924 0.403 1.00 25.26 253 GLY A C 1
ATOM 1844 O O . GLY A 1 257 ? -37.018 -29.739 -0.539 1.00 25.71 253 GLY A O 1
ATOM 1845 N N . ARG A 1 258 ? -37.380 -30.344 1.613 1.00 25.30 254 ARG A N 1
ATOM 1846 C CA . ARG A 1 258 ? -35.959 -30.359 2.005 1.00 26.24 254 ARG A CA 1
ATOM 1847 C C . ARG A 1 258 ? -35.370 -31.738 2.223 1.00 28.09 254 ARG A C 1
ATOM 1848 O O . ARG A 1 258 ? -35.969 -32.558 2.902 1.00 28.39 254 ARG A O 1
ATOM 1856 N N . ASP A 1 259 ? -34.167 -31.970 1.691 1.00 30.20 255 ASP A N 1
ATOM 1857 C CA . ASP A 1 259 ? -33.526 -33.279 1.789 1.00 32.61 255 ASP A CA 1
ATOM 1858 C C . ASP A 1 259 ? -32.789 -33.427 3.100 1.00 31.38 255 ASP A C 1
ATOM 1859 O O . ASP A 1 259 ? -32.979 -34.410 3.788 1.00 32.89 255 ASP A O 1
ATOM 1864 N N . ALA A 1 260 ? -31.950 -32.454 3.436 1.00 30.33 256 ALA A N 1
ATOM 1865 C CA . ALA A 1 260 ? -31.184 -32.441 4.694 1.00 30.54 256 ALA A CA 1
ATOM 1866 C C . ALA A 1 260 ? -31.088 -30.990 5.152 1.00 29.51 256 ALA A C 1
ATOM 1867 O O . ALA A 1 260 ? -31.509 -30.104 4.440 1.00 29.34 256 ALA A O 1
ATOM 1869 N N . GLY A 1 261 ? -30.583 -30.740 6.351 1.00 29.52 257 GLY A N 1
ATOM 1870 C CA . GLY A 1 261 ? -30.485 -29.378 6.839 1.00 28.52 257 GLY A CA 1
ATOM 1871 C C . GLY A 1 261 ? -31.085 -29.224 8.220 1.00 27.86 257 GLY A C 1
ATOM 1872 O O . GLY A 1 261 ? -32.052 -29.901 8.583 1.00 26.56 257 GLY A O 1
ATOM 1873 N N . PHE A 1 262 ? -30.476 -28.338 9.001 1.00 29.39 258 PHE A N 1
ATOM 1874 C CA . PHE A 1 262 ? -30.989 -27.937 10.296 1.00 28.65 258 PHE A CA 1
ATOM 1875 C C . PHE A 1 262 ? -31.710 -26.603 10.125 1.00 26.98 258 PHE A C 1
ATOM 1876 O O . PHE A 1 262 ? -31.140 -25.642 9.647 1.00 27.50 258 PHE A O 1
ATOM 1884 N N . PHE A 1 263 ? -32.981 -26.568 10.506 1.00 24.95 259 PHE A N 1
ATOM 1885 C CA . PHE A 1 263 ? -33.825 -25.387 10.331 1.00 24.01 259 PHE A CA 1
ATOM 1886 C C . PHE A 1 263 ? -34.529 -24.998 11.637 1.00 23.69 259 PHE A C 1
ATOM 1887 O O . PHE A 1 263 ? -34.756 -25.845 12.514 1.00 22.54 259 PHE A O 1
ATOM 1895 N N . ASP A 1 264 ? -34.867 -23.722 11.777 1.00 24.59 260 ASP A N 1
ATOM 1896 C CA . ASP A 1 264 ? -35.736 -23.287 12.888 1.00 25.37 260 ASP A CA 1
ATOM 1897 C C . ASP A 1 264 ? -37.019 -22.650 12.318 1.00 24.56 260 ASP A C 1
ATOM 1898 O O . ASP A 1 264 ? -37.225 -22.661 11.097 1.00 23.59 260 ASP A O 1
ATOM 1903 N N . MET A 1 265 ? -37.867 -22.091 13.181 1.00 24.01 261 MET A N 1
ATOM 1904 C CA . MET A 1 265 ? -39.100 -21.502 12.708 1.00 24.02 261 MET A CA 1
ATOM 1905 C C . MET A 1 265 ? -38.879 -20.252 11.874 1.00 24.48 261 MET A C 1
ATOM 1906 O O . MET A 1 265 ? -39.764 -19.902 11.136 1.00 23.82 261 MET A O 1
ATOM 1911 N N . GLN A 1 266 ? -37.724 -19.593 11.969 1.00 26.84 262 GLN A N 1
ATOM 1912 C CA . GLN A 1 266 ? -37.476 -18.425 11.090 1.00 29.87 262 GLN A CA 1
ATOM 1913 C C . GLN A 1 266 ? -37.393 -18.889 9.655 1.00 28.24 262 GLN A C 1
ATOM 1914 O O . GLN A 1 266 ? -37.932 -18.239 8.771 1.00 28.73 262 GLN A O 1
ATOM 1920 N N . ASP A 1 267 ? -36.723 -20.016 9.442 1.00 26.56 263 ASP A N 1
ATOM 1921 C CA . ASP A 1 267 ? -36.668 -20.655 8.116 1.00 25.31 263 ASP A CA 1
ATOM 1922 C C . ASP A 1 267 ? -38.058 -21.079 7.700 1.00 22.96 263 ASP A C 1
ATOM 1923 O O . ASP A 1 267 ? -38.513 -20.723 6.618 1.00 23.80 263 ASP A O 1
ATOM 1928 N N . VAL A 1 268 ? -38.753 -21.803 8.577 1.00 20.58 264 VAL A N 1
ATOM 1929 C CA . VAL A 1 268 ? -40.085 -22.315 8.244 1.00 18.94 264 VAL A CA 1
ATOM 1930 C C . VAL A 1 268 ? -41.039 -21.200 7.798 1.00 20.86 264 VAL A C 1
ATOM 1931 O O . VAL A 1 268 ? -41.811 -21.368 6.854 1.00 21.47 264 VAL A O 1
ATOM 1935 N N . LEU A 1 269 ? -40.955 -20.036 8.434 1.00 21.60 265 LEU A N 1
ATOM 1936 C CA . LEU A 1 269 ? -41.900 -18.981 8.135 1.00 23.50 265 LEU A CA 1
ATOM 1937 C C . LEU A 1 269 ? -41.357 -17.939 7.146 1.00 25.83 265 LEU A C 1
ATOM 1938 O O . LEU A 1 269 ? -42.016 -16.950 6.878 1.00 26.98 265 LEU A O 1
ATOM 1943 N N . GLY A 1 270 ? -40.148 -18.163 6.621 1.00 26.48 266 GLY A N 1
ATOM 1944 C CA . GLY A 1 270 ? -39.542 -17.225 5.678 1.00 28.37 266 GLY A CA 1
ATOM 1945 C C . GLY A 1 270 ? -39.279 -15.895 6.333 1.00 31.84 266 GLY A C 1
ATOM 1946 O O . GLY A 1 270 ? -39.308 -14.860 5.669 1.00 34.16 266 GLY A O 1
ATOM 1947 N N . LEU A 1 271 ? -39.030 -15.892 7.639 1.00 32.11 267 LEU A N 1
ATOM 1948 C CA . LEU A 1 271 ? -38.838 -14.601 8.348 1.00 35.16 267 LEU A CA 1
ATOM 1949 C C . LEU A 1 271 ? -37.417 -14.078 8.296 1.00 37.97 267 LEU A C 1
ATOM 1950 O O . LEU A 1 271 ? -37.210 -12.898 8.373 1.00 42.61 267 LEU A O 1
ATOM 1955 N N . ARG A 1 272 ? -36.446 -14.964 8.140 1.00 38.70 268 ARG A N 1
ATOM 1956 C CA . ARG A 1 272 ? -35.023 -14.632 8.259 1.00 42.38 268 ARG A CA 1
ATOM 1957 C C . ARG A 1 272 ? -34.533 -13.918 7.008 1.00 45.35 268 ARG A C 1
ATOM 1958 O O . ARG A 1 272 ? -34.643 -14.471 5.916 1.00 45.48 268 ARG A O 1
ATOM 1966 N N . SER B 1 6 ? -29.984 27.719 14.451 1.00 49.30 2 SER B N 1
ATOM 1967 C CA . SER B 1 6 ? -30.037 26.323 13.959 1.00 47.85 2 SER B CA 1
ATOM 1968 C C . SER B 1 6 ? -31.381 25.656 14.263 1.00 43.99 2 SER B C 1
ATOM 1969 O O . SER B 1 6 ? -31.821 24.763 13.532 1.00 44.03 2 SER B O 1
ATOM 1972 N N . SER B 1 7 ? -32.023 26.067 15.348 1.00 40.16 3 SER B N 1
ATOM 1973 C CA . SER B 1 7 ? -33.326 25.519 15.672 1.00 35.75 3 SER B CA 1
ATOM 1974 C C . SER B 1 7 ? -34.354 26.069 14.681 1.00 31.83 3 SER B C 1
ATOM 1975 O O . SER B 1 7 ? -34.222 27.189 14.191 1.00 33.67 3 SER B O 1
ATOM 1978 N N . MET B 1 8 ? -35.344 25.259 14.354 1.00 27.74 4 MET B N 1
ATOM 1979 C CA . MET B 1 8 ? -36.407 25.646 13.437 1.00 24.36 4 MET B CA 1
ATOM 1980 C C . MET B 1 8 ? -37.149 26.856 13.981 1.00 22.80 4 MET B C 1
ATOM 1981 O O . MET B 1 8 ? -37.552 26.877 15.138 1.00 20.99 4 MET B O 1
ATOM 1986 N N . LYS B 1 9 ? -37.306 27.866 13.137 1.00 23.13 5 LYS B N 1
ATOM 1987 C CA . LYS B 1 9 ? -38.024 29.068 13.517 1.00 23.51 5 LYS B CA 1
ATOM 1988 C C . LYS B 1 9 ? -39.479 28.904 13.120 1.00 21.81 5 LYS B C 1
ATOM 1989 O O . LYS B 1 9 ? -39.825 29.070 11.952 1.00 22.25 5 LYS B O 1
ATOM 1995 N N . ILE B 1 10 ? -40.319 28.547 14.092 1.00 20.62 6 ILE B N 1
ATOM 1996 C CA . ILE B 1 10 ? -41.676 28.088 13.819 1.00 19.77 6 ILE B CA 1
ATOM 1997 C C . ILE B 1 10 ? -42.755 29.079 14.268 1.00 20.76 6 ILE B C 1
ATOM 1998 O O . ILE B 1 10 ? -42.681 29.628 15.360 1.00 20.15 6 ILE B O 1
ATOM 2003 N N . ALA B 1 11 ? -43.725 29.328 13.385 1.00 20.18 7 ALA B N 1
ATOM 2004 C CA . ALA B 1 11 ? -44.926 30.076 13.775 1.00 20.81 7 ALA B CA 1
ATOM 2005 C C . ALA B 1 11 ? -46.118 29.124 13.861 1.00 20.10 7 ALA B C 1
ATOM 2006 O O . ALA B 1 11 ? -46.132 28.069 13.209 1.00 19.13 7 ALA B O 1
ATOM 2008 N N . ILE B 1 12 ? -47.080 29.468 14.718 1.00 20.34 8 ILE B N 1
ATOM 2009 C CA . ILE B 1 12 ? -48.267 28.646 14.894 1.00 21.03 8 ILE B CA 1
ATOM 2010 C C . ILE B 1 12 ? -49.511 29.479 14.591 1.00 22.58 8 ILE B C 1
ATOM 2011 O O . ILE B 1 12 ? -49.644 30.586 15.093 1.00 23.89 8 ILE B O 1
ATOM 2016 N N . ALA B 1 13 ? -50.431 28.926 13.807 1.00 23.45 9 ALA B N 1
ATOM 2017 C CA . ALA B 1 13 ? -51.719 29.567 13.536 1.00 24.59 9 ALA B CA 1
ATOM 2018 C C . ALA B 1 13 ? -52.779 29.168 14.569 1.00 25.48 9 ALA B C 1
ATOM 2019 O O . ALA B 1 13 ? -52.624 28.163 15.266 1.00 24.44 9 ALA B O 1
ATOM 2021 N N . GLY B 1 14 ? -53.856 29.962 14.665 1.00 27.37 10 GLY B N 1
ATOM 2022 C CA . GLY B 1 14 ? -54.956 29.697 15.605 1.00 28.08 10 GLY B CA 1
ATOM 2023 C C . GLY B 1 14 ? -54.404 29.493 16.994 1.00 27.25 10 GLY B C 1
ATOM 2024 O O . GLY B 1 14 ? -54.855 28.617 17.745 1.00 27.26 10 GLY B O 1
ATOM 2025 N N . ALA B 1 15 ? -53.435 30.336 17.336 1.00 26.47 11 ALA B N 1
ATOM 2026 C CA . ALA B 1 15 ? -52.563 30.131 18.496 1.00 26.71 11 ALA B CA 1
ATOM 2027 C C . ALA B 1 15 ? -53.255 30.177 19.872 1.00 28.75 11 ALA B C 1
ATOM 2028 O O . ALA B 1 15 ? -52.777 29.566 20.828 1.00 28.78 11 ALA B O 1
ATOM 2030 N N . SER B 1 16 ? -54.376 30.875 19.995 1.00 29.84 12 SER B N 1
ATOM 2031 C CA . SER B 1 16 ? -55.077 30.817 21.280 1.00 31.31 12 SER B CA 1
ATOM 2032 C C . SER B 1 16 ? -56.156 29.725 21.334 1.00 32.76 12 SER B C 1
ATOM 2033 O O . SER B 1 16 ? -56.821 29.571 22.359 1.00 34.25 12 SER B O 1
ATOM 2036 N N . GLY B 1 17 ? -56.345 28.986 20.242 1.00 32.33 13 GLY B N 1
ATOM 2037 C CA . GLY B 1 17 ? -57.344 27.903 20.215 1.00 34.85 13 GLY B CA 1
ATOM 2038 C C . GLY B 1 17 ? -56.789 26.661 20.904 1.00 33.75 13 GLY B C 1
ATOM 2039 O O . GLY B 1 17 ? -55.604 26.627 21.229 1.00 32.13 13 GLY B O 1
ATOM 2040 N N . ARG B 1 18 ? -57.626 25.644 21.122 1.00 35.37 14 ARG B N 1
ATOM 2041 C CA . ARG B 1 18 ? -57.182 24.382 21.759 1.00 35.62 14 ARG B CA 1
ATOM 2042 C C . ARG B 1 18 ? -55.994 23.728 21.019 1.00 33.03 14 ARG B C 1
ATOM 2043 O O . ARG B 1 18 ? -54.967 23.383 21.634 1.00 31.59 14 ARG B O 1
ATOM 2051 N N . MET B 1 19 ? -56.125 23.556 19.706 1.00 32.79 15 MET B N 1
ATOM 2052 C CA . MET B 1 19 ? -55.046 22.968 18.914 1.00 30.48 15 MET B CA 1
ATOM 2053 C C . MET B 1 19 ? -53.792 23.850 18.817 1.00 27.92 15 MET B C 1
ATOM 2054 O O . MET B 1 19 ? -52.653 23.357 18.904 1.00 26.64 15 MET B O 1
ATOM 2059 N N . GLY B 1 20 ? -53.994 25.151 18.630 1.00 27.37 16 GLY B N 1
ATOM 2060 C CA . GLY B 1 20 ? -52.889 26.101 18.651 1.00 25.15 16 GLY B CA 1
ATOM 2061 C C . GLY B 1 20 ? -52.078 26.045 19.939 1.00 24.34 16 GLY B C 1
ATOM 2062 O O . GLY B 1 20 ? -50.853 26.080 19.911 1.00 23.36 16 GLY B O 1
ATOM 2063 N N . ARG B 1 21 ? -52.763 26.000 21.079 1.00 25.49 17 ARG B N 1
ATOM 2064 C CA . ARG B 1 21 ? -52.087 25.857 22.370 1.00 25.36 17 ARG B CA 1
ATOM 2065 C C . ARG B 1 21 ? -51.228 24.596 22.459 1.00 24.66 17 ARG B C 1
ATOM 2066 O O . ARG B 1 21 ? -50.093 24.631 22.921 1.00 24.40 17 ARG B O 1
ATOM 2074 N N . MET B 1 22 ? -51.774 23.473 22.020 1.00 24.99 18 MET B N 1
ATOM 2075 C CA . MET B 1 22 ? -51.003 22.233 22.004 1.00 25.04 18 MET B CA 1
ATOM 2076 C C . MET B 1 22 ? -49.783 22.361 21.109 1.00 23.44 18 MET B C 1
ATOM 2077 O O . MET B 1 22 ? -48.713 21.885 21.445 1.00 23.25 18 MET B O 1
ATOM 2082 N N . LEU B 1 23 ? -49.941 23.030 19.972 1.00 23.03 19 LEU B N 1
ATOM 2083 C CA . LEU B 1 23 ? -48.808 23.219 19.060 1.00 21.98 19 LEU B CA 1
ATOM 2084 C C . LEU B 1 23 ? -47.733 24.078 19.709 1.00 22.35 19 LEU B C 1
ATOM 2085 O O . LEU B 1 23 ? -46.540 23.757 19.620 1.00 22.67 19 LEU B O 1
ATOM 2090 N N . ILE B 1 24 ? -48.156 25.133 20.418 1.00 22.74 20 ILE B N 1
ATOM 2091 C CA . ILE B 1 24 ? -47.211 26.020 21.076 1.00 22.18 20 ILE B CA 1
ATOM 2092 C C . ILE B 1 24 ? -46.428 25.220 22.117 1.00 23.64 20 ILE B C 1
ATOM 2093 O O . ILE B 1 24 ? -45.192 25.326 22.213 1.00 23.62 20 ILE B O 1
ATOM 2098 N N . GLU B 1 25 ? -47.152 24.418 22.887 1.00 24.23 21 GLU B N 1
ATOM 2099 C CA . GLU B 1 25 ? -46.529 23.567 23.866 1.00 26.44 21 GLU B CA 1
ATOM 2100 C C . GLU B 1 25 ? -45.476 22.658 23.249 1.00 25.54 21 GLU B C 1
ATOM 2101 O O . GLU B 1 25 ? -44.407 22.500 23.801 1.00 26.93 21 GLU B O 1
ATOM 2107 N N . ALA B 1 26 ? -45.796 22.060 22.105 1.00 24.31 22 ALA B N 1
ATOM 2108 C CA . ALA B 1 26 ? -44.892 21.117 21.459 1.00 24.21 22 ALA B CA 1
ATOM 2109 C C . ALA B 1 26 ? -43.649 21.847 20.933 1.00 22.63 22 ALA B C 1
ATOM 2110 O O . ALA B 1 26 ? -42.541 21.323 21.046 1.00 23.14 22 ALA B O 1
ATOM 2112 N N . VAL B 1 27 ? -43.831 23.052 20.389 1.00 20.76 23 VAL B N 1
ATOM 2113 C CA . VAL B 1 27 ? -42.703 23.837 19.851 1.00 20.26 23 VAL B CA 1
ATOM 2114 C C . VAL B 1 27 ? -41.738 24.241 20.979 1.00 21.42 23 VAL B C 1
ATOM 2115 O O . VAL B 1 27 ? -40.504 24.170 20.834 1.00 20.71 23 VAL B O 1
ATOM 2119 N N . LEU B 1 28 ? -42.284 24.664 22.112 1.00 23.17 24 LEU B N 1
ATOM 2120 C CA . LEU B 1 28 ? -41.408 25.055 23.223 1.00 26.39 24 LEU B CA 1
ATOM 2121 C C . LEU B 1 28 ? -40.657 23.836 23.757 1.00 29.01 24 LEU B C 1
ATOM 2122 O O . LEU B 1 28 ? -39.448 23.896 24.002 1.00 31.16 24 LEU B O 1
ATOM 2127 N N . ALA B 1 29 ? -41.361 22.719 23.909 1.00 29.12 25 ALA B N 1
ATOM 2128 C CA . ALA B 1 29 ? -40.753 21.506 24.459 1.00 30.80 25 ALA B CA 1
ATOM 2129 C C . ALA B 1 29 ? -39.707 20.875 23.505 1.00 30.78 25 ALA B C 1
ATOM 2130 O O . ALA B 1 29 ? -38.745 20.250 23.955 1.00 32.29 25 ALA B O 1
ATOM 2132 N N . ALA B 1 30 ? -39.893 21.031 22.194 1.00 28.24 26 ALA B N 1
ATOM 2133 C CA . ALA B 1 30 ? -38.939 20.451 21.230 1.00 28.26 26 ALA B CA 1
ATOM 2134 C C . ALA B 1 30 ? -37.579 21.159 21.370 1.00 28.39 26 ALA B C 1
ATOM 2135 O O . ALA B 1 30 ? -37.506 22.370 21.212 1.00 26.87 26 ALA B O 1
ATOM 2137 N N . PRO B 1 31 ? -36.491 20.417 21.658 1.00 30.37 27 PRO B N 1
ATOM 2138 C CA . PRO B 1 31 ? -35.246 21.171 21.897 1.00 31.72 27 PRO B CA 1
ATOM 2139 C C . PRO B 1 31 ? -34.608 21.745 20.630 1.00 31.17 27 PRO B C 1
ATOM 2140 O O . PRO B 1 31 ? -33.603 22.437 20.736 1.00 33.43 27 PRO B O 1
ATOM 2144 N N . ASP B 1 32 ? -35.172 21.450 19.457 1.00 28.72 28 ASP B N 1
ATOM 2145 C CA . ASP B 1 32 ? -34.640 21.932 18.174 1.00 28.33 28 ASP B CA 1
ATOM 2146 C C . ASP B 1 32 ? -35.613 22.903 17.466 1.00 26.54 28 ASP B C 1
ATOM 2147 O O . ASP B 1 32 ? -35.444 23.192 16.280 1.00 26.92 28 ASP B O 1
ATOM 2152 N N . ALA B 1 33 ? -36.624 23.395 18.189 1.00 25.03 29 ALA B N 1
ATOM 2153 C CA . ALA B 1 33 ? -37.588 24.361 17.643 1.00 23.32 29 ALA B CA 1
ATOM 2154 C C . ALA B 1 33 ? -37.690 25.588 18.533 1.00 24.26 29 ALA B C 1
ATOM 2155 O O . ALA B 1 33 ? -37.592 25.458 19.740 1.00 25.23 29 ALA B O 1
ATOM 2157 N N . THR B 1 34 ? -37.924 26.756 17.926 1.00 23.37 30 THR B N 1
ATOM 2158 C CA . THR B 1 34 ? -38.126 28.002 18.641 1.00 24.81 30 THR B CA 1
ATOM 2159 C C . THR B 1 34 ? -39.411 28.614 18.117 1.00 23.13 30 THR B C 1
ATOM 2160 O O . THR B 1 34 ? -39.638 28.661 16.902 1.00 21.23 30 THR B O 1
ATOM 2164 N N . LEU B 1 35 ? -40.268 29.075 19.034 1.00 23.14 31 LEU B N 1
ATOM 2165 C CA . LEU B 1 35 ? -41.477 29.806 18.644 1.00 21.94 31 LEU B CA 1
ATOM 2166 C C . LEU B 1 35 ? -41.111 31.226 18.247 1.00 22.71 31 LEU B C 1
ATOM 2167 O O . LEU B 1 35 ? -40.545 31.951 19.055 1.00 23.23 31 LEU B O 1
ATOM 2172 N N . VAL B 1 36 ? -41.451 31.638 17.024 1.00 22.58 32 VAL B N 1
ATOM 2173 C CA . VAL B 1 36 ? -41.156 33.018 16.580 1.00 24.32 32 VAL B CA 1
ATOM 2174 C C . VAL B 1 36 ? -42.430 33.805 16.206 1.00 24.57 32 VAL B C 1
ATOM 2175 O O . VAL B 1 36 ? -42.399 35.024 16.000 1.00 25.97 32 VAL B O 1
ATOM 2179 N N . GLY B 1 37 ? -43.552 33.103 16.106 1.00 23.28 33 GLY B N 1
ATOM 2180 C CA . GLY B 1 37 ? -44.781 33.742 15.676 1.00 23.96 33 GLY B CA 1
ATOM 2181 C C . GLY B 1 37 ? -45.969 32.992 16.222 1.00 23.58 33 GLY B C 1
ATOM 2182 O O . GLY B 1 37 ? -45.938 31.757 16.351 1.00 21.20 33 GLY B O 1
ATOM 2183 N N . ALA B 1 38 ? -47.007 33.747 16.560 1.00 24.30 34 ALA B N 1
ATOM 2184 C CA . ALA B 1 38 ? -48.253 33.150 17.037 1.00 25.26 34 ALA B CA 1
ATOM 2185 C C . ALA B 1 38 ? -49.383 33.929 16.400 1.00 26.14 34 ALA B C 1
ATOM 2186 O O . ALA B 1 38 ? -49.641 35.073 16.766 1.00 27.85 34 ALA B O 1
ATOM 2188 N N . LEU B 1 39 ? -50.019 33.316 15.416 1.00 26.37 35 LEU B N 1
ATOM 2189 C CA . LEU B 1 39 ? -51.053 33.974 14.630 1.00 29.47 35 LEU B CA 1
ATOM 2190 C C . LEU B 1 39 ? -52.455 33.606 15.117 1.00 31.11 35 LEU B C 1
ATOM 2191 O O . LEU B 1 39 ? -52.722 32.440 15.464 1.00 29.97 35 LEU B O 1
ATOM 2196 N N . ASP B 1 40 ? -53.341 34.601 15.142 1.00 33.67 36 ASP B N 1
ATOM 2197 C CA . ASP B 1 40 ? -54.752 34.394 15.487 1.00 37.26 36 ASP B CA 1
ATOM 2198 C C . ASP B 1 40 ? -55.677 35.292 14.649 1.00 38.58 36 ASP B C 1
ATOM 2199 O O . ASP B 1 40 ? -55.206 36.199 13.951 1.00 38.14 36 ASP B O 1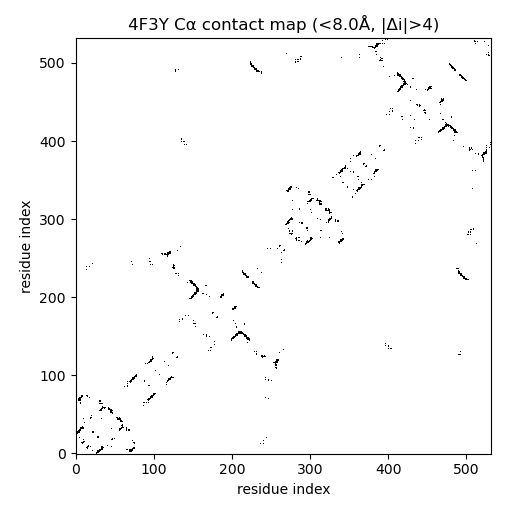
ATOM 2204 N N . ARG B 1 41 ? -56.988 35.033 14.727 1.00 40.23 37 ARG B N 1
ATOM 2205 C CA . ARG B 1 41 ? -58.009 35.784 13.979 1.00 42.44 37 ARG B CA 1
ATOM 2206 C C . ARG B 1 41 ? -58.076 37.237 14.413 1.00 42.98 37 ARG B C 1
ATOM 2207 O O . ARG B 1 41 ? -57.860 37.541 15.590 1.00 41.59 37 ARG B O 1
ATOM 2215 N N . THR B 1 42 ? -58.400 38.123 13.468 1.00 44.00 38 THR B N 1
ATOM 2216 C CA . THR B 1 42 ? -58.726 39.518 13.776 1.00 45.92 38 THR B CA 1
ATOM 2217 C C . THR B 1 42 ? -59.729 39.621 14.937 1.00 47.89 38 THR B C 1
ATOM 2218 O O . THR B 1 42 ? -59.620 40.504 15.789 1.00 47.17 38 THR B O 1
ATOM 2222 N N . GLY B 1 43 ? -60.696 38.708 14.975 1.00 50.08 39 GLY B N 1
ATOM 2223 C CA . GLY B 1 43 ? -61.729 38.724 16.018 1.00 54.34 39 GLY B CA 1
ATOM 2224 C C . GLY B 1 43 ? -61.358 38.052 17.335 1.00 54.03 39 GLY B C 1
ATOM 2225 O O . GLY B 1 43 ? -62.223 37.852 18.192 1.00 55.12 39 GLY B O 1
ATOM 2226 N N . SER B 1 44 ? -60.077 37.717 17.506 1.00 51.24 40 SER B N 1
ATOM 2227 C CA . SER B 1 44 ? -59.611 37.074 18.736 1.00 49.42 40 SER B CA 1
ATOM 2228 C C . SER B 1 44 ? -59.509 38.059 19.910 1.00 50.03 40 SER B C 1
ATOM 2229 O O . SER B 1 44 ? -59.031 39.179 19.742 1.00 49.63 40 SER B O 1
ATOM 2232 N N . PRO B 1 45 ? -59.952 37.636 21.114 1.00 50.74 41 PRO B N 1
ATOM 2233 C CA . PRO B 1 45 ? -59.842 38.504 22.295 1.00 51.47 41 PRO B CA 1
ATOM 2234 C C . PRO B 1 45 ? -58.463 38.426 22.978 1.00 49.16 41 PRO B C 1
ATOM 2235 O O . PRO B 1 45 ? -58.242 39.039 24.021 1.00 50.07 41 PRO B O 1
ATOM 2239 N N . GLN B 1 46 ? -57.542 37.693 22.366 1.00 46.49 42 GLN B N 1
ATOM 2240 C CA . GLN B 1 46 ? -56.242 37.421 22.956 1.00 45.00 42 GLN B CA 1
ATOM 2241 C C . GLN B 1 46 ? -55.058 38.158 22.336 1.00 42.57 42 GLN B C 1
ATOM 2242 O O . GLN B 1 46 ? -53.915 37.943 22.756 1.00 42.47 42 GLN B O 1
ATOM 2248 N N . LEU B 1 47 ? -55.305 38.986 21.326 1.00 41.54 43 LEU B N 1
ATOM 2249 C CA . LEU B 1 47 ? -54.214 39.628 20.591 1.00 40.06 43 LEU B CA 1
ATOM 2250 C C . LEU B 1 47 ? -53.317 40.458 21.522 1.00 39.73 43 LEU B C 1
ATOM 2251 O O . LEU B 1 47 ? -53.796 41.123 22.423 1.00 40.91 43 LEU B O 1
ATOM 2256 N N . GLY B 1 48 ? -52.008 40.374 21.339 1.00 37.75 44 GLY B N 1
ATOM 2257 C CA . GLY B 1 48 ? -51.107 41.131 22.202 1.00 38.36 44 GLY B CA 1
ATOM 2258 C C . GLY B 1 48 ? -50.561 40.346 23.381 1.00 37.40 44 GLY B C 1
ATOM 2259 O O . GLY B 1 48 ? -49.470 40.629 23.853 1.00 38.76 44 GLY B O 1
ATOM 2260 N N . GLN B 1 49 ? -51.298 39.349 23.853 1.00 35.81 45 GLN B N 1
ATOM 2261 C CA . GLN B 1 49 ? -50.805 38.495 24.926 1.00 35.00 45 GLN B CA 1
ATOM 2262 C C . GLN B 1 49 ? -49.651 37.593 24.492 1.00 31.69 45 GLN B C 1
ATOM 2263 O O . GLN B 1 49 ? -49.575 37.177 23.341 1.00 29.22 45 GLN B O 1
ATOM 2269 N N . ASP B 1 50 ? -48.763 37.302 25.443 1.00 33.17 46 ASP B N 1
ATOM 2270 C CA . ASP B 1 50 ? -47.685 36.362 25.234 1.00 30.58 46 ASP B CA 1
ATOM 2271 C C . ASP B 1 50 ? -48.268 34.988 24.901 1.00 28.45 46 ASP B C 1
ATOM 2272 O O . ASP B 1 50 ? -49.135 34.495 25.614 1.00 29.48 46 ASP B O 1
ATOM 2277 N N . ALA B 1 51 ? -47.782 34.383 23.819 1.00 26.40 47 ALA B N 1
ATOM 2278 C CA . ALA B 1 51 ? -48.232 33.068 23.359 1.00 25.07 47 ALA B CA 1
ATOM 2279 C C . ALA B 1 51 ? -48.160 32.011 24.447 1.00 25.06 47 ALA B C 1
ATOM 2280 O O . ALA B 1 51 ? -48.874 31.003 24.382 1.00 24.99 47 ALA B O 1
ATOM 2282 N N . GLY B 1 52 ? -47.305 32.244 25.436 1.00 25.54 48 GLY B N 1
ATOM 2283 C CA . GLY B 1 52 ? -47.068 31.272 26.498 1.00 26.24 48 GLY B CA 1
ATOM 2284 C C . GLY B 1 52 ? -47.775 31.575 27.805 1.00 28.32 48 GLY B C 1
ATOM 2285 O O . GLY B 1 52 ? -47.683 30.779 28.744 1.00 29.07 48 GLY B O 1
ATOM 2286 N N . ALA B 1 53 ? -48.491 32.700 27.867 1.00 28.54 49 ALA B N 1
ATOM 2287 C CA . ALA B 1 53 ? -49.088 33.149 29.125 1.00 30.82 49 ALA B CA 1
ATOM 2288 C C . ALA B 1 53 ? -49.968 32.064 29.766 1.00 31.53 49 ALA B C 1
ATOM 2289 O O . ALA B 1 53 ? -49.848 31.836 30.970 1.00 32.91 49 ALA B O 1
ATOM 2291 N N . PHE B 1 54 ? -50.788 31.374 28.951 1.00 30.23 50 PHE B N 1
ATOM 2292 C CA . PHE B 1 54 ? -51.610 30.265 29.407 1.00 30.83 50 PHE B CA 1
ATOM 2293 C C . PHE B 1 54 ? -50.770 29.164 30.054 1.00 31.04 50 PHE B C 1
ATOM 2294 O O . PHE B 1 54 ? -51.304 28.332 30.746 1.00 32.69 50 PHE B O 1
ATOM 2302 N N . LEU B 1 55 ? -49.457 29.173 29.841 1.00 30.19 51 LEU B N 1
ATOM 2303 C CA . LEU B 1 55 ? -48.556 28.202 30.481 1.00 31.04 51 LEU B CA 1
ATOM 2304 C C . LEU B 1 55 ? -47.775 28.834 31.621 1.00 33.07 51 LEU B C 1
ATOM 2305 O O . LEU B 1 55 ? -46.997 28.152 32.281 1.00 34.66 51 LEU B O 1
ATOM 2310 N N . GLY B 1 56 ? -47.959 30.133 31.828 1.00 33.32 52 GLY B N 1
ATOM 2311 C CA . GLY B 1 56 ? -47.196 30.856 32.836 1.00 35.47 52 GLY B CA 1
ATOM 2312 C C . GLY B 1 56 ? -45.769 31.029 32.351 1.00 34.87 52 GLY B C 1
ATOM 2313 O O . GLY B 1 56 ? -44.843 31.092 33.141 1.00 36.28 52 GLY B O 1
ATOM 2314 N N . LYS B 1 57 ? -45.592 31.100 31.035 1.00 33.11 53 LYS B N 1
ATOM 2315 C CA . LYS B 1 57 ? -44.261 31.289 30.456 1.00 32.92 53 LYS B CA 1
ATOM 2316 C C . LYS B 1 57 ? -44.220 32.575 29.630 1.00 32.18 53 LYS B C 1
ATOM 2317 O O . LYS B 1 57 ? -45.242 32.997 29.085 1.00 31.02 53 LYS B O 1
ATOM 2323 N N . GLN B 1 58 ? -43.054 33.209 29.539 1.00 32.68 54 GLN B N 1
ATOM 2324 C CA . GLN B 1 58 ? -42.943 34.334 28.622 1.00 32.43 54 GLN B CA 1
ATOM 2325 C C . GLN B 1 58 ? -41.977 33.996 27.493 1.00 30.75 54 GLN B C 1
ATOM 2326 O O . GLN B 1 58 ? -40.832 33.610 27.718 1.00 31.41 54 GLN B O 1
ATOM 2332 N N . THR B 1 59 ? -42.498 34.072 26.275 1.00 28.90 55 THR B N 1
ATOM 2333 C CA . THR B 1 59 ? -41.816 33.524 25.110 1.00 27.57 55 THR B CA 1
ATOM 2334 C C . THR B 1 59 ? -41.147 34.602 24.280 1.00 27.87 55 THR B C 1
ATOM 2335 O O . THR B 1 59 ? -40.349 34.295 23.423 1.00 27.13 55 THR B O 1
ATOM 2339 N N . GLY B 1 60 ? -41.486 35.860 24.542 1.00 29.65 56 GLY B N 1
ATOM 2340 C CA . GLY B 1 60 ? -41.110 36.978 23.670 1.00 30.32 56 GLY B CA 1
ATOM 2341 C C . GLY B 1 60 ? -41.972 37.053 22.412 1.00 29.20 56 GLY B C 1
ATOM 2342 O O . GLY B 1 60 ? -41.668 37.811 21.503 1.00 30.47 56 GLY B O 1
ATOM 2343 N N . VAL B 1 61 ? -43.044 36.268 22.336 1.00 27.85 57 VAL B N 1
ATOM 2344 C CA . VAL B 1 61 ? -43.867 36.212 21.117 1.00 26.90 57 VAL B CA 1
ATOM 2345 C C . VAL B 1 61 ? -45.282 36.620 21.481 1.00 27.75 57 VAL B C 1
ATOM 2346 O O . VAL B 1 61 ? -45.929 35.958 22.294 1.00 28.12 57 VAL B O 1
ATOM 2350 N N . ALA B 1 62 ? -45.764 37.705 20.884 1.00 29.17 58 ALA B N 1
ATOM 2351 C CA . ALA B 1 62 ? -47.112 38.215 21.176 1.00 30.71 58 ALA B CA 1
ATOM 2352 C C . ALA B 1 62 ? -48.073 37.748 20.08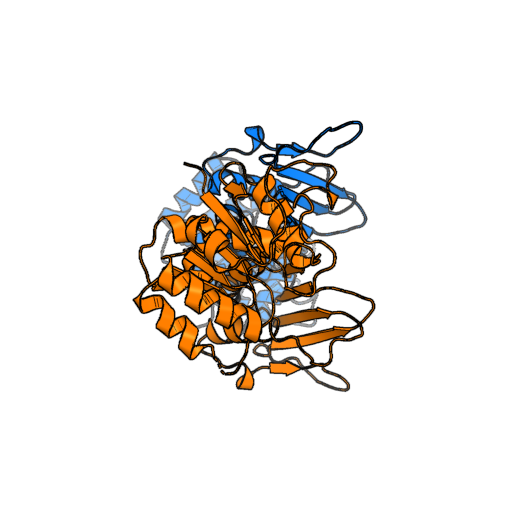9 1.00 29.89 58 ALA B C 1
ATOM 2353 O O . ALA B 1 62 ? -47.731 37.791 18.901 1.00 29.02 58 ALA B O 1
ATOM 2355 N N . LEU B 1 63 ? -49.251 37.270 20.501 1.00 30.59 59 LEU B N 1
ATOM 2356 C CA . LEU B 1 63 ? -50.324 36.873 19.564 1.00 31.18 59 LEU B CA 1
ATOM 2357 C C . LEU B 1 63 ? -50.674 38.056 18.683 1.00 33.50 59 LEU B C 1
ATOM 2358 O O . LEU B 1 63 ? -50.898 39.158 19.185 1.00 35.99 59 LEU B O 1
ATOM 2363 N N . THR B 1 64 ? -50.687 37.832 17.373 1.00 33.08 60 THR B N 1
ATOM 2364 C CA . THR B 1 64 ? -51.031 38.881 16.425 1.00 35.08 60 THR B CA 1
ATOM 2365 C C . THR B 1 64 ? -51.944 38.335 15.331 1.00 35.86 60 THR B C 1
ATOM 2366 O O . THR B 1 64 ? -52.011 37.111 15.122 1.00 34.29 60 THR B O 1
ATOM 2370 N N . ASP B 1 65 ? -52.636 39.234 14.633 1.00 38.59 61 ASP B N 1
ATOM 2371 C CA . ASP B 1 65 ? -53.369 38.871 13.418 1.00 39.68 61 ASP B CA 1
ATOM 2372 C C . ASP B 1 65 ? -52.567 39.176 12.153 1.00 39.90 61 ASP B C 1
ATOM 2373 O O . ASP B 1 65 ? -53.085 39.072 11.031 1.00 41.43 61 ASP B O 1
ATOM 2378 N N . ASP B 1 66 ? -51.299 39.541 12.327 1.00 38.40 62 ASP B N 1
ATOM 2379 C CA . ASP B 1 66 ? -50.532 40.060 11.202 1.00 39.87 62 ASP B CA 1
ATOM 2380 C C . ASP B 1 66 ? -49.894 38.915 10.403 1.00 37.87 62 ASP B C 1
ATOM 2381 O O . ASP B 1 66 ? -48.754 38.539 10.655 1.00 36.28 62 ASP B O 1
ATOM 2386 N N . ILE B 1 67 ? -50.644 38.380 9.439 1.00 38.78 63 ILE B N 1
ATOM 2387 C CA . ILE B 1 67 ? -50.252 37.189 8.682 1.00 37.45 63 ILE B CA 1
ATOM 2388 C C . ILE B 1 67 ? -48.932 37.448 7.951 1.00 37.84 63 ILE B C 1
ATOM 2389 O O . ILE B 1 67 ? -48.038 36.623 8.011 1.00 34.76 63 ILE B O 1
ATOM 2394 N N . GLU B 1 68 ? -48.825 38.615 7.303 1.00 40.96 64 GLU B N 1
ATOM 2395 C CA . GLU B 1 68 ? -47.626 39.047 6.548 1.00 42.52 64 GLU B CA 1
ATOM 2396 C C . GLU B 1 68 ? -46.325 39.081 7.347 1.00 41.33 64 GLU B C 1
ATOM 2397 O O . GLU B 1 68 ? -45.331 38.459 6.946 1.00 39.48 64 GLU B O 1
ATOM 2403 N N . ARG B 1 69 ? -46.333 39.831 8.451 1.00 41.88 65 ARG B N 1
ATOM 2404 C CA . ARG B 1 69 ? -45.195 39.883 9.381 1.00 41.57 65 ARG B CA 1
ATOM 2405 C C . ARG B 1 69 ? -44.822 38.473 9.871 1.00 37.20 65 ARG B C 1
ATOM 2406 O O . ARG B 1 69 ? -43.659 38.073 9.803 1.00 35.51 65 ARG B O 1
ATOM 2414 N N . VAL B 1 70 ? -45.807 37.717 10.351 1.00 35.00 66 VAL B N 1
ATOM 2415 C CA . VAL B 1 70 ? -45.507 36.366 10.828 1.00 31.47 66 VAL B CA 1
ATOM 2416 C C . VAL B 1 70 ? -44.794 35.538 9.743 1.00 31.03 66 VAL B C 1
ATOM 2417 O O . VAL B 1 70 ? -43.736 34.957 10.016 1.00 30.56 66 VAL B O 1
ATOM 2421 N N . CYS B 1 71 ? -45.354 35.486 8.530 1.00 30.91 67 CYS B N 1
ATOM 2422 C CA . CYS B 1 71 ? -44.738 34.688 7.466 1.00 30.91 67 CYS B CA 1
ATOM 2423 C C . CYS B 1 71 ? -43.367 35.214 7.051 1.00 32.19 67 CYS B C 1
ATOM 2424 O O . CYS B 1 71 ? -42.456 34.423 6.804 1.00 31.47 67 CYS B O 1
ATOM 2427 N N . ALA B 1 72 ? -43.216 36.539 7.007 1.00 33.76 68 ALA B N 1
ATOM 2428 C CA . ALA B 1 72 ? -41.897 37.149 6.810 1.00 35.80 68 ALA B CA 1
ATOM 2429 C C . ALA B 1 72 ? -40.888 36.709 7.880 1.00 34.90 68 ALA B C 1
ATOM 2430 O O . ALA B 1 72 ? -39.734 36.476 7.563 1.00 37.20 68 ALA B O 1
ATOM 2432 N N . GLU B 1 73 ? -41.316 36.579 9.130 1.00 33.55 69 GLU B N 1
ATOM 2433 C CA . GLU B 1 73 ? -40.386 36.291 10.227 1.00 33.88 69 GLU B CA 1
ATOM 2434 C C . GLU B 1 73 ? -40.153 34.803 10.495 1.00 32.77 69 GLU B C 1
ATOM 2435 O O . GLU B 1 73 ? -39.133 34.449 11.080 1.00 33.93 69 GLU B O 1
ATOM 2441 N N . ALA B 1 74 ? -41.066 33.929 10.056 1.00 29.40 70 ALA B N 1
ATOM 2442 C CA . ALA B 1 74 ? -40.947 32.501 10.346 1.00 27.11 70 ALA B CA 1
ATOM 2443 C C . ALA B 1 74 ? -40.424 31.661 9.163 1.00 26.46 70 ALA B C 1
ATOM 2444 O O . ALA B 1 74 ? -40.737 31.980 8.021 1.00 26.99 70 ALA B O 1
ATOM 2446 N N . ASP B 1 75 ? -39.682 30.574 9.429 1.00 24.90 71 ASP B N 1
ATOM 2447 C CA . ASP B 1 75 ? -39.348 29.612 8.363 1.00 24.41 71 ASP B CA 1
ATOM 2448 C C . ASP B 1 75 ? -40.411 28.526 8.178 1.00 22.85 71 ASP B C 1
ATOM 2449 O O . ASP B 1 75 ? -40.466 27.891 7.110 1.00 22.06 71 ASP B O 1
ATOM 2454 N N . TYR B 1 76 ? -41.223 28.296 9.229 1.00 20.76 72 TYR B N 1
ATOM 2455 C CA . TYR B 1 76 ? -42.266 27.253 9.240 1.00 20.53 72 TYR B CA 1
ATOM 2456 C C . TYR B 1 76 ? -43.531 27.846 9.789 1.00 20.90 72 TYR B C 1
ATOM 2457 O O . TYR B 1 76 ? -43.469 28.725 10.635 1.00 22.34 72 TYR B O 1
ATOM 2466 N N . LEU B 1 77 ? -44.674 27.381 9.295 1.00 20.81 73 LEU B N 1
ATOM 2467 C CA . LEU B 1 77 ? -45.979 27.724 9.852 1.00 21.28 73 LEU B CA 1
ATOM 2468 C C . LEU B 1 77 ? -46.757 26.423 9.952 1.00 21.68 73 LEU B C 1
ATOM 2469 O O . LEU B 1 77 ? -46.906 25.682 8.959 1.00 22.75 73 LEU B O 1
ATOM 2474 N N . ILE B 1 78 ? -47.225 26.135 11.158 1.00 21.78 74 ILE B N 1
ATOM 2475 C CA . ILE B 1 78 ? -48.048 24.941 11.410 1.00 22.36 74 ILE B CA 1
ATOM 2476 C C . ILE B 1 78 ? -49.467 25.441 11.672 1.00 24.09 74 ILE B C 1
ATOM 2477 O O . ILE B 1 78 ? -49.687 26.310 12.535 1.00 22.89 74 ILE B O 1
ATOM 2482 N N . ASP B 1 79 ? -50.414 24.881 10.914 1.00 26.06 75 ASP B N 1
ATOM 2483 C CA . ASP B 1 79 ? -51.752 25.427 10.799 1.00 28.23 75 ASP B CA 1
ATOM 2484 C C . ASP B 1 79 ? -52.776 24.298 10.816 1.00 30.50 75 ASP B C 1
ATOM 2485 O O . ASP B 1 79 ? -52.816 23.470 9.901 1.00 31.43 75 ASP B O 1
ATOM 2490 N N . PHE B 1 80 ? -53.567 24.270 11.889 1.00 31.84 76 PHE B N 1
ATOM 2491 C CA . PHE B 1 80 ? -54.693 23.360 12.081 1.00 34.86 76 PHE B CA 1
ATOM 2492 C C . PHE B 1 80 ? -55.901 24.268 12.340 1.00 38.02 76 PHE B C 1
ATOM 2493 O O . PHE B 1 80 ? -56.390 24.360 13.463 1.00 39.87 76 PHE B O 1
ATOM 2501 N N . THR B 1 81 ? -56.351 24.996 11.330 1.00 39.47 77 THR B N 1
ATOM 2502 C CA . THR B 1 81 ? -57.469 25.903 11.557 1.00 42.51 77 THR B CA 1
ATOM 2503 C C . THR B 1 81 ? -58.625 25.546 10.626 1.00 46.47 77 THR B C 1
ATOM 2504 O O . THR B 1 81 ? -59.103 24.410 10.642 1.00 49.16 77 THR B O 1
ATOM 2508 N N . LEU B 1 82 ? -59.090 26.503 9.839 1.00 48.95 78 LEU B N 1
ATOM 2509 C CA . LEU B 1 82 ? -60.252 26.286 8.967 1.00 53.40 78 LEU B CA 1
ATOM 2510 C C . LEU B 1 82 ? -59.799 26.523 7.539 1.00 53.82 78 LEU B C 1
ATOM 2511 O O . LEU B 1 82 ? -58.868 27.314 7.324 1.00 52.07 78 LEU B O 1
ATOM 2516 N N . PRO B 1 83 ? -60.427 25.841 6.558 1.00 57.24 79 PRO B N 1
ATOM 2517 C CA . PRO B 1 83 ? -59.996 25.990 5.167 1.00 57.85 79 PRO B CA 1
ATOM 2518 C C . PRO B 1 83 ? -59.803 27.437 4.697 1.00 57.94 79 PRO B C 1
ATOM 2519 O O . PRO B 1 83 ? -58.793 27.726 4.068 1.00 55.88 79 PRO B O 1
ATOM 2523 N N . GLU B 1 84 ? -60.753 28.327 4.995 1.00 61.36 80 GLU B N 1
ATOM 2524 C CA . GLU B 1 84 ? -60.717 29.725 4.508 1.00 62.81 80 GLU B CA 1
ATOM 2525 C C . GLU B 1 84 ? -59.472 30.463 5.016 1.00 58.44 80 GLU B C 1
ATOM 2526 O O . GLU B 1 84 ? -58.661 30.956 4.220 1.00 57.67 80 GLU B O 1
ATOM 2528 N N . GLY B 1 85 ? -59.317 30.501 6.341 1.00 55.77 81 GLY B N 1
ATOM 2529 C CA . GLY B 1 85 ? -58.122 31.026 6.976 1.00 51.20 81 GLY B CA 1
ATOM 2530 C C . GLY B 1 85 ? -56.844 30.321 6.549 1.00 47.75 81 GLY B C 1
ATOM 2531 O O . GLY B 1 85 ? -55.806 30.968 6.405 1.00 45.83 81 GLY B O 1
ATOM 2532 N N . THR B 1 86 ? -56.907 29.007 6.337 1.00 46.93 82 THR B N 1
ATOM 2533 C CA . THR B 1 86 ? -55.716 28.252 5.921 1.00 44.35 82 THR B CA 1
ATOM 2534 C C . THR B 1 86 ? -55.287 28.605 4.499 1.00 45.70 82 THR B C 1
ATOM 2535 O O . THR B 1 86 ? -54.097 28.693 4.224 1.00 43.57 82 THR B O 1
ATOM 2539 N N . LEU B 1 87 ? -56.251 28.812 3.599 1.00 49.93 83 LEU B N 1
ATOM 2540 C CA . LEU B 1 87 ? -55.922 29.185 2.221 1.00 51.52 83 LEU B CA 1
ATOM 2541 C C . LEU B 1 87 ? -55.394 30.617 2.147 1.00 51.41 83 LEU B C 1
ATOM 2542 O O . LEU B 1 87 ? -54.538 30.927 1.316 1.00 50.96 83 LEU B O 1
ATOM 2547 N N . VAL B 1 88 ? -55.890 31.486 3.025 1.00 52.08 84 VAL B N 1
ATOM 2548 C CA . VAL B 1 88 ? -55.286 32.811 3.186 1.00 51.61 84 VAL B CA 1
ATOM 2549 C C . VAL B 1 88 ? -53.844 32.664 3.687 1.00 47.16 84 VAL B C 1
ATOM 2550 O O . VAL B 1 88 ? -52.948 33.369 3.227 1.00 46.38 84 VAL B O 1
ATOM 2554 N N . HIS B 1 89 ? -53.621 31.708 4.586 1.00 44.57 85 HIS B N 1
ATOM 2555 C CA . HIS B 1 89 ? -52.278 31.454 5.102 1.00 40.92 85 HIS B CA 1
ATOM 2556 C C . HIS B 1 89 ? -51.368 30.914 4.024 1.00 40.04 85 HIS B C 1
ATOM 2557 O O . HIS B 1 89 ? -50.191 31.280 3.960 1.00 38.01 85 HIS B O 1
ATOM 2564 N N . LEU B 1 90 ? -51.910 30.075 3.144 1.00 40.89 86 LEU B N 1
ATOM 2565 C CA . LEU B 1 90 ? -51.125 29.499 2.059 1.00 40.83 86 LEU B CA 1
ATOM 2566 C C . LEU B 1 90 ? -50.563 30.561 1.088 1.00 43.08 86 LEU B C 1
ATOM 2567 O O . LEU B 1 90 ? -49.389 30.521 0.728 1.00 42.04 86 LEU B O 1
ATOM 2572 N N . ASP B 1 91 ? -51.387 31.519 0.686 1.00 45.99 87 ASP B N 1
ATOM 2573 C CA . ASP B 1 91 ? -50.907 32.565 -0.219 1.00 49.46 87 ASP B CA 1
ATOM 2574 C C . ASP B 1 91 ? -49.736 33.352 0.391 1.00 46.51 87 ASP B C 1
ATOM 2575 O O . ASP B 1 91 ? -48.773 33.659 -0.302 1.00 46.66 87 ASP B O 1
ATOM 2580 N N . ALA B 1 92 ? -49.825 33.666 1.684 1.00 43.90 88 ALA B N 1
ATOM 2581 C CA . ALA B 1 92 ? -48.742 34.343 2.391 1.00 42.34 88 ALA B CA 1
ATOM 2582 C C . ALA B 1 92 ? -47.503 33.441 2.466 1.00 40.03 88 ALA B C 1
ATOM 2583 O O . ALA B 1 92 ? -46.382 33.926 2.311 1.00 40.65 88 ALA B O 1
ATOM 2585 N N . ALA B 1 93 ? -47.704 32.137 2.673 1.00 37.87 89 ALA B N 1
ATOM 2586 C CA . ALA B 1 93 ? -46.586 31.175 2.673 1.00 35.78 89 ALA B CA 1
ATOM 2587 C C . ALA B 1 93 ? -45.941 31.117 1.288 1.00 37.16 89 ALA B C 1
ATOM 2588 O O . ALA B 1 93 ? -44.723 30.971 1.161 1.00 36.63 89 ALA B O 1
ATOM 2590 N N . LEU B 1 94 ? -46.769 31.237 0.253 1.00 39.58 90 LEU B N 1
ATOM 2591 C CA . LEU B 1 94 ? -46.289 31.235 -1.121 1.00 42.04 90 LEU B CA 1
ATOM 2592 C C . LEU B 1 94 ? -45.419 32.448 -1.414 1.00 42.73 90 LEU B C 1
ATOM 2593 O O . LEU B 1 94 ? -44.494 32.375 -2.209 1.00 44.21 90 LEU B O 1
ATOM 2598 N N . ARG B 1 95 ? -45.727 33.565 -0.774 1.00 42.88 91 ARG B N 1
ATOM 2599 C CA . ARG B 1 95 ? -44.999 34.790 -1.026 1.00 44.78 91 ARG B CA 1
ATOM 2600 C C . ARG B 1 95 ? -43.728 34.886 -0.191 1.00 42.12 91 ARG B C 1
ATOM 2601 O O . ARG B 1 95 ? -42.794 35.585 -0.563 1.00 43.02 91 ARG B O 1
ATOM 2609 N N . HIS B 1 96 ? -43.687 34.173 0.930 1.00 38.30 92 HIS B N 1
ATOM 2610 C CA . HIS B 1 96 ? -42.560 34.314 1.855 1.00 37.06 92 HIS B CA 1
ATOM 2611 C C . HIS B 1 96 ? -41.692 33.096 1.940 1.00 35.30 92 HIS B C 1
ATOM 2612 O O . HIS B 1 96 ? -40.778 33.038 2.770 1.00 34.33 92 HIS B O 1
ATOM 2619 N N . ASP B 1 97 ? -41.973 32.125 1.067 1.00 35.95 93 ASP B N 1
ATOM 2620 C CA . ASP B 1 97 ? -41.267 30.843 1.025 1.00 34.77 93 ASP B CA 1
ATOM 2621 C C . ASP B 1 97 ? -41.304 30.127 2.383 1.00 31.85 93 ASP B C 1
ATOM 2622 O O . ASP B 1 97 ? -40.288 29.653 2.881 1.00 32.62 93 ASP B O 1
ATOM 2627 N N . VAL B 1 98 ? -42.483 30.038 2.987 1.00 29.39 94 VAL B N 1
ATOM 2628 C CA . VAL B 1 98 ? -42.601 29.375 4.285 1.00 26.80 94 VAL B CA 1
ATOM 2629 C C . VAL B 1 98 ? -42.790 27.860 4.055 1.00 26.10 94 VAL B C 1
ATOM 2630 O O . VAL B 1 98 ? -43.443 27.457 3.099 1.00 26.31 94 VAL B O 1
ATOM 2634 N N . LYS B 1 99 ? -42.198 27.036 4.915 1.00 24.87 95 LYS B N 1
ATOM 2635 C CA . LYS B 1 99 ? -42.480 25.588 4.916 1.00 24.87 95 LYS B CA 1
ATOM 2636 C C . LYS B 1 99 ? -43.762 25.389 5.707 1.00 24.93 95 LYS B C 1
ATOM 2637 O O . LYS B 1 99 ? -43.833 25.711 6.897 1.00 24.45 95 LYS B O 1
ATOM 2643 N N . LEU B 1 100 ? -44.789 24.874 5.039 1.00 26.57 96 LEU B N 1
ATOM 2644 C CA . LEU B 1 100 ? -46.099 24.808 5.658 1.00 26.06 96 LEU B CA 1
ATOM 2645 C C . LEU B 1 100 ? -46.471 23.395 6.099 1.00 26.16 96 LEU B C 1
ATOM 2646 O O . LEU B 1 100 ? -46.240 22.429 5.363 1.00 26.24 96 LEU B O 1
ATOM 2651 N N . VAL B 1 101 ? -46.998 23.278 7.326 1.00 24.56 97 VAL B N 1
ATOM 2652 C CA . VAL B 1 101 ? -47.503 22.011 7.870 1.00 24.68 97 VAL B CA 1
ATOM 2653 C C . VAL B 1 101 ? -49.003 22.183 8.116 1.00 26.49 97 VAL B C 1
ATOM 2654 O O . VAL B 1 101 ? -49.415 22.960 8.980 1.00 25.83 97 VAL B O 1
ATOM 2658 N N . ILE B 1 102 ? -49.820 21.472 7.343 1.00 29.04 98 ILE B N 1
ATOM 2659 C CA . ILE B 1 102 ? -51.263 21.715 7.373 1.00 31.32 98 ILE B CA 1
ATOM 2660 C C . ILE B 1 102 ? -52.038 20.559 7.989 1.00 33.77 98 ILE B C 1
ATOM 2661 O O . ILE B 1 102 ? -52.163 19.503 7.377 1.00 35.47 98 ILE B O 1
ATOM 2666 N N . GLY B 1 103 ? -52.558 20.771 9.199 1.00 34.02 99 GLY B N 1
ATOM 2667 C CA . GLY B 1 103 ? -53.451 19.797 9.844 1.00 36.61 99 GLY B CA 1
ATOM 2668 C C . GLY B 1 103 ? -54.942 20.078 9.651 1.00 40.30 99 GLY B C 1
ATOM 2669 O O . GLY B 1 103 ? -55.787 19.293 10.078 1.00 43.34 99 GLY B O 1
ATOM 2670 N N . THR B 1 104 ? -55.276 21.206 9.027 1.00 41.12 100 THR B N 1
ATOM 2671 C CA . THR B 1 104 ? -56.676 21.522 8.669 1.00 45.46 100 THR B CA 1
ATOM 2672 C C . THR B 1 104 ? -57.320 20.370 7.882 1.00 50.41 100 THR B C 1
ATOM 2673 O O . THR B 1 104 ? -56.621 19.609 7.191 1.00 50.08 100 THR B O 1
ATOM 2677 N N . THR B 1 105 ? -58.644 20.240 8.006 1.00 55.52 101 THR B N 1
ATOM 2678 C CA . THR B 1 105 ? -59.440 19.302 7.189 1.00 61.52 101 THR B CA 1
ATOM 2679 C C . THR B 1 105 ? -60.753 19.973 6.747 1.00 66.33 101 THR B C 1
ATOM 2680 O O . THR B 1 105 ? -61.420 20.588 7.578 1.00 67.64 101 THR B O 1
ATOM 2684 N N . GLY B 1 106 ? -61.136 19.899 5.467 1.00 69.91 102 GLY B N 1
ATOM 2685 C CA . GLY B 1 106 ? -60.341 19.348 4.366 1.00 68.79 102 GLY B CA 1
ATOM 2686 C C . GLY B 1 106 ? -60.591 20.142 3.087 1.00 71.00 102 GLY B C 1
ATOM 2687 O O . GLY B 1 106 ? -59.636 20.552 2.431 1.00 68.64 102 GLY B O 1
ATOM 2688 N N . PHE B 1 107 ? -61.875 20.365 2.754 1.00 75.76 103 PHE B N 1
ATOM 2689 C CA . PHE B 1 107 ? -62.349 21.097 1.539 1.00 79.18 103 PHE B CA 1
ATOM 2690 C C . PHE B 1 107 ? -62.184 20.343 0.208 1.00 82.24 103 PHE B C 1
ATOM 2691 O O . PHE B 1 107 ? -61.398 19.403 0.121 1.00 80.06 103 PHE B O 1
ATOM 2693 N N . SER B 1 108 ? -62.926 20.775 -0.818 1.00 87.49 104 SER B N 1
ATOM 2694 C CA . SER B 1 108 ? -63.001 20.099 -2.135 1.00 92.20 104 SER B CA 1
ATOM 2695 C C . SER B 1 108 ? -61.684 19.520 -2.672 1.00 88.73 104 SER B C 1
ATOM 2696 O O . SER B 1 108 ? -61.434 19.517 -3.881 1.00 91.50 104 SER B O 1
ATOM 2698 N N . GLN B 1 111 ? -60.140 22.080 -3.338 1.00 82.43 107 GLN B N 1
ATOM 2699 C CA . GLN B 1 111 ? -59.286 22.883 -2.474 1.00 76.24 107 GLN B CA 1
ATOM 2700 C C . GLN B 1 111 ? -57.958 22.169 -2.193 1.00 71.32 107 GLN B C 1
ATOM 2701 O O . GLN B 1 111 ? -56.899 22.806 -2.141 1.00 67.22 107 GLN B O 1
ATOM 2703 N N . LYS B 1 112 ? -58.025 20.847 -2.021 1.00 71.85 108 LYS B N 1
ATOM 2704 C CA . LYS B 1 112 ? -56.843 19.987 -1.957 1.00 67.99 108 LYS B CA 1
ATOM 2705 C C . LYS B 1 112 ? -55.941 20.193 -3.181 1.00 68.44 108 LYS B C 1
ATOM 2706 O O . LYS B 1 112 ? -54.719 20.083 -3.079 1.00 64.02 108 LYS B O 1
ATOM 2708 N N . ALA B 1 113 ? -56.557 20.495 -4.331 1.00 73.96 109 ALA B N 1
ATOM 2709 C CA . ALA B 1 113 ? -55.837 20.767 -5.584 1.00 75.46 109 ALA B CA 1
ATOM 2710 C C . ALA B 1 113 ? -54.896 21.976 -5.498 1.00 71.48 109 ALA B C 1
ATOM 2711 O O . ALA B 1 113 ? -53.767 21.915 -5.975 1.00 69.73 109 ALA B O 1
ATOM 2713 N N . GLN B 1 114 ? -55.369 23.070 -4.906 1.00 70.84 110 GLN B N 1
ATOM 2714 C CA . GLN B 1 114 ? -54.548 24.274 -4.709 1.00 68.50 110 GLN B CA 1
ATOM 2715 C C . GLN B 1 114 ? -53.302 24.029 -3.849 1.00 62.70 110 GLN B C 1
ATOM 2716 O O . GLN B 1 114 ? -52.260 24.653 -4.060 1.00 61.38 110 GLN B O 1
ATOM 2722 N N . LEU B 1 115 ? -53.405 23.148 -2.863 1.00 60.85 111 LEU B N 1
ATOM 2723 C CA . LEU B 1 115 ? -52.256 22.949 -1.991 1.00 55.87 111 LEU B CA 1
ATOM 2724 C C . LEU B 1 115 ? -51.305 21.857 -2.462 1.00 55.56 111 LEU B C 1
ATOM 2725 O O . LEU B 1 115 ? -50.174 21.772 -1.986 1.00 52.70 111 LEU B O 1
ATOM 2730 N N . ARG B 1 116 ? -51.753 21.041 -3.409 1.00 59.34 112 ARG B N 1
ATOM 2731 C CA . ARG B 1 116 ? -50.831 20.182 -4.137 1.00 60.06 112 ARG B CA 1
ATOM 2732 C C . ARG B 1 116 ? -50.110 21.045 -5.174 1.00 60.42 112 ARG B C 1
ATOM 2733 O O . ARG B 1 116 ? -48.932 20.825 -5.467 1.00 59.09 112 ARG B O 1
ATOM 2741 N N . ALA B 1 117 ? -50.825 22.040 -5.704 1.00 62.45 113 ALA B N 1
ATOM 2742 C CA . ALA B 1 117 ? -50.274 22.982 -6.685 1.00 63.62 113 ALA B CA 1
ATOM 2743 C C . ALA B 1 117 ? -49.269 23.930 -6.049 1.00 59.36 113 ALA B C 1
ATOM 2744 O O . ALA B 1 117 ? -48.376 24.426 -6.723 1.00 60.20 113 ALA B O 1
ATOM 2746 N N . ALA B 1 118 ? -49.433 24.178 -4.751 1.00 55.15 114 ALA B N 1
ATOM 2747 C CA . ALA B 1 118 ? -48.507 25.000 -3.974 1.00 51.61 114 ALA B CA 1
ATOM 2748 C C . ALA B 1 118 ? -47.153 24.323 -3.816 1.00 48.85 114 ALA B C 1
ATOM 2749 O O . ALA B 1 118 ? -46.125 25.004 -3.696 1.00 47.14 114 ALA B O 1
ATOM 2751 N N . GLY B 1 119 ? -47.164 22.990 -3.819 1.00 49.13 115 GLY B N 1
ATOM 2752 C CA . GLY B 1 119 ? -45.948 22.184 -3.750 1.00 47.25 115 GLY B CA 1
ATOM 2753 C C . GLY B 1 119 ? -44.988 22.363 -4.916 1.00 49.74 115 GLY B C 1
ATOM 2754 O O . GLY B 1 119 ? -43.895 21.813 -4.890 1.00 49.36 115 GLY B O 1
ATOM 2755 N N . GLU B 1 120 ? -45.386 23.127 -5.938 1.00 52.43 116 GLU B N 1
ATOM 2756 C CA . GLU B 1 120 ? -44.478 23.487 -7.032 1.00 54.76 116 GLU B CA 1
ATOM 2757 C C . GLU B 1 120 ? -43.490 24.568 -6.599 1.00 51.63 116 GLU B C 1
ATOM 2758 O O . GLU B 1 120 ? -42.385 24.662 -7.131 1.00 52.40 116 GLU B O 1
ATOM 2764 N N . LYS B 1 121 ? -43.904 25.381 -5.635 1.00 48.39 117 LYS B N 1
ATOM 2765 C CA . LYS B 1 121 ? -43.168 26.585 -5.266 1.00 47.25 117 LYS B CA 1
ATOM 2766 C C . LYS B 1 121 ? -42.637 26.577 -3.823 1.00 43.04 117 LYS B C 1
ATOM 2767 O O . LYS B 1 121 ? -41.565 27.107 -3.567 1.00 43.38 117 LYS B O 1
ATOM 2769 N N . ILE B 1 122 ? -43.390 25.989 -2.893 1.00 39.59 118 ILE B N 1
ATOM 2770 C CA . ILE B 1 122 ? -42.929 25.836 -1.502 1.00 35.75 118 ILE B CA 1
ATOM 2771 C C . ILE B 1 122 ? -42.987 24.368 -1.045 1.00 34.43 118 ILE B C 1
ATOM 2772 O O . ILE B 1 122 ? -43.599 23.528 -1.708 1.00 37.02 118 ILE B O 1
ATOM 2777 N N . ALA B 1 123 ? -42.338 24.072 0.077 1.00 31.60 119 ALA B N 1
ATOM 2778 C CA . ALA B 1 123 ? -42.402 22.761 0.691 1.00 30.43 119 ALA B CA 1
ATOM 2779 C C . ALA B 1 123 ? -43.551 22.750 1.712 1.00 29.04 119 ALA B C 1
ATOM 2780 O O . ALA B 1 123 ? -43.642 23.631 2.573 1.00 28.12 119 ALA B O 1
ATOM 2782 N N . LEU B 1 124 ? -44.454 21.782 1.581 1.00 29.95 120 LEU B N 1
ATOM 2783 C CA . LEU B 1 124 ? -45.543 21.613 2.536 1.00 29.19 120 LEU B CA 1
ATOM 2784 C C . LEU B 1 124 ? -45.910 20.169 2.803 1.00 29.82 120 LEU B C 1
ATOM 2785 O O . LEU B 1 124 ? -45.701 19.275 1.962 1.00 31.53 120 LEU B O 1
ATOM 2790 N N . VAL B 1 125 ? -46.487 19.970 3.980 1.00 27.80 121 VAL B N 1
ATOM 2791 C CA . VAL B 1 125 ? -47.011 18.674 4.397 1.00 29.79 121 VAL B CA 1
ATOM 2792 C C . VAL B 1 125 ? -48.495 18.879 4.649 1.00 31.55 121 VAL B C 1
ATOM 2793 O O . VAL B 1 125 ? -48.923 19.867 5.254 1.00 30.28 121 VAL B O 1
ATOM 2797 N N . PHE B 1 126 ? -49.274 17.947 4.148 1.00 35.41 122 PHE B N 1
ATOM 2798 C CA . PHE B 1 126 ? -50.682 17.951 4.393 1.00 38.61 122 PHE B CA 1
ATOM 2799 C C . PHE B 1 126 ? -51.050 16.535 4.726 1.00 41.72 122 PHE B C 1
ATOM 2800 O O . PHE B 1 126 ? -50.593 15.597 4.088 1.00 42.93 122 PHE B O 1
ATOM 2808 N N . SER B 1 127 ? -51.849 16.395 5.772 1.00 43.68 123 SER B N 1
ATOM 2809 C CA . SER B 1 127 ? -52.373 15.117 6.179 1.00 47.44 123 SER B CA 1
ATOM 2810 C C . SER B 1 127 ? -53.502 15.414 7.130 1.00 49.26 123 SER B C 1
ATOM 2811 O O . SER B 1 127 ? -53.415 16.341 7.960 1.00 46.42 123 SER B O 1
ATOM 2814 N N . ALA B 1 128 ? -54.563 14.631 6.975 1.00 53.91 124 ALA B N 1
ATOM 2815 C CA . ALA B 1 128 ? -55.702 14.634 7.878 1.00 57.05 124 ALA B CA 1
ATOM 2816 C C . ALA B 1 128 ? -55.339 13.929 9.200 1.00 56.96 124 ALA B C 1
ATOM 2817 O O . ALA B 1 128 ? -55.776 14.359 10.280 1.00 57.40 124 ALA B O 1
ATOM 2819 N N . ASN B 1 129 ? -54.544 12.855 9.099 1.00 57.02 125 ASN B N 1
ATOM 2820 C CA . ASN B 1 129 ? -54.040 12.105 10.260 1.00 54.66 125 ASN B CA 1
ATOM 2821 C C . ASN B 1 129 ? -52.537 12.276 10.418 1.00 50.13 125 ASN B C 1
ATOM 2822 O O . ASN B 1 129 ? -51.753 11.568 9.787 1.00 49.56 125 ASN B O 1
ATOM 2827 N N . MET B 1 130 ? -52.147 13.227 11.264 1.00 32.97 126 MET B N 1
ATOM 2828 C CA A MET B 1 130 ? -50.738 13.558 11.440 0.50 32.95 126 MET B CA 1
ATOM 2829 C CA B MET B 1 130 ? -50.746 13.573 11.461 0.50 33.06 126 MET B CA 1
ATOM 2830 C C . MET B 1 130 ? -50.076 12.785 12.599 1.00 31.90 126 MET B C 1
ATOM 2831 O O . MET B 1 130 ? -49.054 13.213 13.144 1.00 33.81 126 MET B O 1
ATOM 2840 N N . SER B 1 131 ? -50.636 11.640 12.959 1.00 28.79 127 SER B N 1
ATOM 2841 C CA . SER B 1 131 ? -50.062 10.857 14.038 1.00 27.80 127 SER B CA 1
ATOM 2842 C C . SER B 1 131 ? -49.045 9.836 13.551 1.00 27.56 127 SER B C 1
ATOM 2843 O O . SER B 1 131 ? -49.341 9.030 12.658 1.00 27.70 127 SER B O 1
ATOM 2846 N N . VAL B 1 132 ? -47.855 9.877 14.151 1.00 26.57 128 VAL B N 1
ATOM 2847 C CA . VAL B 1 132 ? -46.826 8.861 13.970 1.00 25.58 128 VAL B CA 1
ATOM 2848 C C . VAL B 1 132 ? -47.423 7.461 14.213 1.00 24.42 128 VAL B C 1
ATOM 2849 O O . VAL B 1 132 ? -47.260 6.571 13.371 1.00 24.37 128 VAL B O 1
ATOM 2853 N N . GLY B 1 133 ? -48.166 7.298 15.311 1.00 22.32 129 GLY B N 1
ATOM 2854 C CA . GLY B 1 133 ? -48.708 5.990 15.701 1.00 21.57 129 GLY B CA 1
ATOM 2855 C C . GLY B 1 133 ? -49.637 5.349 14.682 1.00 21.41 129 GLY B C 1
ATOM 2856 O O . GLY B 1 133 ? -49.485 4.178 14.349 1.00 20.24 129 GLY B O 1
ATOM 2857 N N . VAL B 1 134 ? -50.594 6.124 14.167 1.00 21.71 130 VAL B N 1
ATOM 2858 C CA . VAL B 1 134 ? -51.530 5.587 13.183 1.00 22.18 130 VAL B CA 1
ATOM 2859 C C . VAL B 1 134 ? -50.827 5.216 11.863 1.00 23.05 130 VAL B C 1
ATOM 2860 O O . VAL B 1 134 ? -51.075 4.163 11.302 1.00 22.35 130 VAL B O 1
ATOM 2864 N N . ASN B 1 135 ? -49.952 6.093 11.377 1.00 24.11 131 ASN B N 1
ATOM 2865 C CA . ASN B 1 135 ? -49.215 5.815 10.138 1.00 25.07 131 ASN B CA 1
ATOM 2866 C C . ASN B 1 135 ? -48.283 4.600 10.245 1.00 24.56 131 ASN B C 1
ATOM 2867 O O . ASN B 1 135 ? -48.263 3.735 9.355 1.00 24.22 131 ASN B O 1
ATOM 2872 N N . VAL B 1 136 ? -47.538 4.520 11.348 1.00 23.33 132 VAL B N 1
ATOM 2873 C CA . VAL B 1 136 ? -46.726 3.336 11.576 1.00 23.19 132 VAL B CA 1
ATOM 2874 C C . VAL B 1 136 ? -47.595 2.069 11.724 1.00 22.41 132 VAL B C 1
ATOM 2875 O O . VAL B 1 136 ? -47.279 1.022 11.147 1.00 22.70 132 VAL B O 1
ATOM 2879 N N . THR B 1 137 ? -48.687 2.163 12.471 1.00 20.98 133 THR B N 1
ATOM 2880 C CA . THR B 1 137 ? -49.563 1.007 12.631 1.00 20.52 133 THR B CA 1
ATOM 2881 C C . THR B 1 137 ? -50.032 0.461 11.279 1.00 21.91 133 THR B C 1
ATOM 2882 O O . THR B 1 137 ? -50.089 -0.754 11.108 1.00 20.88 133 THR B O 1
ATOM 2886 N N . MET B 1 138 ? -50.351 1.358 10.336 1.00 23.52 134 MET B N 1
ATOM 2887 C CA . MET B 1 138 ? -50.785 0.969 8.997 1.00 25.79 134 MET B CA 1
ATOM 2888 C C . MET B 1 138 ? -49.784 0.021 8.320 1.00 27.04 134 MET B C 1
ATOM 2889 O O . MET B 1 138 ? -50.201 -0.969 7.684 1.00 27.31 134 MET B O 1
ATOM 2894 N N . LYS B 1 139 ? -48.481 0.304 8.461 1.00 27.15 135 LYS B N 1
ATOM 2895 C CA . LYS B 1 139 ? -47.423 -0.537 7.892 1.00 28.35 135 LYS B CA 1
ATOM 2896 C C . LYS B 1 139 ? -47.219 -1.842 8.692 1.00 28.80 135 LYS B C 1
ATOM 2897 O O . LYS B 1 139 ? -46.938 -2.907 8.125 1.00 29.78 135 LYS B O 1
ATOM 2899 N N . LEU B 1 140 ? -47.370 -1.773 10.009 1.00 27.58 136 LEU B N 1
ATOM 2900 C CA . LEU B 1 140 ? -47.407 -2.997 10.815 1.00 27.39 136 LEU B CA 1
ATOM 2901 C C . LEU B 1 140 ? -48.514 -3.981 10.366 1.00 26.96 136 LEU B C 1
ATOM 2902 O O . LEU B 1 140 ? -48.305 -5.212 10.369 1.00 26.61 136 LEU B O 1
ATOM 2907 N N . LEU B 1 141 ? -49.678 -3.446 9.989 1.00 26.23 137 LEU B N 1
ATOM 2908 C CA . LEU B 1 141 ? -50.822 -4.269 9.535 1.00 26.01 137 LEU B CA 1
ATOM 2909 C C . LEU B 1 141 ? -50.542 -4.917 8.201 1.00 27.23 137 LEU B C 1
ATOM 2910 O O . LEU B 1 141 ? -50.949 -6.044 7.953 1.00 27.44 137 LEU B O 1
ATOM 2915 N N . GLU B 1 142 ? -49.877 -4.182 7.332 1.00 28.57 138 GLU B N 1
ATOM 2916 C CA . GLU B 1 142 ? -49.518 -4.698 6.033 1.00 30.67 138 GLU B CA 1
ATOM 2917 C C . GLU B 1 142 ? -48.638 -5.962 6.176 1.00 30.26 138 GLU B C 1
ATOM 2918 O O . GLU B 1 142 ? -48.940 -6.996 5.574 1.00 29.33 138 GLU B O 1
ATOM 2924 N N . PHE B 1 143 ? -47.577 -5.879 6.991 1.00 29.20 139 PHE B N 1
ATOM 2925 C CA . PHE B 1 143 ? -46.707 -7.032 7.274 1.00 28.55 139 PHE B CA 1
ATOM 2926 C C . PHE B 1 143 ? -47.510 -8.158 7.970 1.00 26.99 139 PHE B C 1
ATOM 2927 O O . PHE B 1 143 ? -47.395 -9.333 7.593 1.00 25.76 139 PHE B O 1
ATOM 2935 N N . ALA B 1 144 ? -48.306 -7.802 8.984 1.00 24.71 140 ALA B N 1
ATOM 2936 C CA . ALA B 1 144 ? -49.054 -8.813 9.737 1.00 23.28 140 ALA B CA 1
ATOM 2937 C C . ALA B 1 144 ? -50.085 -9.525 8.863 1.00 23.10 140 ALA B C 1
ATOM 2938 O O . ALA B 1 144 ? -50.232 -10.731 8.948 1.00 22.57 140 ALA B O 1
ATOM 2940 N N . ALA B 1 145 ? -50.778 -8.788 8.003 1.00 23.70 141 ALA B N 1
ATOM 2941 C CA . ALA B 1 145 ? -51.763 -9.411 7.116 1.00 24.66 141 ALA B CA 1
ATOM 2942 C C . ALA B 1 145 ? -51.124 -10.470 6.206 1.00 25.69 141 ALA B C 1
ATOM 2943 O O . ALA B 1 145 ? -51.697 -11.549 6.004 1.00 24.77 141 ALA B O 1
ATOM 2945 N N . LYS B 1 146 ? -49.922 -10.194 5.701 1.00 26.25 142 LYS B N 1
ATOM 2946 C CA . LYS B 1 146 ? -49.254 -11.159 4.814 1.00 28.06 142 LYS B CA 1
ATOM 2947 C C . LYS B 1 146 ? -48.837 -12.374 5.624 1.00 27.03 142 LYS B C 1
ATOM 2948 O O . LYS B 1 146 ? -49.071 -13.500 5.196 1.00 26.26 142 LYS B O 1
ATOM 2954 N N . GLN B 1 147 ? -48.266 -12.141 6.810 1.00 25.63 143 GLN B N 1
ATOM 2955 C CA . GLN B 1 147 ? -47.731 -13.245 7.619 1.00 26.39 143 GLN B CA 1
ATOM 2956 C C . GLN B 1 147 ? -48.811 -14.162 8.205 1.00 25.00 143 GLN B C 1
ATOM 2957 O O . GLN B 1 147 ? -48.592 -15.348 8.381 1.00 25.88 143 GLN B O 1
ATOM 2963 N N . PHE B 1 148 ? -49.961 -13.575 8.529 1.00 23.45 144 PHE B N 1
ATOM 2964 C CA . PHE B 1 148 ? -51.117 -14.287 9.037 1.00 22.50 144 PHE B CA 1
ATOM 2965 C C . PHE B 1 148 ? -52.163 -14.489 7.950 1.00 23.33 144 PHE B C 1
ATOM 2966 O O . PHE B 1 148 ? -53.352 -14.580 8.251 1.00 23.06 144 PHE B O 1
ATOM 2974 N N . ALA B 1 149 ? -51.744 -14.575 6.689 1.00 24.82 145 ALA B N 1
ATOM 2975 C CA . ALA B 1 149 ? -52.714 -14.742 5.606 1.00 26.05 145 ALA B CA 1
ATOM 2976 C C . ALA B 1 149 ? -53.459 -16.085 5.681 1.00 26.59 145 ALA B C 1
ATOM 2977 O O . ALA B 1 149 ? -54.574 -16.196 5.198 1.00 27.87 145 ALA B O 1
ATOM 2979 N N . GLN B 1 150 ? -52.874 -17.091 6.323 1.00 26.46 146 GLN B N 1
ATOM 2980 C CA . GLN B 1 150 ? -53.565 -18.380 6.456 1.00 26.03 146 GLN B CA 1
ATOM 2981 C C . GLN B 1 150 ? -53.734 -18.711 7.943 1.00 24.60 146 GLN B C 1
ATOM 2982 O O . GLN B 1 150 ? -52.803 -18.518 8.730 1.00 23.70 146 GLN B O 1
ATOM 2984 N N . GLY B 1 151 ? -54.941 -19.160 8.309 1.00 23.68 147 GLY B N 1
ATOM 2985 C CA . GLY B 1 151 ? -55.248 -19.650 9.644 1.00 23.27 147 GLY B CA 1
ATOM 2986 C C . GLY B 1 151 ? -55.723 -18.629 10.681 1.00 21.95 147 GLY B C 1
ATOM 2987 O O . GLY B 1 151 ? -56.039 -19.013 11.794 1.00 21.85 147 GLY B O 1
ATOM 2988 N N . TYR B 1 152 ? -55.796 -17.348 10.327 1.00 21.81 148 TYR B N 1
ATOM 2989 C CA . TYR B 1 152 ? -56.167 -16.309 11.303 1.00 20.96 148 TYR B CA 1
ATOM 2990 C C . TYR B 1 152 ? -57.389 -15.555 10.831 1.00 21.25 148 TYR B C 1
ATOM 2991 O O . TYR B 1 152 ? -57.360 -14.962 9.768 1.00 21.59 148 TYR B O 1
ATOM 3000 N N . ASP B 1 153 ? -58.452 -15.574 11.628 1.00 20.18 149 ASP B N 1
ATOM 3001 C CA . ASP B 1 153 ? -59.631 -14.758 11.343 1.00 20.29 149 ASP B CA 1
ATOM 3002 C C . ASP B 1 153 ? -59.375 -13.304 11.729 1.00 19.81 149 ASP B C 1
ATOM 3003 O O . ASP B 1 153 ? -59.059 -13.024 12.878 1.00 19.00 149 ASP B O 1
ATOM 3008 N N . ILE B 1 154 ? -59.581 -12.387 10.788 1.00 20.27 150 ILE B N 1
ATOM 3009 C CA . ILE B 1 154 ? -59.207 -10.987 10.997 1.00 20.04 150 ILE B CA 1
ATOM 3010 C C . ILE B 1 154 ? -60.408 -10.143 11.391 1.00 20.31 150 ILE B C 1
ATOM 3011 O O . ILE B 1 154 ? -61.354 -10.043 10.625 1.00 21.86 150 ILE B O 1
ATOM 3016 N N . GLU B 1 155 ? -60.346 -9.526 12.571 1.00 19.46 151 GLU B N 1
ATOM 3017 C CA . GLU B 1 155 ? -61.460 -8.724 13.104 1.00 19.90 151 GLU B CA 1
ATOM 3018 C C . GLU B 1 155 ? -60.934 -7.332 13.421 1.00 19.56 151 GLU B C 1
ATOM 3019 O O . GLU B 1 155 ? -59.847 -7.208 13.973 1.00 19.29 151 GLU B O 1
ATOM 3025 N N . ILE B 1 156 ? -61.695 -6.293 13.083 1.00 19.80 152 ILE B N 1
ATOM 3026 C CA . ILE B 1 156 ? -61.243 -4.924 13.336 1.00 19.06 152 ILE B CA 1
ATOM 3027 C C . ILE B 1 156 ? -62.236 -4.333 14.308 1.00 19.75 152 ILE B C 1
ATOM 3028 O O . ILE B 1 156 ? -63.439 -4.292 14.026 1.00 19.87 152 ILE B O 1
ATOM 3033 N N . ILE B 1 157 ? -61.742 -3.909 15.474 1.00 19.33 153 ILE B N 1
ATOM 3034 C CA . ILE B 1 157 ? -62.600 -3.379 16.520 1.00 19.28 153 ILE B CA 1
ATOM 3035 C C . ILE B 1 157 ? -62.195 -1.955 16.841 1.00 20.56 153 ILE B C 1
ATOM 3036 O O . ILE B 1 157 ? -61.019 -1.654 17.174 1.00 18.45 153 ILE B O 1
ATOM 3041 N N . GLU B 1 158 ? -63.200 -1.086 16.805 1.00 20.63 154 GLU B N 1
ATOM 3042 C CA . GLU B 1 158 ? -62.955 0.343 16.858 1.00 21.66 154 GLU B CA 1
ATOM 3043 C C . GLU B 1 158 ? -63.969 0.931 17.870 1.00 20.71 154 GLU B C 1
ATOM 3044 O O . GLU B 1 158 ? -65.121 0.458 17.972 1.00 19.76 154 GLU B O 1
ATOM 3050 N N . ALA B 1 159 ? -63.514 1.910 18.657 1.00 19.94 155 ALA B N 1
ATOM 3051 C CA . ALA B 1 159 ? -64.372 2.585 19.643 1.00 19.16 155 ALA B CA 1
ATOM 3052 C C . ALA B 1 159 ? -64.248 4.085 19.499 1.00 19.79 155 ALA B C 1
ATOM 3053 O O . ALA B 1 159 ? -63.133 4.597 19.450 1.00 20.30 155 ALA B O 1
ATOM 3055 N N . HIS B 1 160 ? -65.391 4.775 19.451 1.00 20.21 156 HIS B N 1
ATOM 3056 C CA . HIS B 1 160 ? -65.437 6.220 19.436 1.00 20.97 156 HIS B CA 1
ATOM 3057 C C . HIS B 1 160 ? -66.560 6.743 20.287 1.00 21.34 156 HIS B C 1
ATOM 3058 O O . HIS B 1 160 ? -67.405 5.967 20.768 1.00 21.26 156 HIS B O 1
ATOM 3065 N N . HIS B 1 161 ? -66.565 8.071 20.451 1.00 21.64 157 HIS B N 1
ATOM 3066 C CA . HIS B 1 161 ? -67.521 8.816 21.281 1.00 22.22 157 HIS B CA 1
ATOM 3067 C C . HIS B 1 161 ? -68.955 8.771 20.839 1.00 23.18 157 HIS B C 1
ATOM 3068 O O . HIS B 1 161 ? -69.261 8.410 19.700 1.00 23.06 157 HIS B O 1
ATOM 3075 N N . ARG B 1 162 ? -69.810 9.148 21.803 1.00 24.06 158 ARG B N 1
ATOM 3076 C CA A ARG B 1 162 ? -71.268 9.113 21.612 0.50 25.03 158 ARG B CA 1
ATOM 3077 C CA B ARG B 1 162 ? -71.271 9.391 21.746 0.50 26.17 158 ARG B CA 1
ATOM 3078 C C . ARG B 1 162 ? -71.781 9.956 20.428 1.00 27.28 158 ARG B C 1
ATOM 3079 O O . ARG B 1 162 ? -72.919 9.715 19.983 1.00 28.50 158 ARG B O 1
ATOM 3094 N N . HIS B 1 163 ? -70.969 10.872 19.887 1.00 27.46 159 HIS B N 1
ATOM 3095 C CA . HIS B 1 163 ? -71.416 11.761 18.799 1.00 29.38 159 HIS B CA 1
ATOM 3096 C C . HIS B 1 163 ? -70.949 11.337 17.443 1.00 29.68 159 HIS B C 1
ATOM 3097 O O . HIS B 1 163 ? -71.250 12.001 16.460 1.00 30.49 159 HIS B O 1
ATOM 3104 N N . LYS B 1 164 ? -70.218 10.233 17.360 1.00 28.04 160 LYS B N 1
ATOM 3105 C CA . LYS B 1 164 ? -69.693 9.801 16.078 1.00 29.33 160 LYS B CA 1
ATOM 3106 C C . LYS B 1 164 ? -70.830 9.200 15.219 1.00 31.07 160 LYS B C 1
ATOM 3107 O O . LYS B 1 164 ? -71.455 8.196 15.599 1.00 31.25 160 LYS B O 1
ATOM 3113 N N . VAL B 1 165 ? -71.076 9.794 14.055 1.00 32.57 161 VAL B N 1
ATOM 3114 C CA . VAL B 1 165 ? -72.249 9.410 13.254 1.00 33.95 161 VAL B CA 1
ATOM 3115 C C . VAL B 1 165 ? -72.049 8.205 12.311 1.00 33.82 161 VAL B C 1
ATOM 3116 O O . VAL B 1 165 ? -73.032 7.557 11.926 1.00 34.56 161 VAL B O 1
ATOM 3120 N N A ASP B 1 166 ? -70.799 7.910 11.954 0.50 32.72 162 ASP B N 1
ATOM 3121 N N B ASP B 1 166 ? -70.790 7.918 11.964 0.50 32.54 162 ASP B N 1
ATOM 3122 C CA A ASP B 1 166 ? -70.505 6.872 10.961 0.50 32.68 162 ASP B CA 1
ATOM 3123 C CA B ASP B 1 166 ? -70.447 6.883 10.980 0.50 32.35 162 ASP B CA 1
ATOM 3124 C C A ASP B 1 166 ? -69.788 5.657 11.550 0.50 30.49 162 ASP B C 1
ATOM 3125 C C B ASP B 1 166 ? -69.814 5.642 11.603 0.50 30.30 162 ASP B C 1
ATOM 3126 O O A ASP B 1 166 ? -68.908 5.791 12.405 0.50 28.91 162 ASP B O 1
ATOM 3127 O O B ASP B 1 166 ? -69.010 5.742 12.535 0.50 28.72 162 ASP B O 1
ATOM 3136 N N . ALA B 1 167 ? -70.169 4.476 11.066 1.00 30.16 163 ALA B N 1
ATOM 3137 C CA . ALA B 1 167 ? -69.633 3.208 11.528 1.00 28.17 163 ALA B CA 1
ATOM 3138 C C . ALA B 1 167 ? -69.453 2.218 10.376 1.00 28.75 163 ALA B C 1
ATOM 3139 O O . ALA B 1 167 ? -70.371 1.993 9.572 1.00 29.84 163 ALA B O 1
ATOM 3141 N N . PRO B 1 168 ? -68.253 1.618 10.281 1.00 27.82 164 PRO B N 1
ATOM 3142 C CA . PRO B 1 168 ? -67.105 1.852 11.167 1.00 26.27 164 PRO B CA 1
ATOM 3143 C C . PRO B 1 168 ? -66.377 3.148 10.832 1.00 26.08 164 PRO B C 1
ATOM 3144 O O . PRO B 1 168 ? -66.704 3.765 9.831 1.00 27.60 164 PRO B O 1
ATOM 3148 N N . SER B 1 169 ? -65.411 3.560 11.662 1.00 25.11 165 SER B N 1
ATOM 3149 C CA . SER B 1 169 ? -64.620 4.772 11.392 1.00 25.34 165 SER B CA 1
ATOM 3150 C C . SER B 1 169 ? -63.860 4.681 10.071 1.00 25.84 165 SER B C 1
ATOM 3151 O O . SER B 1 169 ? -63.530 3.598 9.615 1.00 26.02 165 SER B O 1
ATOM 3154 N N . GLY B 1 170 ? -63.562 5.826 9.470 1.00 26.86 166 GLY B N 1
ATOM 3155 C CA . GLY B 1 170 ? -62.704 5.868 8.279 1.00 27.57 166 GLY B CA 1
ATOM 3156 C C . GLY B 1 170 ? -61.344 5.240 8.570 1.00 26.23 166 GLY B C 1
ATOM 3157 O O . GLY B 1 170 ? -60.792 4.535 7.727 1.00 26.90 166 GLY B O 1
ATOM 3158 N N . THR B 1 171 ? -60.784 5.487 9.750 1.00 25.44 167 THR B N 1
ATOM 3159 C CA . THR B 1 171 ? -59.512 4.821 10.110 1.00 24.68 167 THR B CA 1
ATOM 3160 C C . THR B 1 171 ? -59.640 3.279 10.058 1.00 24.55 167 THR B C 1
ATOM 3161 O O . THR B 1 171 ? -58.797 2.599 9.469 1.00 24.90 167 THR B O 1
ATOM 3165 N N . ALA B 1 172 ? -60.701 2.729 10.645 1.00 24.38 168 ALA B N 1
ATOM 3166 C CA . ALA B 1 172 ? -60.908 1.273 10.621 1.00 24.15 168 ALA B CA 1
ATOM 3167 C C . ALA B 1 172 ? -61.007 0.777 9.186 1.00 25.84 168 ALA B C 1
ATOM 3168 O O . ALA B 1 172 ? -60.456 -0.268 8.868 1.00 25.21 168 ALA B O 1
ATOM 3170 N N . LEU B 1 173 ? -61.703 1.540 8.332 1.00 27.69 169 LEU B N 1
ATOM 3171 C CA . LEU B 1 173 ? -61.823 1.208 6.910 1.00 29.93 169 LEU B CA 1
ATOM 3172 C C . LEU B 1 173 ? -60.475 1.164 6.192 1.00 30.45 169 LEU B C 1
ATOM 3173 O O . LEU B 1 173 ? -60.234 0.239 5.419 1.00 29.70 169 LEU B O 1
ATOM 3178 N N . MET B 1 174 ? -59.628 2.178 6.436 1.00 31.44 170 MET B N 1
ATOM 3179 C CA A MET B 1 174 ? -58.267 2.229 5.899 0.50 32.21 170 MET B CA 1
ATOM 3180 C CA B MET B 1 174 ? -58.286 2.200 5.864 0.50 32.09 170 MET B CA 1
ATOM 3181 C C . MET B 1 174 ? -57.486 0.991 6.360 1.00 30.86 170 MET B C 1
ATOM 3182 O O . MET B 1 174 ? -56.747 0.366 5.579 1.00 31.40 170 MET B O 1
ATOM 3191 N N . MET B 1 175 ? -57.667 0.617 7.630 1.00 28.26 171 MET B N 1
ATOM 3192 C CA . MET B 1 175 ? -57.013 -0.598 8.147 1.00 27.19 171 MET B CA 1
ATOM 3193 C C . MET B 1 175 ? -57.500 -1.819 7.376 1.00 26.76 171 MET B C 1
ATOM 3194 O O . MET B 1 175 ? -56.693 -2.649 6.975 1.00 26.69 171 MET B O 1
ATOM 3199 N N . GLY B 1 176 ? -58.809 -1.902 7.151 1.00 26.35 172 GLY B N 1
ATOM 3200 C CA . GLY B 1 176 ? -59.387 -2.994 6.391 1.00 26.75 172 GLY B CA 1
ATOM 3201 C C . GLY B 1 176 ? -58.820 -3.071 4.987 1.00 28.64 172 GLY B C 1
ATOM 3202 O O . GLY B 1 176 ? -58.398 -4.141 4.545 1.00 27.92 172 GLY B O 1
ATOM 3203 N N . GLU B 1 177 ? -58.820 -1.935 4.287 1.00 30.46 173 GLU B N 1
ATOM 3204 C CA . GLU B 1 177 ? -58.316 -1.865 2.912 1.00 33.23 173 GLU B CA 1
ATOM 3205 C C . GLU B 1 177 ? -56.843 -2.262 2.808 1.00 31.88 173 GLU B C 1
ATOM 3206 O O . GLU B 1 177 ? -56.474 -3.002 1.907 1.00 31.71 173 GLU B O 1
ATOM 3212 N N . THR B 1 178 ? -56.016 -1.761 3.732 1.00 30.78 174 THR B N 1
ATOM 3213 C CA . THR B 1 178 ? -54.588 -2.113 3.824 1.00 30.24 174 THR B CA 1
ATOM 3214 C C . THR B 1 178 ? -54.434 -3.635 3.982 1.00 29.91 174 THR B C 1
ATOM 3215 O O . THR B 1 178 ? -53.669 -4.282 3.246 1.00 29.83 174 THR B O 1
ATOM 3219 N N . ILE B 1 179 ? -55.179 -4.193 4.934 1.00 28.06 175 ILE B N 1
ATOM 3220 C CA . ILE B 1 179 ? -55.204 -5.632 5.175 1.00 27.78 175 ILE B CA 1
ATOM 3221 C C . ILE B 1 179 ? -55.683 -6.397 3.928 1.00 29.91 175 ILE B C 1
ATOM 3222 O O . ILE B 1 179 ? -55.013 -7.333 3.482 1.00 30.28 175 ILE B O 1
ATOM 3227 N N . ALA B 1 180 ? -56.821 -5.996 3.367 1.00 30.74 176 ALA B N 1
ATOM 3228 C CA . ALA B 1 180 ? -57.354 -6.641 2.178 1.00 33.36 176 ALA B CA 1
ATOM 3229 C C . ALA B 1 180 ? -56.313 -6.602 1.067 1.00 35.27 176 ALA B C 1
ATOM 3230 O O . ALA B 1 180 ? -56.046 -7.620 0.436 1.00 35.08 176 ALA B O 1
ATOM 3232 N N . ALA B 1 181 ? -55.710 -5.432 0.859 1.00 36.02 177 ALA B N 1
ATOM 3233 C CA . ALA B 1 181 ? -54.748 -5.253 -0.226 1.00 39.35 177 ALA B CA 1
ATOM 3234 C C . ALA B 1 181 ? -53.488 -6.078 -0.043 1.00 39.46 177 ALA B C 1
ATOM 3235 O O . ALA B 1 181 ? -52.916 -6.526 -1.015 1.00 39.72 177 ALA B O 1
ATOM 3237 N N . ALA B 1 182 ? -53.058 -6.288 1.197 1.00 39.47 178 ALA B N 1
ATOM 3238 C CA . ALA B 1 182 ? -51.837 -7.042 1.439 1.00 42.04 178 ALA B CA 1
ATOM 3239 C C . ALA B 1 182 ? -51.884 -8.433 0.798 1.00 46.42 178 ALA B C 1
ATOM 3240 O O . ALA B 1 182 ? -50.830 -8.999 0.503 1.00 50.11 178 ALA B O 1
ATOM 3242 N N . THR B 1 183 ? -53.089 -8.968 0.560 1.00 47.30 179 THR B N 1
ATOM 3243 C CA . THR B 1 183 ? -53.250 -10.169 -0.298 1.00 49.36 179 THR B CA 1
ATOM 3244 C C . THR B 1 183 ? -54.066 -9.926 -1.586 1.00 51.13 179 THR B C 1
ATOM 3245 O O . THR B 1 183 ? -54.870 -10.771 -1.991 1.00 49.46 179 THR B O 1
ATOM 3249 N N . GLY B 1 184 ? -53.848 -8.762 -2.214 1.00 54.72 180 GLY B N 1
ATOM 3250 C CA . GLY B 1 184 ? -54.418 -8.413 -3.539 1.00 54.04 180 GLY B CA 1
ATOM 3251 C C . GLY B 1 184 ? -55.939 -8.418 -3.599 1.00 55.23 180 GLY B C 1
ATOM 3252 O O . GLY B 1 184 ? -56.531 -8.594 -4.669 1.00 59.89 180 GLY B O 1
ATOM 3253 N N . ARG B 1 185 ? -56.569 -8.221 -2.442 1.00 52.53 181 ARG B N 1
ATOM 3254 C CA . ARG B 1 185 ? -58.016 -8.339 -2.299 1.00 51.12 181 ARG B CA 1
ATOM 3255 C C . ARG B 1 185 ? -58.661 -6.982 -2.110 1.00 51.51 181 ARG B C 1
ATOM 3256 O O . ARG B 1 185 ? -57.981 -5.951 -1.923 1.00 51.04 181 ARG B O 1
ATOM 3264 N N . SER B 1 186 ? -59.990 -7.006 -2.160 1.00 51.07 182 SER B N 1
ATOM 3265 C CA . SER B 1 186 ? -60.807 -5.837 -1.900 1.00 48.64 182 SER B CA 1
ATOM 3266 C C . SER B 1 186 ? -61.662 -6.085 -0.672 1.00 45.18 182 SER B C 1
ATOM 3267 O O . SER B 1 186 ? -62.076 -7.207 -0.378 1.00 42.61 182 SER B O 1
ATOM 3270 N N . LEU B 1 187 ? -61.927 -5.005 0.034 1.00 44.47 183 LEU B N 1
ATOM 3271 C CA . LEU B 1 187 ? -62.727 -5.049 1.237 1.00 42.55 183 LEU B CA 1
ATOM 3272 C C . LEU B 1 187 ? -64.176 -5.370 0.864 1.00 44.80 183 LEU B C 1
ATOM 3273 O O . LEU B 1 187 ? -64.848 -6.099 1.591 1.00 45.26 183 LEU B O 1
ATOM 3278 N N . ASP B 1 188 ? -64.631 -4.864 -0.291 1.00 46.41 184 ASP B N 1
ATOM 3279 C CA . ASP B 1 188 ? -65.974 -5.143 -0.810 1.00 48.54 184 ASP B CA 1
ATOM 3280 C C . ASP B 1 188 ? -66.266 -6.636 -1.005 1.00 48.37 184 ASP B C 1
ATOM 3281 O O . ASP B 1 188 ? -67.431 -7.062 -1.019 1.00 48.19 184 ASP B O 1
ATOM 3286 N N . ASP B 1 189 ? -65.206 -7.420 -1.171 1.00 47.23 185 ASP B N 1
ATOM 3287 C CA . ASP B 1 189 ? -65.310 -8.879 -1.250 1.00 46.68 185 ASP B CA 1
ATOM 3288 C C . ASP B 1 189 ? -65.448 -9.583 0.104 1.00 43.38 185 ASP B C 1
ATOM 3289 O O . ASP B 1 189 ? -66.012 -10.673 0.189 1.00 43.27 185 ASP B O 1
ATOM 3294 N N . CYS B 1 190 ? -64.935 -8.986 1.166 1.00 39.19 186 CYS B N 1
ATOM 3295 C CA . CYS B 1 190 ? -64.807 -9.765 2.395 1.00 36.68 186 CYS B CA 1
ATOM 3296 C C . CYS B 1 190 ? -65.321 -9.093 3.670 1.00 35.37 186 CYS B C 1
ATOM 3297 O O . CYS B 1 190 ? -65.283 -9.701 4.761 1.00 33.78 186 CYS B O 1
ATOM 3300 N N . ALA B 1 191 ? -65.793 -7.850 3.562 1.00 34.51 187 ALA B N 1
ATOM 3301 C CA . ALA B 1 191 ? -66.170 -7.133 4.779 1.00 33.42 187 ALA B CA 1
ATOM 3302 C C . ALA B 1 191 ? -67.535 -7.560 5.322 1.00 33.40 187 ALA B C 1
ATOM 3303 O O . ALA B 1 191 ? -68.487 -7.759 4.560 1.00 34.90 187 ALA B O 1
ATOM 3305 N N . VAL B 1 192 ? -67.599 -7.725 6.636 1.00 31.17 188 VAL B N 1
ATOM 3306 C CA . VAL B 1 192 ? -68.849 -7.926 7.361 1.00 31.61 188 VAL B CA 1
ATOM 3307 C C . VAL B 1 192 ? -68.898 -6.872 8.457 1.00 31.42 188 VAL B C 1
ATOM 3308 O O . VAL B 1 192 ? -67.999 -6.794 9.277 1.00 29.89 188 VAL B O 1
ATOM 3312 N N . TYR B 1 193 ? -69.937 -6.049 8.449 1.00 34.37 189 TYR B N 1
ATOM 3313 C CA . TYR B 1 193 ? -70.044 -4.929 9.371 1.00 35.01 189 TYR B CA 1
ATOM 3314 C C . TYR B 1 193 ? -71.156 -5.160 10.408 1.00 35.88 189 TYR B C 1
ATOM 3315 O O . TYR B 1 193 ? -72.331 -5.276 10.056 1.00 36.06 189 TYR B O 1
ATOM 3324 N N . GLY B 1 194 ? -70.778 -5.212 11.679 1.00 34.40 190 GLY B N 1
ATOM 3325 C CA . GLY B 1 194 ? -71.729 -5.283 12.791 1.00 35.45 190 GLY B CA 1
ATOM 3326 C C . GLY B 1 194 ? -72.661 -6.485 12.763 1.00 38.45 190 GLY B C 1
ATOM 3327 O O . GLY B 1 194 ? -73.888 -6.327 12.735 1.00 41.58 190 GLY B O 1
ATOM 3328 N N . ARG B 1 195 ? -72.101 -7.692 12.784 1.00 37.45 191 ARG B N 1
ATOM 3329 C CA . ARG B 1 195 ? -72.933 -8.885 12.692 1.00 38.31 191 ARG B CA 1
ATOM 3330 C C . ARG B 1 195 ? -73.965 -8.970 13.820 1.00 39.07 191 ARG B C 1
ATOM 3331 O O . ARG B 1 195 ? -73.757 -8.445 14.917 1.00 37.92 191 ARG B O 1
ATOM 3339 N N . HIS B 1 196 ? -75.093 -9.607 13.517 1.00 40.08 192 HIS B N 1
ATOM 3340 C CA . HIS B 1 196 ? -76.195 -9.775 14.462 1.00 42.44 192 HIS B CA 1
ATOM 3341 C C . HIS B 1 196 ? -77.167 -10.776 13.935 1.00 43.49 192 HIS B C 1
ATOM 3342 O O . HIS B 1 196 ? -77.505 -10.744 12.757 1.00 46.15 192 HIS B O 1
ATOM 3349 N N . GLY B 1 197 ? -77.656 -11.649 14.809 1.00 43.92 193 GLY B N 1
ATOM 3350 C CA . GLY B 1 197 ? -78.593 -12.722 14.428 1.00 44.79 193 GLY B CA 1
ATOM 3351 C C . GLY B 1 197 ? -77.821 -14.009 14.174 1.00 44.41 193 GLY B C 1
ATOM 3352 O O . GLY B 1 197 ? -76.678 -14.137 14.616 1.00 40.85 193 GLY B O 1
ATOM 3353 N N . VAL B 1 198 ? -78.452 -14.966 13.485 1.00 46.47 194 VAL B N 1
ATOM 3354 C CA . VAL B 1 198 ? -77.773 -16.185 13.012 1.00 47.08 194 VAL B CA 1
ATOM 3355 C C . VAL B 1 198 ? -76.840 -15.838 11.838 1.00 48.02 194 VAL B C 1
ATOM 3356 O O . VAL B 1 198 ? -77.309 -15.559 10.730 1.00 50.79 194 VAL B O 1
ATOM 3360 N N . THR B 1 199 ? -75.528 -15.848 12.071 1.00 46.98 195 THR B N 1
ATOM 3361 C CA . THR B 1 199 ? -74.567 -15.539 10.997 1.00 47.53 195 THR B CA 1
ATOM 3362 C C . THR B 1 199 ? -73.819 -16.761 10.451 1.00 47.43 195 THR B C 1
ATOM 3363 O O . THR B 1 199 ? -73.162 -16.665 9.410 1.00 48.28 195 THR B O 1
ATOM 3367 N N . GLY B 1 200 ? -73.929 -17.896 11.146 1.00 46.39 196 GLY B N 1
ATOM 3368 C CA . GLY B 1 200 ? -73.292 -19.148 10.723 1.00 44.43 196 GLY B CA 1
ATOM 3369 C C . GLY B 1 200 ? -71.773 -19.222 10.861 1.00 42.02 196 GLY B C 1
ATOM 3370 O O . GLY B 1 200 ? -71.134 -18.350 11.459 1.00 39.37 196 GLY B O 1
ATOM 3371 N N . GLU B 1 201 ? -71.204 -20.288 10.313 1.00 41.25 197 GLU B N 1
ATOM 3372 C CA . GLU B 1 201 ? -69.758 -20.486 10.278 1.00 40.93 197 GLU B CA 1
ATOM 3373 C C . GLU B 1 201 ? -69.094 -19.277 9.648 1.00 39.18 197 GLU B C 1
ATOM 3374 O O . GLU B 1 201 ? -69.477 -18.869 8.557 1.00 39.98 197 GLU B O 1
ATOM 3380 N N . ARG B 1 202 ? -68.120 -18.703 10.351 1.00 36.13 198 ARG B N 1
ATOM 3381 C CA . ARG B 1 202 ? -67.339 -17.578 9.841 1.00 33.62 198 ARG B CA 1
ATOM 3382 C C . ARG B 1 202 ? -66.493 -18.058 8.684 1.00 34.25 198 ARG B C 1
ATOM 3383 O O . ARG B 1 202 ? -65.776 -19.046 8.825 1.00 34.89 198 ARG B O 1
ATOM 3391 N N . ASP B 1 203 ? -66.539 -17.345 7.564 1.00 33.37 199 ASP B N 1
ATOM 3392 C CA . ASP B 1 203 ? -65.656 -17.646 6.445 1.00 34.45 199 ASP B CA 1
ATOM 3393 C C . ASP B 1 203 ? -64.251 -17.196 6.791 1.00 32.47 199 ASP B C 1
ATOM 3394 O O . ASP B 1 203 ? -64.085 -16.094 7.286 1.00 32.45 199 ASP B O 1
ATOM 3399 N N . PRO B 1 204 ? -63.227 -18.041 6.530 1.00 32.35 200 PRO B N 1
ATOM 3400 C CA . PRO B 1 204 ? -61.860 -17.661 6.941 1.00 30.36 200 PRO B CA 1
ATOM 3401 C C . PRO B 1 204 ? -61.379 -16.360 6.281 1.00 30.30 200 PRO B C 1
ATOM 3402 O O . PRO B 1 204 ? -60.531 -15.662 6.849 1.00 29.08 200 PRO B O 1
ATOM 3406 N N . SER B 1 205 ? -61.932 -16.000 5.119 1.00 30.02 201 SER B N 1
ATOM 3407 C CA A SER B 1 205 ? -61.503 -14.788 4.407 0.50 29.92 201 SER B CA 1
ATOM 3408 C CA B SER B 1 205 ? -61.462 -14.783 4.461 0.50 29.74 201 SER B CA 1
ATOM 3409 C C . SER B 1 205 ? -62.147 -13.491 4.924 1.00 28.87 201 SER B C 1
ATOM 3410 O O . SER B 1 205 ? -61.711 -12.412 4.586 1.00 28.81 201 SER B O 1
ATOM 3415 N N . THR B 1 206 ? -63.201 -13.611 5.722 1.00 28.19 202 THR B N 1
ATOM 3416 C CA . THR B 1 206 ? -63.980 -12.449 6.189 1.00 28.36 202 THR B CA 1
ATOM 3417 C C . THR B 1 206 ? -63.125 -11.516 7.036 1.00 26.56 202 THR B C 1
ATOM 3418 O O . THR B 1 206 ? -62.271 -11.974 7.834 1.00 25.72 202 THR B O 1
ATOM 3422 N N . ILE B 1 207 ? -63.342 -10.217 6.843 1.00 25.83 203 ILE B N 1
ATOM 3423 C CA . ILE B 1 207 ? -62.830 -9.203 7.766 1.00 24.85 203 ILE B CA 1
ATOM 3424 C C . ILE B 1 207 ? -64.050 -8.587 8.444 1.00 24.27 203 ILE B C 1
ATOM 3425 O O . ILE B 1 207 ? -64.864 -7.945 7.805 1.00 25.06 203 ILE B O 1
ATOM 3430 N N . GLY B 1 208 ? -64.181 -8.813 9.744 1.00 23.18 204 GLY B N 1
ATOM 3431 C CA . GLY B 1 208 ? -65.387 -8.415 10.444 1.00 23.04 204 GLY B CA 1
ATOM 3432 C C . GLY B 1 208 ? -65.115 -7.167 11.238 1.00 22.30 204 GLY B C 1
ATOM 3433 O O . GLY B 1 208 ? -64.107 -7.086 11.961 1.00 21.82 204 GLY B O 1
ATOM 3434 N N . PHE B 1 209 ? -66.022 -6.208 11.107 1.00 22.36 205 PHE B N 1
ATOM 3435 C CA . PHE B 1 209 ? -65.902 -4.915 11.744 1.00 22.55 205 PHE B CA 1
ATOM 3436 C C . PHE B 1 209 ? -66.880 -4.792 12.912 1.00 23.26 205 PHE B C 1
ATOM 3437 O O . PHE B 1 209 ? -68.083 -5.113 12.764 1.00 24.17 205 PHE B O 1
ATOM 3445 N N . SER B 1 210 ? -66.371 -4.311 14.045 1.00 22.22 206 SER B N 1
ATOM 3446 C CA . SER B 1 210 ? -67.190 -3.978 15.235 1.00 23.17 206 SER B CA 1
ATOM 3447 C C . SER B 1 210 ? -66.973 -2.491 15.622 1.00 22.93 206 SER B C 1
ATOM 3448 O O . SER B 1 210 ? -65.821 -2.010 15.713 1.00 21.35 206 SER B O 1
ATOM 3451 N N . ALA B 1 211 ? -68.068 -1.794 15.875 1.00 22.37 207 ALA B N 1
ATOM 3452 C CA . ALA B 1 211 ? -68.008 -0.374 16.158 1.00 22.84 207 ALA B CA 1
ATOM 3453 C C . ALA B 1 211 ? -68.691 -0.061 17.486 1.00 22.43 207 ALA B C 1
ATOM 3454 O O . ALA B 1 211 ? -69.912 -0.126 17.587 1.00 23.04 207 ALA B O 1
ATOM 3456 N N . ILE B 1 212 ? -67.882 0.319 18.469 1.00 21.00 208 ILE B N 1
ATOM 3457 C CA . ILE B 1 212 ? -68.312 0.621 19.838 1.00 20.99 208 ILE B CA 1
ATOM 3458 C C . ILE B 1 212 ? -68.518 2.122 19.938 1.00 21.12 208 ILE B C 1
ATOM 3459 O O . ILE B 1 212 ? -67.695 2.870 19.446 1.00 21.41 208 ILE B O 1
ATOM 3464 N N . ARG B 1 213 ? -69.614 2.561 20.547 1.00 21.36 209 ARG B N 1
ATOM 3465 C CA . ARG B 1 213 ? -69.916 3.985 20.611 1.00 22.28 209 ARG B CA 1
ATOM 3466 C C . ARG B 1 213 ? -70.292 4.373 22.027 1.00 22.54 209 ARG B C 1
ATOM 3467 O O . ARG B 1 213 ? -71.178 3.753 22.636 1.00 22.63 209 ARG B O 1
ATOM 3475 N N . GLY B 1 214 ? -69.641 5.404 22.561 1.00 21.98 210 GLY B N 1
ATOM 3476 C CA . GLY B 1 214 ? -70.042 5.877 23.891 1.00 21.43 210 GLY B CA 1
ATOM 3477 C C . GLY B 1 214 ? -69.081 6.835 24.536 1.00 20.23 210 GLY B C 1
ATOM 3478 O O . GLY B 1 214 ? -67.921 6.902 24.145 1.00 19.40 210 GLY B O 1
ATOM 3479 N N . GLY B 1 215 ? -69.588 7.590 25.512 1.00 20.83 211 GLY B N 1
ATOM 3480 C CA . GLY B 1 215 ? -68.787 8.553 26.273 1.00 21.05 211 GLY B CA 1
ATOM 3481 C C . GLY B 1 215 ? -68.123 9.580 25.374 1.00 21.52 211 GLY B C 1
ATOM 3482 O O . GLY B 1 215 ? -68.716 10.036 24.395 1.00 22.68 211 GLY B O 1
ATOM 3483 N N . ASP B 1 216 ? -66.888 9.951 25.704 1.00 21.29 212 ASP B N 1
ATOM 3484 C CA . ASP B 1 216 ? -66.118 10.873 24.868 1.00 21.23 212 ASP B CA 1
ATOM 3485 C C . ASP B 1 216 ? -64.836 10.207 24.358 1.00 20.04 212 ASP B C 1
ATOM 3486 O O . ASP B 1 216 ? -63.817 10.851 24.170 1.00 19.56 212 ASP B O 1
ATOM 3491 N N . ILE B 1 217 ? -64.913 8.898 24.128 1.00 19.48 213 ILE B N 1
ATOM 3492 C CA . ILE B 1 217 ? -63.797 8.133 23.598 1.00 18.54 213 ILE B CA 1
ATOM 3493 C C . ILE B 1 217 ? -63.228 8.802 22.328 1.00 19.47 213 ILE B C 1
ATOM 3494 O O . ILE B 1 217 ? -63.942 9.001 21.332 1.00 20.80 213 ILE B O 1
ATOM 3499 N N . VAL B 1 218 ? -61.945 9.1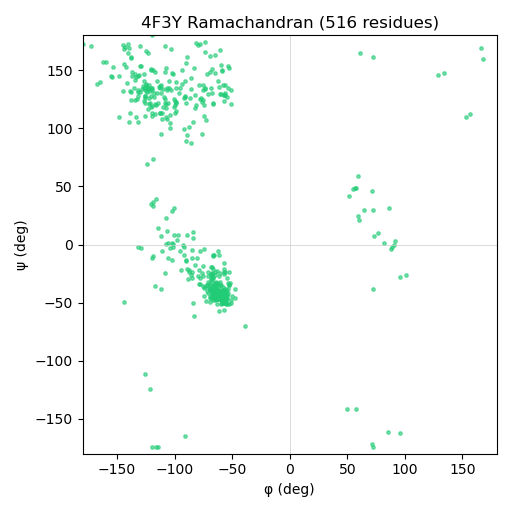59 22.355 1.00 19.04 214 VAL B N 1
ATOM 3500 C CA . VAL B 1 218 ? -61.337 9.873 21.226 1.00 19.77 214 VAL B CA 1
ATOM 3501 C C . VAL B 1 218 ? -61.110 8.951 20.029 1.00 19.70 214 VAL B C 1
ATOM 3502 O O . VAL B 1 218 ? -61.308 9.351 18.883 1.00 20.11 214 VAL B O 1
ATOM 3506 N N . GLY B 1 219 ? -60.739 7.698 20.290 1.00 18.98 215 GLY B N 1
ATOM 3507 C CA . GLY B 1 219 ? -60.566 6.761 19.186 1.00 19.53 215 GLY B CA 1
ATOM 3508 C C . GLY B 1 219 ? -59.574 5.639 19.443 1.00 18.94 215 GLY B C 1
ATOM 3509 O O . GLY B 1 219 ? -58.373 5.868 19.485 1.00 19.32 215 GLY B O 1
ATOM 3510 N N . ASP B 1 220 ? -60.089 4.423 19.594 1.00 18.58 216 ASP B N 1
ATOM 3511 C CA . ASP B 1 220 ? -59.263 3.238 19.767 1.00 18.23 216 ASP B CA 1
ATOM 3512 C C . ASP B 1 220 ? -59.511 2.357 18.558 1.00 18.61 216 ASP B C 1
ATOM 3513 O O . ASP B 1 220 ? -60.645 2.229 18.107 1.00 19.41 216 ASP B O 1
ATOM 3518 N N . HIS B 1 221 ? -58.464 1.729 18.047 1.00 18.59 217 HIS B N 1
ATOM 3519 C CA . HIS B 1 221 ? -58.582 0.833 16.870 1.00 17.45 217 HIS B CA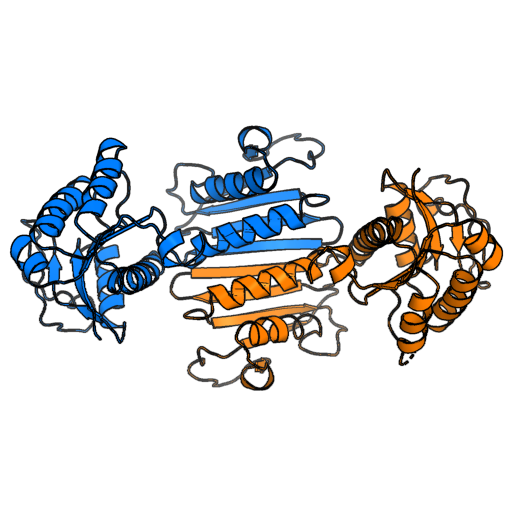 1
ATOM 3520 C C . HIS B 1 221 ? -57.720 -0.377 17.168 1.00 16.86 217 HIS B C 1
ATOM 3521 O O . HIS B 1 221 ? -56.524 -0.220 17.417 1.00 16.40 217 HIS B O 1
ATOM 3528 N N . THR B 1 222 ? -58.315 -1.572 17.104 1.00 16.03 218 THR B N 1
ATOM 3529 C CA . THR B 1 222 ? -57.631 -2.860 17.331 1.00 14.47 218 THR B CA 1
ATOM 3530 C C . THR B 1 222 ? -57.831 -3.752 16.110 1.00 15.20 218 THR B C 1
ATOM 3531 O O . THR B 1 222 ? -58.951 -3.840 15.581 1.00 14.96 218 THR B O 1
ATOM 3535 N N . VAL B 1 223 ? -56.742 -4.340 15.609 1.00 14.60 219 VAL B N 1
ATOM 3536 C CA . VAL B 1 223 ? -56.868 -5.408 14.635 1.00 15.63 219 VAL B CA 1
ATOM 3537 C C . VAL B 1 223 ? -56.485 -6.676 15.401 1.00 15.94 219 VAL B C 1
ATOM 3538 O O . VAL B 1 223 ? -55.387 -6.771 15.974 1.00 15.83 219 VAL B O 1
ATOM 3542 N N . LEU B 1 224 ? -57.436 -7.606 15.430 1.00 15.56 220 LEU B N 1
ATOM 3543 C CA . LEU B 1 224 ? -57.276 -8.894 16.040 1.00 15.85 220 LEU B CA 1
ATOM 3544 C C . LEU B 1 224 ? -57.000 -9.953 14.965 1.00 16.45 220 LEU B C 1
ATOM 3545 O O . LEU B 1 224 ? -57.763 -10.080 13.991 1.00 16.76 220 LEU B O 1
ATOM 3550 N N . PHE B 1 225 ? -55.900 -10.691 15.121 1.00 15.82 221 PHE B N 1
ATOM 3551 C CA . PHE B 1 225 ? -55.715 -11.901 14.313 1.00 16.48 221 PHE B CA 1
ATOM 3552 C C . PHE B 1 225 ? -55.996 -13.116 15.174 1.00 16.46 221 PHE B C 1
ATOM 3553 O O . PHE B 1 225 ? -55.153 -13.493 16.009 1.00 17.02 221 PHE B O 1
ATOM 3561 N N . ALA B 1 226 ? -57.158 -13.735 14.974 1.00 15.86 222 ALA B N 1
ATOM 3562 C CA . ALA B 1 226 ? -57.612 -14.796 15.867 1.00 15.87 222 ALA B CA 1
ATOM 3563 C C . ALA B 1 226 ? -57.325 -16.159 15.256 1.00 16.32 222 ALA B C 1
ATOM 3564 O O . ALA B 1 226 ? -57.885 -16.525 14.236 1.00 16.64 222 ALA B O 1
ATOM 3566 N N . GLY B 1 227 ? -56.427 -16.901 15.890 1.00 16.57 223 GLY B N 1
ATOM 3567 C CA . GLY B 1 227 ? -55.965 -18.163 15.323 1.00 17.30 223 GLY B CA 1
ATOM 3568 C C . GLY B 1 227 ? -56.287 -19.291 16.266 1.00 16.93 223 GLY B C 1
ATOM 3569 O O . GLY B 1 227 ? -56.839 -19.063 17.356 1.00 15.89 223 GLY B O 1
ATOM 3570 N N . ILE B 1 228 ? -55.916 -20.500 15.861 1.00 18.04 224 ILE B N 1
ATOM 3571 C CA . ILE B 1 228 ? -56.177 -21.712 16.667 1.00 18.86 224 ILE B CA 1
ATOM 3572 C C . ILE B 1 228 ? -55.184 -21.711 17.833 1.00 17.85 224 ILE B C 1
ATOM 3573 O O . ILE B 1 228 ? -53.975 -21.864 17.636 1.00 18.93 224 ILE B O 1
ATOM 3578 N N . GLY B 1 229 ? -55.687 -21.504 19.046 1.00 17.05 225 GLY B N 1
ATOM 3579 C CA . GLY B 1 229 ? -54.825 -21.538 20.251 1.00 16.31 225 GLY B CA 1
ATOM 3580 C C . GLY B 1 229 ? -54.159 -20.214 20.633 1.00 16.08 225 GLY B C 1
ATOM 3581 O O . GLY B 1 229 ? -53.465 -20.129 21.679 1.00 15.79 225 GLY B O 1
ATOM 3582 N N . GLU B 1 230 ? -54.351 -19.176 19.804 1.00 15.73 226 GLU B N 1
ATOM 3583 C CA . GLU B 1 230 ? -53.620 -17.921 19.986 1.00 15.90 226 GLU B CA 1
ATOM 3584 C C . GLU B 1 230 ? -54.264 -16.761 19.247 1.00 16.41 226 GLU B C 1
ATOM 3585 O O . GLU B 1 230 ? -54.991 -16.959 18.255 1.00 17.31 226 GLU B O 1
ATOM 3591 N N . ARG B 1 231 ? -53.963 -15.565 19.745 1.00 15.86 227 ARG B N 1
ATOM 3592 C CA . ARG B 1 231 ? -54.396 -14.311 19.178 1.00 17.07 227 ARG B CA 1
ATOM 3593 C C . ARG B 1 231 ? -53.249 -13.315 19.186 1.00 16.61 227 ARG B C 1
ATOM 3594 O O . ARG B 1 231 ? -52.432 -13.291 20.114 1.00 16.31 227 ARG B O 1
ATOM 3602 N N . ILE B 1 232 ? -53.208 -12.487 18.151 1.00 16.62 228 ILE B N 1
ATOM 3603 C CA . ILE B 1 232 ? -52.233 -11.431 18.061 1.00 16.90 228 ILE B CA 1
ATOM 3604 C C . ILE B 1 232 ? -53.041 -10.149 17.830 1.00 17.19 228 ILE B C 1
ATOM 3605 O O . ILE B 1 232 ? -53.895 -10.105 16.938 1.00 16.52 228 ILE B O 1
ATOM 3610 N N . GLU B 1 233 ? -52.802 -9.127 18.641 1.00 17.14 229 GLU B N 1
ATOM 3611 C CA . GLU B 1 233 ? -53.567 -7.874 18.526 1.00 17.46 229 GLU B CA 1
ATOM 3612 C C . GLU B 1 233 ? -52.631 -6.699 18.322 1.00 17.75 229 GLU B C 1
ATOM 3613 O O . GLU B 1 233 ? -51.590 -6.609 18.980 1.00 16.78 229 GLU B O 1
ATOM 3619 N N . ILE B 1 234 ? -52.996 -5.827 17.374 1.00 17.98 230 ILE B N 1
ATOM 3620 C CA . ILE B 1 234 ? -52.258 -4.627 17.109 1.00 17.64 230 ILE B CA 1
ATOM 3621 C C . ILE B 1 234 ? -53.253 -3.486 17.359 1.00 18.39 230 ILE B C 1
ATOM 3622 O O . ILE B 1 234 ? -54.261 -3.352 16.624 1.00 17.42 230 ILE B O 1
ATOM 3627 N N . THR B 1 235 ? -52.972 -2.697 18.401 1.00 16.81 231 THR B N 1
ATOM 3628 C CA . THR B 1 235 ? -53.884 -1.666 18.867 1.00 17.72 231 THR B CA 1
ATOM 3629 C C . THR B 1 235 ? -53.276 -0.234 18.890 1.00 17.69 231 THR B C 1
ATOM 3630 O O . THR B 1 235 ? -52.123 -0.018 19.291 1.00 15.89 231 THR B O 1
ATOM 3634 N N . HIS B 1 236 ? -54.064 0.713 18.391 1.00 17.52 232 HIS B N 1
ATOM 3635 C CA . HIS B 1 236 ? -53.721 2.095 18.500 1.00 18.50 232 HIS B CA 1
ATOM 3636 C C . HIS B 1 236 ? -54.776 2.824 19.306 1.00 18.29 232 HIS B C 1
ATOM 3637 O O . HIS B 1 236 ? -55.967 2.728 19.013 1.00 17.98 232 HIS B O 1
ATOM 3644 N N . LYS B 1 237 ? -54.327 3.589 20.288 1.00 17.94 233 LYS B N 1
ATOM 3645 C CA . LYS B 1 237 ? -55.210 4.349 21.185 1.00 17.78 233 LYS B CA 1
ATOM 3646 C C . LYS B 1 237 ? -54.829 5.799 21.065 1.00 18.24 233 LYS B C 1
ATOM 3647 O O . LYS B 1 237 ? -53.681 6.134 21.315 1.00 17.74 233 LYS B O 1
ATOM 3653 N N . SER B 1 238 ? -55.781 6.646 20.677 1.00 18.48 234 SER B N 1
ATOM 3654 C CA . SER B 1 238 ? -55.566 8.084 20.644 1.00 20.53 234 SER B CA 1
ATOM 3655 C C . SER B 1 238 ? -56.161 8.677 21.904 1.00 21.08 234 SER B C 1
ATOM 3656 O O . SER B 1 238 ? -57.346 8.509 22.154 1.00 21.70 234 SER B O 1
ATOM 3659 N N . ALA B 1 239 ? -55.359 9.363 22.709 1.00 22.19 235 ALA B N 1
ATOM 3660 C CA . ALA B 1 239 ? -55.911 10.031 23.909 1.00 22.31 235 ALA B CA 1
ATOM 3661 C C . ALA B 1 239 ? -56.479 11.429 23.612 1.00 22.79 235 ALA B C 1
ATOM 3662 O O . ALA B 1 239 ? -57.397 11.873 24.292 1.00 21.98 235 ALA B O 1
ATOM 3664 N N . SER B 1 240 ? -55.930 12.106 22.597 1.00 24.46 236 SER B N 1
ATOM 3665 C CA . SER B 1 240 ? -56.260 13.506 22.273 1.00 26.49 236 SER B CA 1
ATOM 3666 C C . SER B 1 240 ? -55.477 14.004 21.048 1.00 27.80 236 SER B C 1
ATOM 3667 O O . SER B 1 240 ? -54.554 13.342 20.582 1.00 28.04 236 SER B O 1
ATOM 3670 N N . ARG B 1 241 ? -55.809 15.199 20.577 1.00 30.73 237 ARG B N 1
ATOM 3671 C CA . ARG B 1 241 ? -55.101 15.774 19.430 1.00 30.20 237 ARG B CA 1
ATOM 3672 C C . ARG B 1 241 ? -53.615 16.133 19.683 1.00 27.28 237 ARG B C 1
ATOM 3673 O O . ARG B 1 241 ? -52.917 16.475 18.746 1.00 25.23 237 ARG B O 1
ATOM 3681 N N . VAL B 1 242 ? -53.157 16.086 20.933 1.00 26.85 238 VAL B N 1
ATOM 3682 C CA . VAL B 1 242 ? -51.743 16.324 21.275 1.00 27.10 238 VAL B CA 1
ATOM 3683 C C . VAL B 1 242 ? -50.789 15.449 20.424 1.00 26.13 238 VAL B C 1
ATOM 3684 O O . VAL B 1 242 ? -49.687 15.874 20.087 1.00 24.36 238 VAL B O 1
ATOM 3688 N N . SER B 1 243 ? -51.225 14.242 20.062 1.00 26.67 239 SER B N 1
ATOM 3689 C CA . SER B 1 243 ? -50.402 13.376 19.197 1.00 27.80 239 SER B CA 1
ATOM 3690 C C . SER B 1 243 ? -50.161 13.943 17.788 1.00 25.90 239 SER B C 1
ATOM 3691 O O . SER B 1 243 ? -49.121 13.717 17.208 1.00 26.26 239 SER B O 1
ATOM 3694 N N . TYR B 1 244 ? -51.121 14.688 17.253 1.00 26.24 240 TYR B N 1
ATOM 3695 C CA . TYR B 1 244 ? -50.953 15.393 15.974 1.00 25.00 240 TYR B CA 1
ATOM 3696 C C . TYR B 1 244 ? -49.928 16.526 16.059 1.00 24.34 240 TYR B C 1
ATOM 3697 O O . TYR B 1 244 ? -49.252 16.851 15.084 1.00 23.91 240 TYR B O 1
ATOM 3706 N N . ALA B 1 245 ? -49.801 17.109 17.243 1.00 25.22 241 ALA B N 1
ATOM 3707 C CA . ALA B 1 245 ? -48.832 18.166 17.487 1.00 24.78 241 ALA B CA 1
ATOM 3708 C C . ALA B 1 245 ? -47.430 17.600 17.458 1.00 24.91 241 ALA B C 1
ATOM 3709 O O . ALA B 1 245 ? -46.497 18.274 16.964 1.00 23.87 241 ALA B O 1
ATOM 3711 N N . GLN B 1 246 ? -47.276 16.376 17.983 1.00 24.08 242 GLN B N 1
ATOM 3712 C CA . GLN B 1 246 ? -46.003 15.671 17.918 1.00 24.61 242 GLN B CA 1
ATOM 3713 C C . GLN B 1 246 ? -45.646 15.354 16.460 1.00 23.60 242 GLN B C 1
ATOM 3714 O O . GLN B 1 246 ? -44.492 15.491 16.055 1.00 24.36 242 GLN B O 1
ATOM 3720 N N . GLY B 1 247 ? -46.636 14.912 15.691 1.00 23.30 243 GLY B N 1
ATOM 3721 C CA . GLY B 1 247 ? -46.443 14.566 14.274 1.00 22.51 243 GLY B CA 1
ATOM 3722 C C . GLY B 1 247 ? -46.106 15.785 13.437 1.00 21.47 243 GLY B C 1
ATOM 3723 O O . GLY B 1 247 ? -45.282 15.719 12.539 1.00 20.91 243 GLY B O 1
ATOM 3724 N N . ALA B 1 248 ? -46.737 16.909 13.766 1.00 20.70 244 ALA B N 1
ATOM 3725 C CA . ALA B 1 248 ? -46.473 18.167 13.092 1.00 20.68 244 ALA B CA 1
ATOM 3726 C C . ALA B 1 248 ? -45.022 18.585 13.253 1.00 20.97 244 ALA B C 1
ATOM 3727 O O . ALA B 1 248 ? -44.401 19.065 12.286 1.00 21.89 244 ALA B O 1
ATOM 3729 N N . LEU B 1 249 ? -44.485 18.416 14.455 1.00 20.27 245 LEU B N 1
ATOM 3730 C CA . LEU B 1 249 ? -43.071 18.684 14.662 1.00 21.59 245 LEU B CA 1
ATOM 3731 C C . LEU B 1 249 ? -42.185 17.755 13.808 1.00 21.98 245 LEU B C 1
ATOM 3732 O O . LEU B 1 249 ? -41.218 18.215 13.218 1.00 22.18 245 LEU B O 1
ATOM 3737 N N . ARG B 1 250 ? -42.524 16.472 13.699 1.00 22.20 246 ARG B N 1
ATOM 3738 C CA . ARG B 1 250 ? -41.742 15.591 12.800 1.00 22.81 246 ARG B CA 1
ATOM 3739 C C . ARG B 1 250 ? -41.892 16.077 11.352 1.00 22.21 246 ARG B C 1
ATOM 3740 O O . ARG B 1 250 ? -40.938 16.018 10.591 1.00 21.89 246 ARG B O 1
ATOM 3748 N N . ALA B 1 251 ? -43.093 16.531 10.982 1.00 20.57 247 ALA B N 1
ATOM 3749 C CA . ALA B 1 251 ? -43.303 17.098 9.645 1.00 20.41 247 ALA B CA 1
ATOM 3750 C C . ALA B 1 251 ? -42.385 18.302 9.394 1.00 20.19 247 ALA B C 1
ATOM 3751 O O . ALA B 1 251 ? -41.739 18.385 8.342 1.00 21.13 247 ALA B O 1
ATOM 3753 N N . ALA B 1 252 ? -42.297 19.211 10.372 1.00 19.01 248 ALA B N 1
ATOM 3754 C CA . ALA B 1 252 ? -41.419 20.354 10.250 1.00 18.69 248 ALA B CA 1
ATOM 3755 C C . ALA B 1 252 ? -39.965 19.892 10.076 1.00 19.03 248 ALA B C 1
ATOM 3756 O O . ALA B 1 252 ? -39.228 20.422 9.245 1.00 19.21 248 ALA B O 1
ATOM 3758 N N . ARG B 1 253 ? -39.551 18.886 10.839 1.00 20.09 249 ARG B N 1
ATOM 3759 C CA . ARG B 1 253 ? -38.167 18.379 10.743 1.00 20.91 249 ARG B CA 1
ATOM 3760 C C . ARG B 1 253 ? -37.851 17.836 9.376 1.00 21.22 249 ARG B C 1
ATOM 3761 O O . ARG B 1 253 ? -36.773 18.089 8.856 1.00 21.78 249 ARG B O 1
ATOM 3769 N N . PHE B 1 254 ? -38.798 17.075 8.815 1.00 21.11 250 PHE B N 1
ATOM 3770 C CA . PHE B 1 254 ? -38.692 16.550 7.467 1.00 22.44 250 PHE B CA 1
ATOM 3771 C C . PHE B 1 254 ? -38.584 17.702 6.491 1.00 22.99 250 PHE B C 1
ATOM 3772 O O . PHE B 1 254 ? -37.755 17.671 5.578 1.00 23.24 250 PHE B O 1
ATOM 3780 N N . LEU B 1 255 ? -39.429 18.730 6.672 1.00 22.87 251 LEU B N 1
ATOM 3781 C CA . LEU B 1 255 ? -39.469 19.823 5.695 1.00 22.48 251 LEU B CA 1
ATOM 3782 C C . LEU B 1 255 ? -38.171 20.627 5.687 1.00 22.59 251 LEU B C 1
ATOM 3783 O O . LEU B 1 255 ? -37.875 21.309 4.701 1.00 22.24 251 LEU B O 1
ATOM 3788 N N . ALA B 1 256 ? -37.398 20.551 6.778 1.00 22.93 252 ALA B N 1
ATOM 3789 C CA . ALA B 1 256 ? -36.171 21.357 6.907 1.00 24.08 252 ALA B CA 1
ATOM 3790 C C . ALA B 1 256 ? -35.215 21.014 5.771 1.00 25.84 252 ALA B C 1
ATOM 3791 O O . ALA B 1 256 ? -34.526 21.893 5.264 1.00 27.31 252 ALA B O 1
ATOM 3793 N N . GLY B 1 257 ? -35.210 19.741 5.367 1.00 25.42 253 GLY B N 1
ATOM 3794 C CA . GLY B 1 257 ? -34.361 19.263 4.276 1.00 27.71 253 GLY B CA 1
ATOM 3795 C C . GLY B 1 257 ? -34.874 19.528 2.857 1.00 28.27 253 GLY B C 1
ATOM 3796 O O . GLY B 1 257 ? -34.135 19.362 1.893 1.00 31.28 253 GLY B O 1
ATOM 3797 N N . ARG B 1 258 ? -36.127 19.952 2.719 1.00 27.94 254 ARG B N 1
ATOM 3798 C CA . ARG B 1 258 ? -36.774 20.034 1.409 1.00 29.14 254 ARG B CA 1
ATOM 3799 C C . ARG B 1 258 ? -36.897 21.448 0.896 1.00 28.76 254 ARG B C 1
ATOM 3800 O O . ARG B 1 258 ? -37.221 22.342 1.659 1.00 26.81 254 ARG B O 1
ATOM 3808 N N . ASP B 1 259 ? -36.677 21.637 -0.408 1.00 30.59 255 ASP B N 1
ATOM 3809 C CA . ASP B 1 259 ? -36.834 22.950 -1.031 1.00 32.33 255 ASP B CA 1
ATOM 3810 C C . ASP B 1 259 ? -38.292 23.229 -1.387 1.00 33.52 255 ASP B C 1
ATOM 3811 O O . ASP B 1 259 ? -38.882 24.159 -0.859 1.00 34.93 255 ASP B O 1
ATOM 3816 N N . ALA B 1 260 ? -38.886 22.425 -2.258 1.00 35.04 256 ALA B N 1
ATOM 3817 C CA . ALA B 1 260 ? -40.307 22.580 -2.583 1.00 35.96 256 ALA B CA 1
ATOM 3818 C C . ALA B 1 260 ? -40.903 21.193 -2.692 1.00 36.69 256 ALA B C 1
ATOM 3819 O O . ALA B 1 260 ? -40.158 20.228 -2.697 1.00 36.15 256 ALA B O 1
ATOM 3821 N N . GLY B 1 261 ? -42.232 21.092 -2.767 1.00 37.11 257 GLY B N 1
ATOM 3822 C CA . GLY B 1 261 ? -42.882 19.800 -2.912 1.00 38.44 257 GLY B CA 1
ATOM 3823 C C . GLY B 1 261 ? -44.070 19.598 -1.994 1.00 37.84 257 GLY B C 1
ATOM 3824 O O . GLY B 1 261 ? -44.107 20.132 -0.890 1.00 34.87 257 GLY B O 1
ATOM 3825 N N . PHE B 1 262 ? -45.045 18.836 -2.487 1.00 41.07 258 PHE B N 1
ATOM 3826 C CA . PHE B 1 262 ? -46.198 18.380 -1.713 1.00 41.75 258 PHE B CA 1
ATOM 3827 C C . PHE B 1 262 ? -45.900 17.028 -1.028 1.00 40.50 258 PHE B C 1
ATOM 3828 O O . PHE B 1 262 ? -45.570 16.054 -1.711 1.00 42.05 258 PHE B O 1
ATOM 3836 N N . PHE B 1 263 ? -46.001 16.972 0.303 1.00 36.81 259 PHE B N 1
ATOM 3837 C CA . PHE B 1 263 ? -45.714 15.720 1.050 1.00 36.59 259 PHE B CA 1
ATOM 3838 C C . PHE B 1 263 ? -46.815 15.339 2.035 1.00 36.64 259 PHE B C 1
ATOM 3839 O O . PHE B 1 263 ? -47.550 16.205 2.507 1.00 35.78 259 PHE B O 1
ATOM 3847 N N . ASP B 1 264 ? -46.934 14.042 2.333 1.00 38.21 260 ASP B N 1
ATOM 3848 C CA . ASP B 1 264 ? -47.810 13.562 3.422 1.00 37.87 260 ASP B CA 1
ATOM 3849 C C . ASP B 1 264 ? -47.000 12.881 4.542 1.00 35.34 260 ASP B C 1
ATOM 3850 O O . ASP B 1 264 ? -45.766 12.889 4.498 1.00 33.63 260 ASP B O 1
ATOM 3855 N N . MET B 1 265 ? -47.679 12.295 5.533 1.00 34.12 261 MET B N 1
ATOM 3856 C CA . MET B 1 265 ? -46.964 11.665 6.665 1.00 32.74 261 MET B CA 1
ATOM 3857 C C . MET B 1 265 ? -46.155 10.448 6.265 1.00 34.13 261 MET B C 1
ATOM 3858 O O . MET B 1 265 ? -45.162 10.137 6.906 1.00 33.79 261 MET B O 1
ATOM 3863 N N . GLN B 1 266 ? -46.572 9.756 5.218 1.00 36.89 262 GLN B N 1
ATOM 3864 C CA . GLN B 1 266 ? -45.748 8.672 4.666 1.00 41.11 262 GLN B CA 1
ATOM 3865 C C . GLN B 1 266 ? -44.334 9.129 4.306 1.00 39.08 262 GLN B C 1
ATOM 3866 O O . GLN B 1 266 ? -43.345 8.460 4.619 1.00 39.48 262 GLN B O 1
ATOM 3872 N N . ASP B 1 267 ? -44.250 10.256 3.618 1.00 37.84 263 ASP B N 1
ATOM 3873 C CA . ASP B 1 267 ? -42.950 10.808 3.246 1.00 37.14 263 ASP B CA 1
ATOM 3874 C C . ASP B 1 267 ? -42.234 11.225 4.511 1.00 33.45 263 ASP B C 1
ATOM 3875 O O . ASP B 1 267 ? -41.045 10.958 4.673 1.00 33.46 263 ASP B O 1
ATOM 3880 N N . VAL B 1 268 ? -42.978 11.855 5.420 1.00 30.80 264 VAL B N 1
ATOM 3881 C CA . VAL B 1 268 ? -42.381 12.390 6.631 1.00 28.74 264 VAL B CA 1
ATOM 3882 C C . VAL B 1 268 ? -41.654 11.301 7.412 1.00 30.49 264 VAL B C 1
ATOM 3883 O O . VAL B 1 268 ? -40.512 11.497 7.837 1.00 31.47 264 VAL B O 1
ATOM 3887 N N . LEU B 1 269 ? -42.322 10.161 7.582 1.00 31.87 265 LEU B N 1
ATOM 3888 C CA . LEU B 1 269 ? -41.840 9.034 8.376 1.00 33.65 265 LEU B CA 1
ATOM 3889 C C . LEU B 1 269 ? -41.049 7.999 7.574 1.00 37.25 265 LEU B C 1
ATOM 3890 O O . LEU B 1 269 ? -40.589 7.029 8.149 1.00 39.45 265 LEU B O 1
ATOM 3895 N N . GLY B 1 270 ? -40.926 8.198 6.260 1.00 38.99 266 GLY B N 1
ATOM 3896 C CA . GLY B 1 270 ? -40.122 7.343 5.393 1.00 42.51 266 GLY B CA 1
ATOM 3897 C C . GLY B 1 270 ? -40.769 5.993 5.198 1.00 48.16 266 GLY B C 1
ATOM 3898 O O . GLY B 1 270 ? -40.094 4.968 5.284 1.00 52.41 266 GLY B O 1
ATOM 3899 N N . LEU B 1 271 ? -42.069 5.972 4.913 1.00 48.27 267 LEU B N 1
ATOM 3900 C CA . LEU B 1 271 ? -42.803 4.707 4.938 1.00 51.81 267 LEU B CA 1
ATOM 3901 C C . LEU B 1 271 ? -43.217 4.162 3.588 1.00 58.30 267 LEU B C 1
ATOM 3902 O O . LEU B 1 271 ? -43.390 2.951 3.447 1.00 62.76 267 LEU B O 1
ATOM 3907 N N . ARG B 1 272 ? -43.348 5.031 2.586 1.00 60.91 268 ARG B N 1
ATOM 3908 C CA . ARG B 1 272 ? -43.847 4.570 1.283 1.00 67.36 268 ARG B CA 1
ATOM 3909 C C . ARG B 1 272 ? -42.797 3.875 0.407 1.00 71.22 268 ARG B C 1
ATOM 3910 O O . ARG B 1 272 ? -41.617 4.209 0.472 1.00 71.07 268 ARG B O 1
#

Radius of gyration: 28.73 Å; Cα contacts (8 Å, |Δi|>4): 1125; chains: 2; bounding box: 55×92×53 Å

CATH classification: 3.40.50.720 (+1 more: 3.30.360.10)

Organism: Burkholderia thailandensis (strain ATCC 700388 / DSM 13276 / CCUG 48851 / CIP 106301 / E264) (NCBI:txid271848)

Solvent-accessible surface area: 23742 Å² total; per-residue (Å²): 162,57,14,97,0,0,0,1,18,3,39,36,44,14,3,92,30,1,0,79,8,0,75,83,10,134,44,8,61,15,41,3,0,3,15,159,107,65,7,109,76,55,56,92,39,4,0,61,85,43,92,44,99,37,71,21,54,11,19,48,53,41,74,115,6,2,66,96,6,69,11,1,0,0,36,40,111,27,111,22,0,34,87,19,6,75,1,0,60,139,59,93,0,44,0,0,0,10,3,81,67,16,51,121,100,49,53,55,82,0,123,66,6,4,154,62,2,1,0,0,23,14,87,32,3,1,4,0,12,10,1,1,25,58,0,0,63,66,0,2,98,45,1,64,65,59,20,44,14,25,0,48,1,10,16,57,160,131,53,149,66,73,16,3,48,34,0,67,114,1,0,80,21,1,0,66,18,59,78,76,45,6,132,127,12,22,61,113,43,104,185,58,157,81,58,171,64,75,110,58,17,0,0,5,41,42,90,76,23,51,127,63,71,2,48,11,24,0,31,0,25,18,107,15,8,108,0,31,1,12,3,55,17,63,38,117,29,3,54,2,67,0,0,5,62,0,0,97,43,0,55,71,104,123,39,18,57,27,32,0,43,38,19,28,65,18,175,163,39,17,100,0,0,0,1,16,1,28,33,198,11,3,88,45,0,0,82,11,0,59,84,12,136,52,10,64,9,41,5,0,2,8,152,114,68,12,122,46,65,54,86,38,3,0,51,70,55,74,112,151,37,68,15,50,10,16,56,57,44,76,102,3,2,67,101,7,68,11,1,0,0,36,43,123,45,76,29,3,47,86,17,9,70,0,0,69,128,64,99,1,42,0,0,1,10,9,86,40,57,116,23,28,68,94,10,136,64,4,6,154,64,2,1,0,0,39,17,72,41,0,1,4,0,12,17,1,0,15,26,1,0,74,70,0,3,105,47,0,63,64,59,18,46,10,25,0,47,1,10,16,55,163,134,52,150,69,71,16,2,44,32,0,63,105,1,0,82,28,1,0,60,22,58,80,78,46,6,137,122,11,25,54,111,42,95,161,72,159,81,58,176,71,78,109,55,15,0,1,5,40,43,90,76,22,50,128,65,73,3,49,9,25,0,31,0,27,16,108,15,6,102,0,30,1,14,4,57,17,64,32,107,38,2,51,0,60,0,0,5,58,0,0,96,38,0,53,69,106,123,38,16,56,30,40,2,55,34,18,29,65,37,177

B-factor: mean 32.05, std 11.56, range [13.64, 97.42]

Foldseek 3Di:
DAFAEEEEQLVDPLVLLLVVLQVPDPRYAYDEYEYAPPDPQFQPASCVVPVDRSVYTYHHCLLVSLQRGQEYEEADELVVVVVNLVSCQVSQHEYEYQHDDDDPVSVVVLQVSLVRHHYADEPFLFPQLVVLLVVLLVVLLVLVPQWAKEKEKEAEQPDPDPPDPSSLSSQQSSQVSVPGGQVVAEDEDDDDCPDDDDRRHYYYHYHYHDGQHMKMWIWGHGDPDIDIDIDGDPDCSSSSVSSVLRVVLRVVPGGGYHYSCSSVVPD/DAAAEEEEQLVDPLNVLLVVLQVPPPRHAYDEYEYDPPDPQFQDASCVVVVDHRVYTYDNCLLVRLQGGQEYEYADELVVVVVNLVSCLVSQHEYEYCHDDDVNNVVVQVSLVRHHYEYDVDLFPQLVVLLLVLLVVLLVLVPFWAKEKEKEAEPPDDDPPDPSSVSSQQSSQPSVPHGLVVAEAEDDDDPPPDRDSRHYYYHYHYYDGQHMKMKIWTHGDPDIDIDIDGDPDCSSSSVSSVLRSVLSVPPGGGYHYSCSSVVND

Nearest PDB structures (foldseek):
  4f3y-assembly1_A-2  TM=1.004E+00  e=5.340E-60  Burkholderia thailandensis E264
  5ugj-assembly1_A  TM=9.593E-01  e=2.100E-40  Neisseria meningitidis MC58
  4ywj-assembly1_A  TM=9.687E-01  e=1.161E-39  Pseudomonas aeruginosa PAO1
  8d57-assembly2_F  TM=9.496E-01  e=5.878E-37  Acinetobacter baumannii
  1arz-assembly1_C  TM=8.027E-01  e=3.137E-38  Escherichia coli K-12

Sequence (532 aa):
SSMKIAIAGASGRMGRMLIEAVLAAPDATLVGALDRTGSPQLGQDAGAFLGKQTGVALTDDIERVCAEADYLIDFTLPEGTLVHLDAALRHDVKLVIGTTGFSEPQKAQLRAAGEKIALVFSANMSVGVNVTMKLLEFAAKQFAQGYDIEIIEAHHRRHKVDDAPSGTALMMGETIAAATGRSLDDCAVYGRHGVTGERDPSTIGFSAIRGGDIVGDHTVLFAGIGERIEITHKSASRVVSYAQGALRAARFLAGRDAGFFDMQDVLGLRSSMKIAIAGASGRMGRMLIEAVLAAPDATLVGALDRTGSPQLGQDAGAFLGKQTGVALTDDIERVCAEADYLIDFTLPEGTLVHLDAALRHDVKLVIGTTGFSQKAQLRAAGEKIALVFSANMMSVGVNVTMKLLEFAAKQFAQGYDIEIIEAHHRRHKVDDAPSGTALMMMGETIAAATGRSLDDCAVYGRHGVTGERDPSSTIGFSAIRGGDIVGDHTVLFAGIGERIEITHKSASRVSYAQGALRAARFLAGRDAGFFDMQDVLGLR